Protein AF-R6LVR7-F1 (afdb_monomer)

Secondary structure (DSSP, 8-state):
--TT-SS-S----TT---TT--B-TTTTTT-TT-S----TT---TT--B-TTTTTT-TT------TT---TT--B-TTTTTT-TT--EEE-TT---TT--BSB-SSTTS--BTTTT-TT--EEE-TT---TT--B-TTTTTT-TT-S----TT---TT--B-TTTTTT-TT------TT---TT--B-TTTTTT-TT------TT---TT--B-TTTTTT-TT------TT---TT--B-TTTTTT-TT------TT---TT--B-TTTTTT-TT--EEE-TT---TT--B-TTTTTT-TT--EEE-TT---TT--B-TTTTTT-TT--EEE-TT---TT--B-TTTTTT-TT--EEEE-TT---TT--B-TTTTTT-TT-BSSSB--TT--SGGG-STTTSS-EE----

Sequence (410 aa):
MFAYLTNIEKLDLSKLDTSYITNMSRMFYNSSGLKSIDLSNFNTSNVTDMVSMFEGCSNLITLDLSSFDTSKVTNMNSMFAECSNITELDLSNFDTSNVTTMGNPYSYSYGGMFRNCKSLKKLNVSSFNTSKVKTMSNMFQGCSSLTTLDLSNFDTSNVTAMASMFQGCSNLTTLDLSNFNTSKVTLMNNMFYGCSNLTTLDLSSFNTGSVTNMVFLFYGCSNLTTLDLSNFNTDSVINMLGMFNGCSSLTSLDLSSFNTSSVTNMKGMFSYCSSLTNLNLSNFDTSNVINMEEMFRNCTSLVSLNISSFNTSKVTSTWYMFMNCSKIMILDLSSFDTSSVTKMGGMFYLAGSLKTIYVSDLWDTSKVTSSFDMFFNCTSLVGAVPFDSTKVDVTMANYTTGYLTYKANN

Solvent-accessible surface area (backbone atoms only — not comparable to full-atom values): 17578 Å² total; per-residue (Å²): 116,52,48,57,34,57,86,43,46,66,63,91,52,91,85,56,83,33,68,83,40,40,68,43,48,35,28,31,22,42,13,40,23,24,41,46,65,74,49,80,74,45,40,30,74,51,21,33,33,35,34,23,22,35,18,35,19,32,44,22,44,57,69,75,54,83,56,46,41,31,65,56,22,33,33,37,30,16,24,37,13,34,20,32,43,24,35,55,44,73,42,61,68,39,38,31,70,50,22,34,29,34,11,27,81,48,89,88,50,100,27,5,24,34,19,35,15,36,41,25,47,43,72,41,52,78,41,39,34,30,63,54,21,32,14,38,7,21,25,38,16,31,18,36,40,19,44,61,65,78,49,84,56,44,38,31,75,50,21,33,19,38,18,23,22,38,17,34,19,32,41,22,43,52,62,75,42,78,64,40,36,30,69,57,23,38,38,43,29,24,25,36,19,33,21,31,42,21,41,55,59,69,48,85,46,43,36,32,65,54,24,35,40,40,34,22,29,37,17,34,17,33,41,23,43,53,62,73,46,79,59,42,40,28,69,55,22,34,34,36,35,22,24,38,17,32,19,32,40,22,43,54,64,73,54,87,55,45,42,30,65,55,21,33,32,38,32,21,23,39,15,36,18,33,38,23,35,50,44,71,40,62,70,36,39,29,72,51,22,37,37,39,32,25,24,36,17,39,16,42,40,24,48,44,71,40,49,69,43,36,34,29,60,55,20,38,35,38,34,24,23,35,15,29,21,39,43,25,37,65,44,66,40,28,48,34,25,29,69,47,22,31,30,40,26,23,24,34,20,45,14,36,42,25,30,40,39,32,27,23,92,41,59,37,63,88,56,49,80,40,27,60,45,18,42,33,62,25,75,47,26,44,32,58,34,73,64,50,95,90,63,23,37,58,90,34,69,35,48,81,75,10,44,21,32,77,36,83,68,129

Foldseek 3Di:
DQEQLQQDQEDDCPPPDQQPPAELARVHALSCNHQDYDCQRHDQQNHAYQHRNCANVCNHQDDDCLNDEQQNHAEQKQNQHNVQNHAEDAPLVYDCQNYAEQFDPDLPDPIANHQNNQNHAYYHPVNDQCQNHAEHASNCQNVCNHQEDDPVNDQCQNYAEQHRNCANVCNHQDYDCVNDACQNHAHQERNQHNVQNHQEDDCVNDACQNYAELHCNNHNVCNHADDDCQRYACQNHAEQHLNCANVCNHQEDDCLNDEAQNYAEQARNCANVCNHAEDADLNYDCQNHAEQERNHANVQNHAYYHPLNDECQNHAELHRNQQNVQNHQEAECQNYQCVNYQYQARNCHNNQNHAAYEYEPSDDCPNHPYFHQNCANVQNFAACHHDDNVDRGCVQVDRNRHRHPYDHSD

Mean predicted aligned error: 3.61 Å

Radius of gyration: 25.97 Å; Cα contacts (8 Å, |Δi|>4): 1405; chains: 1; bounding box: 57×30×82 Å

Nearest PDB structures (foldseek):
  4r0a-assembly1_A-2  TM=2.984E-01  e=1.311E-03  Homo sapiens
  6zjz-assembly1_A  TM=2.885E-01  e=3.341E-03  Homo sapiens
  6wml-assembly1_A  TM=2.124E-01  e=4.895E-04  Homo sapiens
  4qbz-assembly1_A  TM=1.698E-01  e=2.253E-03  Homo sapiens
  4r07-assembly2_C  TM=1.921E-01  e=1.263E-02  Homo sapiens

Structure (mmCIF, N/CA/C/O backbone):
data_AF-R6LVR7-F1
#
_entry.id   AF-R6LVR7-F1
#
loop_
_atom_site.group_PDB
_atom_site.id
_atom_site.type_symbol
_atom_site.label_atom_id
_atom_site.label_alt_id
_atom_site.label_comp_id
_atom_site.label_asym_id
_atom_site.label_entity_id
_atom_site.label_seq_id
_atom_site.pdbx_PDB_ins_code
_atom_site.Cartn_x
_atom_site.Cartn_y
_atom_site.Cartn_z
_atom_site.occupancy
_atom_site.B_iso_or_equiv
_atom_site.auth_seq_id
_atom_site.auth_comp_id
_atom_site.auth_asym_id
_atom_site.auth_atom_id
_atom_site.pdbx_PDB_model_num
ATOM 1 N N . MET A 1 1 ? -3.022 11.138 34.942 1.00 81.56 1 MET A N 1
ATOM 2 C CA . MET A 1 1 ? -2.888 11.055 36.418 1.00 81.56 1 MET A CA 1
ATOM 3 C C . MET A 1 1 ? -1.769 10.102 36.820 1.00 81.56 1 MET A C 1
ATOM 5 O O . MET A 1 1 ? -0.951 10.476 37.643 1.00 81.56 1 MET A O 1
ATOM 9 N N . PHE A 1 2 ? -1.688 8.921 36.207 1.00 95.12 2 PHE A N 1
ATOM 10 C CA . PHE A 1 2 ? -0.696 7.878 36.476 1.00 95.12 2 PHE A CA 1
ATOM 11 C C . PHE A 1 2 ? 0.183 7.611 35.246 1.00 95.12 2 PHE A C 1
ATOM 13 O O . PHE A 1 2 ? 0.393 6.466 34.876 1.00 95.12 2 PHE A O 1
ATOM 20 N N . ALA A 1 3 ? 0.632 8.663 34.561 1.00 95.69 3 ALA A N 1
ATOM 21 C CA . ALA A 1 3 ? 1.477 8.519 33.378 1.00 95.69 3 ALA A CA 1
ATOM 22 C C . ALA A 1 3 ? 2.949 8.309 33.771 1.00 95.69 3 ALA A C 1
ATOM 24 O O . ALA A 1 3 ? 3.393 8.808 34.805 1.00 95.69 3 ALA A O 1
ATOM 25 N N . TYR A 1 4 ? 3.709 7.637 32.907 1.00 97.81 4 TYR A N 1
ATOM 26 C CA . TYR A 1 4 ? 5.152 7.416 33.013 1.00 97.81 4 TYR A CA 1
ATOM 27 C C . TYR A 1 4 ? 5.595 6.624 34.250 1.00 97.81 4 TYR A C 1
ATOM 29 O O . TYR A 1 4 ? 6.695 6.825 34.766 1.00 97.81 4 TYR A O 1
ATOM 37 N N . LEU A 1 5 ? 4.767 5.692 34.730 1.00 97.31 5 LEU A N 1
ATOM 38 C CA . LEU A 1 5 ? 5.153 4.783 35.810 1.00 97.31 5 LEU A CA 1
ATOM 39 C C . LEU A 1 5 ? 6.096 3.685 35.286 1.00 97.31 5 LEU A C 1
ATOM 41 O O . LEU A 1 5 ? 5.685 2.552 35.054 1.00 97.31 5 LEU A O 1
ATOM 45 N N . THR A 1 6 ? 7.370 4.017 35.075 1.00 96.75 6 THR A N 1
ATOM 46 C CA . THR A 1 6 ? 8.369 3.111 34.472 1.00 96.75 6 THR A CA 1
ATOM 47 C C . THR A 1 6 ? 8.964 2.095 35.451 1.00 96.75 6 THR A C 1
ATOM 49 O O . THR A 1 6 ? 9.427 1.043 35.025 1.00 96.75 6 THR A O 1
ATOM 52 N N . ASN A 1 7 ? 8.911 2.381 36.758 1.00 96.25 7 ASN A N 1
ATOM 53 C CA . ASN A 1 7 ? 9.505 1.553 37.820 1.00 96.25 7 ASN A CA 1
ATOM 54 C C . ASN A 1 7 ? 8.471 0.953 38.791 1.00 96.25 7 ASN A C 1
ATOM 56 O O . ASN A 1 7 ? 8.848 0.328 39.780 1.00 96.25 7 ASN A O 1
ATOM 60 N N . ILE A 1 8 ? 7.173 1.170 38.553 1.00 96.12 8 ILE A N 1
ATOM 61 C CA . ILE A 1 8 ? 6.093 0.654 39.405 1.00 96.12 8 ILE A CA 1
ATOM 62 C C . ILE A 1 8 ? 5.429 -0.517 38.691 1.00 96.12 8 ILE A C 1
ATOM 64 O O . ILE A 1 8 ? 4.854 -0.329 37.626 1.00 96.12 8 ILE A O 1
ATOM 68 N N . GLU A 1 9 ? 5.477 -1.709 39.290 1.00 95.38 9 GLU A N 1
ATOM 69 C CA . GLU A 1 9 ? 4.908 -2.920 38.677 1.00 95.38 9 GLU A CA 1
ATOM 70 C C . GLU A 1 9 ? 3.416 -3.123 38.956 1.00 95.38 9 GLU A C 1
ATOM 72 O O . GLU A 1 9 ? 2.716 -3.753 38.159 1.00 95.38 9 GLU A O 1
ATOM 77 N N . LYS A 1 10 ? 2.937 -2.605 40.092 1.00 93.44 10 LYS A N 1
ATOM 78 C CA . LYS A 1 10 ? 1.552 -2.703 40.561 1.00 93.44 10 LYS A CA 1
ATOM 79 C C . LYS A 1 10 ? 1.132 -1.388 41.197 1.00 93.44 10 LYS A C 1
ATOM 81 O O . LYS A 1 10 ? 1.926 -0.761 41.895 1.00 93.44 10 LYS A O 1
ATOM 86 N N . LEU A 1 11 ? -0.122 -1.014 40.996 1.00 93.88 11 LEU A N 1
ATOM 87 C CA . LEU A 1 11 ? -0.705 0.213 41.519 1.00 93.88 11 LEU A CA 1
ATOM 88 C C . LEU A 1 11 ? -2.008 -0.124 42.246 1.00 93.88 11 LEU A C 1
ATOM 90 O O . LEU A 1 11 ? -2.879 -0.764 41.664 1.00 93.88 11 LEU A O 1
ATOM 94 N N . ASP A 1 12 ? -2.130 0.286 43.508 1.00 94.62 12 ASP A N 1
ATOM 95 C CA . ASP A 1 12 ? -3.381 0.166 44.265 1.00 94.62 12 ASP A CA 1
ATOM 96 C C . ASP A 1 12 ? -4.275 1.376 43.969 1.00 94.62 12 ASP A C 1
ATOM 98 O O . ASP A 1 12 ? -3.911 2.519 44.254 1.00 94.62 12 ASP A O 1
ATOM 102 N N . LEU A 1 13 ? -5.441 1.107 43.380 1.00 95.06 13 LEU A N 1
ATOM 103 C CA . LEU A 1 13 ? -6.448 2.100 43.003 1.00 95.06 13 LEU A CA 1
ATOM 104 C C . LEU A 1 13 ? -7.766 1.922 43.766 1.00 95.06 13 LEU A C 1
ATOM 106 O O . LEU A 1 13 ? -8.751 2.584 43.450 1.00 95.06 13 LEU A O 1
ATOM 110 N N . SER A 1 14 ? -7.794 1.067 44.791 1.00 94.06 14 SER A N 1
ATOM 111 C CA . SER A 1 14 ? -9.022 0.656 45.485 1.00 94.06 14 SER A CA 1
ATOM 112 C C . SER A 1 14 ? -9.826 1.813 46.091 1.00 94.06 14 SER A C 1
ATOM 114 O O . SER A 1 14 ? -11.044 1.709 46.219 1.00 94.06 14 SER A O 1
ATOM 116 N N . LYS A 1 15 ? -9.159 2.921 46.440 1.00 94.62 15 LYS A N 1
ATOM 117 C CA . LYS A 1 15 ? -9.764 4.118 47.051 1.00 94.62 15 LYS A CA 1
ATOM 118 C C . LYS A 1 15 ? -10.077 5.242 46.060 1.00 94.62 15 LYS A C 1
ATOM 120 O O . LYS A 1 15 ? -10.512 6.310 46.486 1.00 94.62 15 LYS A O 1
ATOM 125 N N . LEU A 1 16 ? -9.799 5.053 44.771 1.00 95.38 16 LEU A N 1
ATOM 126 C CA . LEU A 1 16 ? -9.998 6.092 43.769 1.00 95.38 16 LEU A CA 1
ATOM 127 C C . LEU A 1 16 ? -11.465 6.133 43.321 1.00 95.38 16 LEU A C 1
ATOM 129 O O . LEU A 1 16 ? -11.925 5.239 42.616 1.00 95.38 16 LEU A O 1
ATOM 133 N N . ASP A 1 17 ? -12.181 7.200 43.677 1.00 96.00 17 ASP A N 1
ATOM 134 C CA . ASP A 1 17 ? -13.507 7.481 43.119 1.00 96.00 17 ASP A CA 1
ATOM 135 C C . ASP A 1 17 ? -13.370 8.126 41.733 1.00 96.00 17 ASP A C 1
ATOM 137 O O . ASP A 1 17 ? -12.818 9.217 41.580 1.00 96.00 17 ASP A O 1
ATOM 141 N N . THR A 1 18 ? -13.869 7.430 40.713 1.00 97.06 18 THR A N 1
ATOM 142 C CA . THR A 1 18 ? -13.835 7.868 39.309 1.00 97.06 18 THR A CA 1
ATOM 143 C C . THR A 1 18 ? -15.198 8.330 38.788 1.00 97.06 18 THR A C 1
ATOM 145 O O . THR A 1 18 ? -15.289 8.761 37.642 1.00 97.06 18 THR A O 1
ATOM 148 N N . SER A 1 19 ? -16.244 8.328 39.625 1.00 97.25 19 SER A N 1
ATOM 149 C CA . SER A 1 19 ? -17.637 8.563 39.209 1.00 97.25 19 SER A CA 1
ATOM 150 C C . SER A 1 19 ? -17.904 9.940 38.587 1.00 97.25 19 SER A C 1
ATOM 152 O O . SER A 1 19 ? -18.841 10.086 37.802 1.00 97.25 19 SER A O 1
ATOM 154 N N . TYR A 1 20 ? -17.066 10.938 38.874 1.00 96.94 20 TYR A N 1
ATOM 155 C CA . TYR A 1 20 ? -17.168 12.294 38.318 1.00 96.94 20 TYR A CA 1
ATOM 156 C C . TYR A 1 20 ? -16.193 12.570 37.163 1.00 96.94 20 TYR A C 1
ATOM 158 O O . TYR A 1 20 ? -16.181 13.676 36.619 1.00 96.94 20 TYR A O 1
ATOM 166 N N . ILE A 1 21 ? -15.347 11.605 36.792 1.00 97.50 21 ILE A N 1
ATOM 167 C CA . ILE A 1 21 ? -14.316 11.807 35.772 1.00 97.50 21 ILE A CA 1
ATOM 168 C C . ILE A 1 21 ? -14.946 11.760 34.381 1.00 97.50 21 ILE A C 1
ATOM 170 O O . ILE A 1 21 ? -15.612 10.797 34.013 1.00 97.50 21 ILE A O 1
ATOM 174 N N . THR A 1 22 ? -14.689 12.799 33.586 1.00 97.62 22 THR A N 1
ATOM 175 C CA . THR A 1 22 ? -15.136 12.886 32.188 1.00 97.62 22 THR A CA 1
ATOM 176 C C . THR A 1 22 ? -14.007 12.678 31.181 1.00 97.62 22 THR A C 1
ATOM 178 O O . THR A 1 22 ? -14.262 12.337 30.031 1.00 97.62 22 THR A O 1
ATOM 181 N N . ASN A 1 23 ? -12.748 12.835 31.594 1.00 98.00 23 ASN A N 1
ATOM 182 C CA . ASN A 1 23 ? -11.582 12.671 30.731 1.00 98.00 23 ASN A CA 1
ATOM 183 C C . ASN A 1 23 ? -10.572 11.726 31.393 1.00 98.00 23 ASN A C 1
ATOM 185 O O . ASN A 1 23 ? -10.016 12.042 32.445 1.00 98.00 23 ASN A O 1
ATOM 189 N N . MET A 1 24 ? -10.336 10.574 30.764 1.00 97.75 24 MET A N 1
ATOM 190 C CA . MET A 1 24 ? -9.311 9.601 31.159 1.00 97.75 24 MET A CA 1
ATOM 191 C C . MET A 1 24 ? -8.173 9.523 30.135 1.00 97.75 24 MET A C 1
ATOM 193 O O . MET A 1 24 ? -7.392 8.566 30.127 1.00 97.75 24 MET A O 1
ATOM 197 N N . SER A 1 25 ? -8.044 10.539 29.277 1.00 97.38 25 SER A N 1
ATOM 198 C CA . SER A 1 25 ? -6.963 10.590 28.303 1.00 97.38 25 SER A CA 1
ATOM 199 C C . SER A 1 25 ? -5.610 10.511 29.008 1.00 97.38 25 SER A C 1
ATOM 201 O O . SER A 1 25 ? -5.364 11.134 30.048 1.00 97.38 25 SER A O 1
ATOM 203 N N . ARG A 1 26 ? -4.725 9.681 28.453 1.00 97.81 26 ARG A N 1
ATOM 204 C CA . ARG A 1 26 ? -3.365 9.455 28.954 1.00 97.81 26 ARG A CA 1
ATOM 205 C C . ARG A 1 26 ? -3.293 9.082 30.438 1.00 97.81 26 ARG A C 1
ATOM 207 O O . ARG A 1 26 ? -2.282 9.354 31.090 1.00 97.81 26 ARG A O 1
ATOM 214 N N . MET A 1 27 ? -4.342 8.472 30.999 1.00 97.88 27 MET A N 1
ATOM 215 C CA . MET A 1 27 ? -4.389 8.186 32.432 1.00 97.88 27 MET A CA 1
ATOM 216 C C . MET A 1 27 ? -3.211 7.323 32.890 1.00 97.88 27 MET A C 1
ATOM 218 O O . MET A 1 27 ? -2.626 7.678 33.912 1.00 97.88 27 MET A O 1
ATOM 222 N N . PHE A 1 28 ? -2.833 6.304 32.109 1.00 98.25 28 PHE A N 1
ATOM 223 C CA . PHE A 1 28 ? -1.698 5.401 32.336 1.00 98.25 28 PHE A CA 1
ATOM 224 C C . PHE A 1 28 ? -0.601 5.516 31.265 1.00 98.25 28 PHE A C 1
ATOM 226 O O . PHE A 1 28 ? 0.281 4.667 31.194 1.00 98.25 28 PHE A O 1
ATOM 233 N N . TYR A 1 29 ? -0.614 6.577 30.457 1.00 98.25 29 TYR A N 1
ATOM 234 C CA . TYR A 1 29 ? 0.295 6.772 29.321 1.00 98.25 29 TYR A CA 1
ATOM 235 C C . TYR A 1 29 ? 1.769 6.501 29.651 1.00 98.25 29 TYR A C 1
ATOM 237 O O . TYR A 1 29 ? 2.292 7.051 30.616 1.00 98.25 29 TYR A O 1
ATOM 245 N N . ASN A 1 30 ? 2.448 5.695 28.836 1.00 97.88 30 ASN A N 1
ATOM 246 C CA . ASN A 1 30 ? 3.845 5.278 28.975 1.00 97.88 30 ASN A CA 1
ATOM 247 C C . ASN A 1 30 ? 4.206 4.703 30.353 1.00 97.88 30 ASN A C 1
ATOM 249 O O . ASN A 1 30 ? 5.342 4.817 30.816 1.00 97.88 30 ASN A O 1
ATOM 253 N N . SER A 1 31 ? 3.254 4.056 31.025 1.00 98.12 31 SER A N 1
ATOM 254 C CA . SER A 1 31 ? 3.505 3.350 32.286 1.00 98.12 31 SER A CA 1
ATOM 255 C C . SER A 1 31 ? 4.060 1.956 32.045 1.00 98.12 31 SER A C 1
ATOM 257 O O . SER A 1 31 ? 3.457 0.946 32.401 1.00 98.12 31 SER A O 1
ATOM 259 N N . SER A 1 32 ? 5.237 1.910 31.426 1.00 97.56 32 SER A N 1
ATOM 260 C CA . SER A 1 32 ? 5.897 0.674 31.011 1.00 97.56 32 SER A CA 1
ATOM 261 C C . SER A 1 32 ? 6.332 -0.213 32.178 1.00 97.56 32 SER A C 1
ATOM 263 O O . SER A 1 32 ? 6.713 -1.348 31.942 1.00 97.56 32 SER A O 1
ATOM 265 N N . GLY A 1 33 ? 6.312 0.260 33.427 1.00 97.50 33 GLY A N 1
ATOM 266 C CA . GLY A 1 33 ? 6.599 -0.566 34.599 1.00 97.50 33 GLY A CA 1
ATOM 267 C C . GLY A 1 33 ? 5.447 -1.505 34.958 1.00 97.50 33 GLY A C 1
ATOM 268 O O . GLY A 1 33 ? 5.701 -2.607 35.443 1.00 97.50 33 GLY A O 1
ATOM 269 N N . LEU A 1 34 ? 4.199 -1.100 34.688 1.00 97.31 34 LEU A N 1
ATOM 270 C CA . LEU A 1 34 ? 3.005 -1.818 35.133 1.00 97.31 34 LEU A CA 1
ATOM 271 C C . LEU A 1 34 ? 2.899 -3.182 34.443 1.00 97.31 34 LEU A C 1
ATOM 273 O O . LEU A 1 34 ? 2.845 -3.265 33.217 1.00 97.31 34 LEU A O 1
ATOM 277 N N . LYS A 1 35 ? 2.822 -4.250 35.245 1.00 95.44 35 LYS A N 1
ATOM 278 C CA . LYS A 1 35 ? 2.603 -5.630 34.769 1.00 95.44 35 LYS A CA 1
ATOM 279 C C . LYS A 1 35 ? 1.139 -6.053 34.857 1.00 95.44 35 LYS A C 1
ATOM 281 O O . LYS A 1 35 ? 0.676 -6.871 34.067 1.00 95.44 35 LYS A O 1
ATOM 286 N N . SER A 1 36 ? 0.423 -5.487 35.823 1.00 94.00 36 SER A N 1
ATOM 287 C CA . SER A 1 36 ? -1.002 -5.704 36.064 1.00 94.00 36 SER A CA 1
ATOM 288 C C . SER A 1 36 ? -1.609 -4.458 36.695 1.00 94.00 36 SER A C 1
ATOM 290 O O . SER A 1 36 ? -0.946 -3.793 37.497 1.00 94.00 36 SER A O 1
ATOM 292 N N . ILE A 1 37 ? -2.877 -4.197 36.410 1.00 95.75 37 ILE A N 1
ATOM 293 C CA . ILE A 1 37 ? -3.643 -3.118 37.024 1.00 95.75 37 ILE A CA 1
ATOM 294 C C . ILE A 1 37 ? -5.066 -3.597 37.301 1.00 95.75 37 ILE A C 1
ATOM 296 O O . ILE A 1 37 ? -5.681 -4.216 36.438 1.00 95.75 37 ILE A O 1
ATOM 300 N N . ASP A 1 38 ? -5.556 -3.337 38.510 1.00 96.31 38 ASP A N 1
ATOM 301 C CA . ASP A 1 38 ? -6.938 -3.625 38.887 1.00 96.31 38 ASP A CA 1
ATOM 302 C C . ASP A 1 38 ? -7.799 -2.375 38.666 1.00 96.31 38 ASP A C 1
ATOM 304 O O . ASP A 1 38 ? -7.509 -1.303 39.207 1.00 96.31 38 ASP A O 1
ATOM 308 N N . LEU A 1 39 ? -8.829 -2.517 37.832 1.00 96.38 39 LEU A N 1
ATOM 309 C CA . LEU A 1 39 ? -9.753 -1.457 37.433 1.00 96.38 39 LEU A CA 1
ATOM 310 C C . LEU A 1 39 ? -11.208 -1.798 37.792 1.00 96.38 39 LEU A C 1
ATOM 312 O O . LEU A 1 39 ? -12.128 -1.124 37.327 1.00 96.38 39 LEU A O 1
ATOM 316 N N . SER A 1 40 ? -11.449 -2.813 38.630 1.00 95.31 40 SER A N 1
ATOM 317 C CA . SER A 1 40 ? -12.808 -3.274 38.947 1.00 95.31 40 SER A CA 1
ATOM 318 C C . SER A 1 40 ? -13.689 -2.186 39.573 1.00 95.31 40 SER A C 1
ATOM 320 O O . SER A 1 40 ? -14.902 -2.190 39.388 1.00 95.31 40 SER A O 1
ATOM 322 N N . ASN A 1 41 ? -13.081 -1.235 40.294 1.00 95.12 41 ASN A N 1
ATOM 323 C CA . ASN A 1 41 ? -13.778 -0.137 40.973 1.00 95.12 41 ASN A CA 1
ATOM 324 C C . ASN A 1 41 ? -13.983 1.108 40.091 1.00 95.12 41 ASN A C 1
ATOM 326 O O . ASN A 1 41 ? -14.507 2.115 40.570 1.00 95.12 41 ASN A O 1
ATOM 330 N N . PHE A 1 42 ? -13.544 1.088 38.828 1.00 97.44 42 PHE A N 1
ATOM 331 C CA . PHE A 1 42 ? -13.690 2.246 37.951 1.00 97.44 42 PHE A CA 1
ATOM 332 C C . PHE A 1 42 ? -15.140 2.407 37.492 1.00 97.44 42 PHE A C 1
ATOM 334 O O . PHE A 1 42 ? -15.727 1.498 36.916 1.00 97.44 42 PHE A O 1
ATOM 341 N N . ASN A 1 43 ? -15.689 3.605 37.685 1.00 97.75 43 ASN A N 1
ATOM 342 C CA . ASN A 1 43 ? -16.934 4.040 37.074 1.00 97.75 43 ASN A CA 1
ATOM 343 C C . ASN A 1 43 ? -16.604 4.969 35.902 1.00 97.75 43 ASN A C 1
ATOM 345 O O . ASN A 1 43 ? -16.213 6.119 36.096 1.00 97.75 43 ASN A O 1
ATOM 349 N N . THR A 1 44 ? -16.775 4.465 34.682 1.00 98.19 44 THR A N 1
ATOM 350 C CA . THR A 1 44 ? -16.471 5.188 33.439 1.00 98.19 44 THR A CA 1
ATOM 351 C C . THR A 1 44 ? -17.704 5.767 32.744 1.00 98.19 44 THR A C 1
ATOM 353 O O . THR A 1 44 ? -17.566 6.412 31.710 1.00 98.19 44 THR A O 1
ATOM 356 N N . SER A 1 45 ? -18.893 5.666 33.353 1.00 98.31 45 SER A N 1
ATOM 357 C CA . SER A 1 45 ? -20.180 6.086 32.761 1.00 98.31 45 SER A CA 1
ATOM 358 C C . SER A 1 45 ? -20.297 7.580 32.424 1.00 98.31 45 SER A C 1
ATOM 360 O O . SER A 1 45 ? -21.233 8.001 31.741 1.00 98.31 45 SER A O 1
ATOM 362 N N . ASN A 1 46 ? -19.374 8.417 32.908 1.00 98.31 46 ASN A N 1
ATOM 363 C CA . ASN A 1 46 ? -19.294 9.845 32.585 1.00 98.31 46 ASN A CA 1
ATOM 364 C C . ASN A 1 46 ? -18.120 10.204 31.665 1.00 98.31 46 ASN A C 1
ATOM 366 O O . ASN A 1 46 ? -18.017 11.357 31.242 1.00 98.31 46 ASN A O 1
ATOM 370 N N . VAL A 1 47 ? -17.264 9.240 31.324 1.00 98.56 47 VAL A N 1
ATOM 371 C CA . VAL A 1 47 ? -16.062 9.462 30.522 1.00 98.56 47 VAL A CA 1
ATOM 372 C C . VAL A 1 47 ? -16.434 9.644 29.056 1.00 98.56 47 VAL A C 1
ATOM 374 O O . VAL A 1 47 ? -17.135 8.829 28.464 1.00 98.56 47 VAL A O 1
ATOM 377 N N . THR A 1 48 ? -15.934 10.720 28.455 1.00 98.06 48 THR A N 1
ATOM 378 C CA . THR A 1 48 ? -16.140 11.055 27.042 1.00 98.06 48 THR A CA 1
ATOM 379 C C . THR A 1 48 ? -14.865 10.939 26.205 1.00 98.06 48 THR A C 1
ATOM 381 O O . THR A 1 48 ? -14.944 10.866 24.976 1.00 98.06 48 THR A O 1
ATOM 384 N N . ASP A 1 49 ? -13.696 10.884 26.851 1.00 97.94 49 ASP A N 1
ATOM 385 C CA . ASP A 1 49 ? -12.377 10.857 26.212 1.00 97.94 49 ASP A CA 1
ATOM 386 C C . ASP A 1 49 ? -11.456 9.819 26.877 1.00 97.94 49 ASP A C 1
ATOM 388 O O . ASP A 1 49 ? -11.159 9.912 28.073 1.00 97.94 49 ASP A O 1
ATOM 392 N N . MET A 1 50 ? -11.003 8.840 26.084 1.00 97.88 50 MET A N 1
ATOM 393 C CA . MET A 1 50 ? -10.069 7.777 26.480 1.00 97.88 50 MET A CA 1
ATOM 394 C C . MET A 1 50 ? -8.805 7.751 25.601 1.00 97.88 50 MET A C 1
ATOM 396 O O . MET A 1 50 ? -8.125 6.725 25.504 1.00 97.88 50 MET A O 1
ATOM 400 N N . VAL A 1 51 ? -8.462 8.872 24.955 1.00 97.12 51 VAL A N 1
ATOM 401 C CA . VAL A 1 51 ? -7.285 8.963 24.078 1.00 97.12 51 VAL A CA 1
ATOM 402 C C . VAL A 1 51 ? -6.025 8.522 24.811 1.00 97.12 51 VAL A C 1
ATOM 404 O O . VAL A 1 51 ? -5.697 9.043 25.879 1.00 97.12 51 VAL A O 1
ATOM 407 N N . SER A 1 52 ? -5.282 7.586 24.220 1.00 97.50 52 SER A N 1
ATOM 408 C CA . SER A 1 52 ? -3.994 7.121 24.748 1.00 97.50 52 SER A CA 1
ATOM 409 C C . SER A 1 52 ? -4.046 6.636 26.209 1.00 97.50 52 SER A C 1
ATOM 411 O O . SER A 1 52 ? -3.030 6.707 26.903 1.00 97.50 52 SER A O 1
ATOM 413 N N . MET A 1 53 ? -5.207 6.193 26.717 1.00 98.12 53 MET A N 1
ATOM 414 C CA . MET A 1 53 ? -5.387 5.865 28.139 1.00 98.12 53 MET A CA 1
ATOM 415 C C . MET A 1 53 ? -4.347 4.858 28.647 1.00 98.12 53 MET A C 1
ATOM 417 O O . MET A 1 53 ? -3.784 5.081 29.719 1.00 98.12 53 MET A O 1
ATOM 421 N N . PHE A 1 54 ? -4.050 3.821 27.859 1.00 98.50 54 PHE A N 1
ATOM 422 C CA . PHE A 1 54 ? -3.048 2.791 28.145 1.00 98.50 54 PHE A CA 1
ATOM 423 C C . PHE A 1 54 ? -1.877 2.799 27.154 1.00 98.50 54 PHE A C 1
ATOM 425 O O . PHE A 1 54 ? -1.096 1.848 27.130 1.00 98.50 54 PHE A O 1
ATOM 432 N N . GLU A 1 55 ? -1.733 3.845 26.332 1.00 98.19 55 GLU A N 1
ATOM 433 C CA . GLU A 1 55 ? -0.677 3.862 25.316 1.00 98.19 55 GLU A CA 1
ATOM 434 C C . GLU A 1 55 ? 0.703 3.720 25.967 1.00 98.19 55 GLU A C 1
ATOM 436 O O . GLU A 1 55 ? 0.998 4.424 26.928 1.00 98.19 55 GLU A O 1
ATOM 441 N N . GLY A 1 56 ? 1.545 2.814 25.470 1.00 98.12 56 GLY A N 1
ATOM 442 C CA . GLY A 1 56 ? 2.895 2.582 25.989 1.00 98.12 56 GLY A CA 1
ATOM 443 C C . GLY A 1 56 ? 2.959 1.789 27.300 1.00 98.12 56 GLY A C 1
ATOM 444 O O . GLY A 1 56 ? 4.039 1.647 27.877 1.00 98.12 56 GLY A O 1
ATOM 445 N N . CYS A 1 57 ? 1.846 1.227 27.784 1.00 98.12 57 CYS A N 1
ATOM 446 C CA . CYS A 1 57 ? 1.843 0.248 28.877 1.00 98.12 57 CYS A CA 1
ATOM 447 C C . CYS A 1 57 ? 2.390 -1.111 28.398 1.00 98.12 57 CYS A C 1
ATOM 449 O O . CYS A 1 57 ? 1.686 -2.120 28.368 1.00 98.12 57 CYS A O 1
ATOM 451 N N . SER A 1 58 ? 3.653 -1.134 27.969 1.00 97.75 58 SER A N 1
ATOM 452 C CA . SER A 1 58 ? 4.249 -2.234 27.208 1.00 97.75 58 SER A CA 1
ATOM 453 C C . SER A 1 58 ? 4.418 -3.532 27.997 1.00 97.75 58 SER A C 1
ATOM 455 O O . SER A 1 58 ? 4.487 -4.589 27.378 1.00 97.75 58 SER A O 1
ATOM 457 N N . ASN A 1 59 ? 4.477 -3.462 29.332 1.00 97.81 59 ASN A N 1
ATOM 458 C CA . ASN A 1 59 ? 4.642 -4.626 30.207 1.00 97.81 59 ASN A CA 1
ATOM 459 C C . ASN A 1 59 ? 3.322 -5.212 30.728 1.00 97.81 59 ASN A C 1
ATOM 461 O O . ASN A 1 59 ? 3.371 -6.256 31.381 1.00 97.81 59 ASN A O 1
ATOM 465 N N . LEU A 1 60 ? 2.164 -4.607 30.423 1.00 97.00 60 LEU A N 1
ATOM 466 C CA . LEU A 1 60 ? 0.872 -5.217 30.744 1.00 97.00 60 LEU A CA 1
ATOM 467 C C . LEU A 1 60 ? 0.707 -6.517 29.952 1.00 97.00 60 LEU A C 1
ATOM 469 O O . LEU A 1 60 ? 0.886 -6.540 28.735 1.00 97.00 60 LEU A O 1
ATOM 473 N N . ILE A 1 61 ? 0.366 -7.595 30.658 1.00 93.25 61 ILE A N 1
ATOM 474 C CA . ILE A 1 61 ? 0.159 -8.929 30.067 1.00 93.25 61 ILE A CA 1
ATOM 475 C C . ILE A 1 61 ? -1.334 -9.192 29.845 1.00 93.25 61 ILE A C 1
ATOM 477 O O . ILE A 1 61 ? -1.730 -9.785 28.842 1.00 93.25 61 ILE A O 1
ATOM 481 N N . THR A 1 62 ? -2.161 -8.729 30.781 1.00 93.31 62 THR A N 1
ATOM 482 C CA . THR A 1 62 ? -3.621 -8.804 30.738 1.00 93.31 62 THR A CA 1
ATOM 483 C C . THR A 1 62 ? -4.213 -7.470 31.173 1.00 93.31 62 THR A C 1
ATOM 485 O O . THR A 1 62 ? -3.567 -6.686 31.877 1.00 93.31 62 THR A O 1
ATOM 488 N N . LEU A 1 63 ? -5.444 -7.208 30.742 1.00 96.38 63 LEU A N 1
ATOM 489 C CA . LEU A 1 63 ? -6.197 -6.022 31.119 1.00 96.38 63 LEU A CA 1
ATOM 490 C C . LEU A 1 63 ? -7.685 -6.381 31.146 1.00 96.38 63 LEU A C 1
ATOM 492 O O . LEU A 1 63 ? -8.255 -6.697 30.106 1.00 96.38 63 LEU A O 1
ATOM 496 N N . ASP A 1 64 ? -8.286 -6.371 32.334 1.00 97.19 64 ASP A N 1
ATOM 497 C CA . ASP A 1 64 ? -9.726 -6.572 32.503 1.00 97.19 64 ASP A CA 1
ATOM 498 C C . ASP A 1 64 ? -10.438 -5.217 32.428 1.00 97.19 64 ASP A C 1
ATOM 500 O O . ASP A 1 64 ? -10.132 -4.299 33.191 1.00 97.19 64 ASP A O 1
ATOM 504 N N . LEU A 1 65 ? -11.359 -5.097 31.472 1.00 97.31 65 LEU A N 1
ATOM 505 C CA . LEU A 1 65 ? -12.150 -3.894 31.203 1.00 97.31 65 LEU A CA 1
ATOM 506 C C . LEU A 1 65 ? -13.654 -4.177 31.269 1.00 97.31 65 LEU A C 1
ATOM 508 O O . LEU A 1 65 ? -14.450 -3.375 30.784 1.00 97.31 65 LEU A O 1
ATOM 512 N N . SER A 1 66 ? -14.060 -5.300 31.865 1.00 96.75 66 SER A N 1
ATOM 513 C CA . SER A 1 66 ? -15.465 -5.717 31.946 1.00 96.75 66 SER A CA 1
ATOM 514 C C . SER A 1 66 ? -16.362 -4.717 32.691 1.00 96.75 66 SER A C 1
ATOM 516 O O . SER A 1 66 ? -17.556 -4.639 32.409 1.00 96.75 66 SER A O 1
ATOM 518 N N . SER A 1 67 ? -15.795 -3.910 33.597 1.00 96.06 67 SER A N 1
ATOM 519 C CA . SER A 1 67 ? -16.501 -2.846 34.325 1.00 96.06 67 SER A CA 1
ATOM 520 C C . SER A 1 67 ? -16.701 -1.557 33.520 1.00 96.06 67 SER A C 1
ATOM 522 O O . SER A 1 67 ? -17.405 -0.657 33.981 1.00 96.06 67 SER A O 1
ATOM 524 N N . PHE A 1 68 ? -16.079 -1.422 32.342 1.00 98.25 68 PHE A N 1
ATOM 525 C CA . PHE A 1 68 ? -16.093 -0.159 31.612 1.00 98.25 68 PHE A CA 1
ATOM 526 C C . PHE A 1 68 ? -17.430 0.070 30.896 1.00 98.25 68 PHE A C 1
ATOM 528 O O . PHE A 1 68 ? -17.829 -0.712 30.037 1.00 98.25 68 PHE A O 1
ATOM 535 N N . ASP A 1 69 ? -18.060 1.207 31.187 1.00 98.38 69 ASP A N 1
ATOM 536 C CA . ASP A 1 69 ? -19.131 1.803 30.392 1.00 98.38 69 ASP A CA 1
ATOM 537 C C . ASP A 1 69 ? -18.516 2.838 29.440 1.00 98.38 69 ASP A C 1
ATOM 539 O O . ASP A 1 69 ? -17.980 3.864 29.861 1.00 98.38 69 ASP A O 1
ATOM 543 N N . THR A 1 70 ? -18.569 2.548 28.142 1.00 98.56 70 THR A N 1
ATOM 544 C CA . THR A 1 70 ? -18.004 3.400 27.084 1.00 98.56 70 THR A CA 1
ATOM 545 C C . THR A 1 70 ? -19.063 4.158 26.288 1.00 98.56 70 THR A C 1
ATOM 547 O O . THR A 1 70 ? -18.715 4.883 25.358 1.00 98.56 70 THR A O 1
ATOM 550 N N . SER A 1 71 ? -20.336 4.093 26.697 1.00 98.56 71 SER A N 1
ATOM 551 C CA . SER A 1 71 ? -21.480 4.642 25.951 1.00 98.56 71 SER A CA 1
ATOM 552 C C . SER A 1 71 ? -21.390 6.145 25.660 1.00 98.56 71 SER A C 1
ATOM 554 O O . SER A 1 71 ? -21.975 6.628 24.690 1.00 98.56 71 SER A O 1
ATOM 556 N N . LYS A 1 72 ? -20.634 6.913 26.456 1.00 98.69 72 LYS A N 1
ATOM 557 C CA . LYS A 1 72 ? -20.404 8.356 26.242 1.00 98.69 72 LYS A CA 1
ATOM 558 C C . LYS A 1 72 ? -19.070 8.692 25.573 1.00 98.69 72 LYS A C 1
ATOM 560 O O . LYS A 1 72 ? -18.826 9.864 25.272 1.00 98.69 72 LYS A O 1
ATOM 565 N N . VAL A 1 73 ? -18.206 7.709 25.333 1.00 98.75 73 VAL A N 1
ATOM 566 C CA . VAL A 1 73 ? -16.872 7.933 24.770 1.00 98.75 73 VAL A CA 1
ATOM 567 C C . VAL A 1 73 ? -16.985 8.319 23.298 1.00 98.75 73 VAL A C 1
ATOM 569 O O . VAL A 1 73 ? -17.659 7.670 22.504 1.00 98.75 73 VAL A O 1
ATOM 572 N N . THR A 1 74 ? -16.292 9.393 22.923 1.00 98.12 74 THR A N 1
ATOM 573 C CA . THR A 1 74 ? -16.297 9.931 21.553 1.00 98.12 74 THR A CA 1
ATOM 574 C C . THR A 1 74 ? -14.958 9.764 20.838 1.00 98.12 74 THR A C 1
ATOM 576 O O . THR A 1 74 ? -14.904 9.821 19.605 1.00 98.12 74 THR A O 1
ATOM 579 N N . ASN A 1 75 ? -13.877 9.528 21.588 1.00 96.62 75 ASN A N 1
ATOM 580 C CA . ASN A 1 75 ? -12.523 9.398 21.064 1.00 96.62 75 ASN A CA 1
ATOM 581 C C . ASN A 1 75 ? -11.756 8.272 21.775 1.00 96.62 75 ASN A C 1
ATOM 583 O O . ASN A 1 75 ? -11.569 8.312 22.992 1.00 96.62 75 ASN A O 1
ATOM 587 N N . MET A 1 76 ? -11.308 7.288 20.991 1.00 97.50 76 MET A N 1
ATOM 588 C CA . MET A 1 76 ? -10.521 6.131 21.438 1.00 97.50 76 MET A CA 1
ATOM 589 C C . MET A 1 76 ? -9.164 6.047 20.719 1.00 97.50 76 MET A C 1
ATOM 591 O O . MET A 1 76 ? -8.517 4.997 20.710 1.00 97.50 76 MET A O 1
ATOM 595 N N . ASN A 1 77 ? -8.708 7.140 20.094 1.00 96.75 77 ASN A N 1
ATOM 596 C CA . ASN A 1 77 ? -7.426 7.150 19.396 1.00 96.75 77 ASN A CA 1
ATOM 597 C C . ASN A 1 77 ? -6.285 6.720 20.333 1.00 96.75 77 ASN A C 1
ATOM 599 O O . ASN A 1 77 ? -6.137 7.248 21.435 1.00 96.75 77 ASN A O 1
ATOM 603 N N . SER A 1 78 ? -5.470 5.772 19.869 1.00 97.56 78 SER A N 1
ATOM 604 C CA . SER A 1 78 ? -4.328 5.214 20.604 1.00 97.56 78 SER A CA 1
ATOM 605 C C . SER A 1 78 ? -4.646 4.588 21.967 1.00 97.56 78 SER A C 1
ATOM 607 O O . SER A 1 78 ? -3.716 4.365 22.730 1.00 97.56 78 SER A O 1
ATOM 609 N N . MET A 1 79 ? -5.907 4.283 22.305 1.00 98.25 79 MET A N 1
ATOM 610 C CA . MET A 1 79 ? -6.275 3.824 23.655 1.00 98.25 79 MET A CA 1
ATOM 611 C C . MET A 1 79 ? -5.385 2.684 24.188 1.00 98.25 79 MET A C 1
ATOM 613 O O . MET A 1 79 ? -5.013 2.730 25.359 1.00 98.25 79 MET A O 1
ATOM 617 N N . PHE A 1 80 ? -4.993 1.736 23.329 1.00 98.62 80 PHE A N 1
ATOM 618 C CA . PHE A 1 80 ? -4.137 0.586 23.649 1.00 98.62 80 PHE A CA 1
ATOM 619 C C . PHE A 1 80 ? -2.820 0.560 22.861 1.00 98.62 80 PHE A C 1
ATOM 621 O O . PHE A 1 80 ? -2.137 -0.463 22.835 1.00 98.62 80 PHE A O 1
ATOM 628 N N . ALA A 1 81 ? -2.451 1.654 22.190 1.00 98.31 81 ALA A N 1
ATOM 629 C CA . ALA A 1 81 ? -1.260 1.666 21.349 1.00 98.31 81 ALA A CA 1
ATOM 630 C C . ALA A 1 81 ? -0.004 1.272 22.151 1.00 98.31 81 ALA A C 1
ATOM 632 O O . ALA A 1 81 ? 0.186 1.680 23.286 1.00 98.31 81 ALA A O 1
ATOM 633 N N . GLU A 1 82 ? 0.880 0.467 21.579 1.00 98.12 82 GLU A N 1
ATOM 634 C CA . GLU A 1 82 ? 2.139 0.023 22.185 1.00 98.12 82 GLU A CA 1
ATOM 635 C C . GLU A 1 82 ? 1.989 -0.820 23.469 1.00 98.12 82 GLU A C 1
ATOM 637 O O . GLU A 1 82 ? 2.998 -1.133 24.111 1.00 98.12 82 GLU A O 1
ATOM 642 N N . CYS A 1 83 ? 0.781 -1.304 23.796 1.00 98.06 83 CYS A N 1
ATOM 643 C CA . CYS A 1 83 ? 0.561 -2.409 24.739 1.00 98.06 83 CYS A CA 1
ATOM 644 C C . CYS A 1 83 ? 1.119 -3.724 24.162 1.00 98.06 83 CYS A C 1
ATOM 646 O O . CYS A 1 83 ? 0.390 -4.608 23.713 1.00 98.06 83 CYS A O 1
ATOM 648 N N . SER A 1 84 ? 2.446 -3.824 24.114 1.00 97.44 84 SER A N 1
ATOM 649 C CA . SER A 1 84 ? 3.169 -4.787 23.279 1.00 97.44 84 SER A CA 1
ATOM 650 C C . SER A 1 84 ? 3.111 -6.230 23.788 1.00 97.44 84 SER A C 1
ATOM 652 O O . SER A 1 84 ? 3.309 -7.137 22.980 1.00 97.44 84 SER A O 1
ATOM 654 N N . ASN A 1 85 ? 2.824 -6.448 25.077 1.00 98.25 85 ASN A N 1
ATOM 655 C CA . ASN A 1 85 ? 2.797 -7.772 25.715 1.00 98.25 85 ASN A CA 1
ATOM 656 C C . ASN A 1 85 ? 1.385 -8.328 25.965 1.00 98.25 85 ASN A C 1
ATOM 658 O O . ASN A 1 85 ? 1.267 -9.494 26.346 1.00 98.25 85 ASN A O 1
ATOM 662 N N . ILE A 1 86 ? 0.324 -7.546 25.723 1.00 97.88 86 ILE A N 1
ATOM 663 C CA . ILE A 1 86 ? -1.049 -8.054 25.820 1.00 97.88 86 ILE A CA 1
ATOM 664 C C . ILE A 1 86 ? -1.265 -9.080 24.708 1.00 97.88 86 ILE A C 1
ATOM 666 O O . ILE A 1 86 ? -1.010 -8.800 23.536 1.00 97.88 86 ILE A O 1
ATOM 670 N N . THR A 1 87 ? -1.721 -10.276 25.084 1.00 97.94 87 THR A N 1
ATOM 671 C CA . THR A 1 87 ? -1.946 -11.387 24.142 1.00 97.94 87 THR A CA 1
ATOM 672 C C . THR A 1 87 ? -3.402 -11.546 23.738 1.00 97.94 87 THR A C 1
ATOM 674 O O . THR A 1 87 ? -3.683 -11.938 22.604 1.00 97.94 87 THR A O 1
ATOM 677 N N . GLU A 1 88 ? -4.323 -11.190 24.628 1.00 98.19 88 GLU A N 1
ATOM 678 C CA . GLU A 1 88 ? -5.758 -11.223 24.387 1.00 98.19 88 GLU A CA 1
ATOM 679 C C . GLU A 1 88 ? -6.405 -9.969 24.964 1.00 98.19 88 GLU A C 1
ATOM 681 O O . GLU A 1 88 ? -6.027 -9.514 26.046 1.00 98.19 88 GLU A O 1
ATOM 686 N N . LEU A 1 89 ? -7.382 -9.421 24.245 1.00 98.12 89 LEU A N 1
ATOM 687 C CA . LEU A 1 89 ? -8.185 -8.303 24.718 1.00 98.12 89 LEU A CA 1
ATOM 688 C C . LEU A 1 89 ? -9.650 -8.535 24.347 1.00 98.12 89 LEU A C 1
ATOM 690 O O . LEU A 1 89 ? -9.988 -8.681 23.168 1.00 98.12 89 LEU A O 1
ATOM 694 N N . ASP A 1 90 ? -10.507 -8.588 25.363 1.00 98.38 90 ASP A N 1
ATOM 695 C CA . ASP A 1 90 ? -11.950 -8.712 25.193 1.00 98.38 90 ASP A CA 1
ATOM 696 C C . ASP A 1 90 ? -12.615 -7.352 25.390 1.00 98.38 90 ASP A C 1
ATOM 698 O O . ASP A 1 90 ? -12.550 -6.789 26.481 1.00 98.38 90 ASP A O 1
ATOM 702 N N . LEU A 1 91 ? -13.218 -6.819 24.325 1.00 98.31 91 LEU A N 1
ATOM 703 C CA . LEU A 1 91 ? -13.933 -5.543 24.327 1.00 98.31 91 LEU A CA 1
ATOM 704 C C . LEU A 1 91 ? -15.412 -5.724 23.969 1.00 98.31 91 LEU A C 1
ATOM 706 O O . LEU A 1 91 ? -16.054 -4.775 23.529 1.00 98.31 91 LEU A O 1
ATOM 710 N N . SER A 1 92 ? -15.971 -6.925 24.142 1.00 97.88 92 SER A N 1
ATOM 711 C CA . SER A 1 92 ? -17.385 -7.203 23.837 1.00 97.88 92 SER A CA 1
ATOM 712 C C . SER A 1 92 ? -18.391 -6.399 24.669 1.00 97.88 92 SER A C 1
ATOM 714 O O . SER A 1 92 ? -19.561 -6.322 24.302 1.00 97.88 92 SER A O 1
ATOM 716 N N . ASN A 1 93 ? -17.960 -5.780 25.770 1.00 97.88 93 ASN A N 1
ATOM 717 C CA . ASN A 1 93 ? -18.776 -4.865 26.567 1.00 97.88 93 ASN A CA 1
ATOM 718 C C . ASN A 1 93 ? -18.719 -3.406 26.083 1.00 97.88 93 ASN A C 1
ATOM 720 O O . ASN A 1 93 ? -19.419 -2.561 26.638 1.00 97.88 93 ASN A O 1
ATOM 724 N N . PHE A 1 94 ? -17.883 -3.075 25.092 1.00 98.50 94 PHE A N 1
ATOM 725 C CA . PHE A 1 94 ? -17.716 -1.689 24.664 1.00 98.50 94 PHE A CA 1
ATOM 726 C C . PHE A 1 94 ? -18.888 -1.240 23.787 1.00 98.50 94 PHE A C 1
ATOM 728 O O . PHE A 1 94 ? -19.164 -1.849 22.753 1.00 98.50 94 PHE A O 1
ATOM 735 N N . ASP A 1 95 ? -19.515 -0.124 24.160 1.00 98.50 95 ASP A N 1
ATOM 736 C CA . ASP A 1 95 ? -20.439 0.631 23.318 1.00 98.50 95 ASP A CA 1
ATOM 737 C C . ASP A 1 95 ? -19.660 1.737 22.602 1.00 98.50 95 ASP A C 1
ATOM 739 O O . ASP A 1 95 ? -19.273 2.749 23.185 1.00 98.50 95 ASP A O 1
ATOM 743 N N . THR A 1 96 ? -19.421 1.539 21.308 1.00 98.56 96 THR A N 1
ATOM 744 C CA . THR A 1 96 ? -18.690 2.495 20.464 1.00 98.56 96 THR A CA 1
ATOM 745 C C . THR A 1 96 ? -19.608 3.361 19.599 1.00 98.56 96 THR A C 1
ATOM 747 O O . THR A 1 96 ? -19.123 4.124 18.767 1.00 98.56 96 THR A O 1
ATOM 750 N N . SER A 1 97 ? -20.927 3.332 19.829 1.00 98.50 97 SER A N 1
ATOM 751 C CA . SER A 1 97 ? -21.930 4.021 18.999 1.00 98.50 97 SER A CA 1
ATOM 752 C C . SER A 1 97 ? -21.823 5.555 18.980 1.00 98.50 97 SER A C 1
ATOM 754 O O . SER A 1 97 ? -22.446 6.220 18.143 1.00 98.50 97 SER A O 1
ATOM 756 N N . ASN A 1 98 ? -21.038 6.142 19.888 1.00 98.56 98 ASN A N 1
ATOM 757 C CA . ASN A 1 98 ? -20.717 7.571 19.930 1.00 98.56 98 ASN A CA 1
ATOM 758 C C . ASN A 1 98 ? -19.267 7.895 19.542 1.00 98.56 98 ASN A C 1
ATOM 760 O O . ASN A 1 98 ? -18.916 9.073 19.430 1.00 98.56 98 ASN A O 1
ATOM 764 N N . VAL A 1 99 ? -18.440 6.884 19.271 1.00 98.62 99 VAL A N 1
ATOM 765 C CA . VAL A 1 99 ? -17.040 7.072 18.894 1.00 98.62 99 VAL A CA 1
ATOM 766 C C . VAL A 1 99 ? -16.949 7.615 17.473 1.00 98.62 99 VAL A C 1
ATOM 768 O O . VAL A 1 99 ? -17.548 7.103 16.532 1.00 98.62 99 VAL A O 1
ATOM 771 N N . THR A 1 100 ? -16.154 8.670 17.314 1.00 97.69 100 THR A N 1
ATOM 772 C CA . THR A 1 100 ? -15.905 9.323 16.021 1.00 97.69 100 THR A CA 1
ATOM 773 C C . THR A 1 100 ? -14.469 9.146 15.534 1.00 97.69 100 THR A C 1
ATOM 775 O O . THR A 1 100 ? -14.196 9.346 14.353 1.00 97.69 100 THR A O 1
ATOM 778 N N . THR A 1 101 ? -13.545 8.766 16.422 1.00 96.62 101 THR A N 1
ATOM 779 C CA . THR A 1 101 ? -12.102 8.703 16.145 1.00 96.62 101 THR A CA 1
ATOM 780 C C . THR A 1 101 ? -11.503 7.441 16.773 1.00 96.62 101 THR A C 1
ATOM 782 O O . THR A 1 101 ? -11.503 7.308 17.998 1.00 96.62 101 THR A O 1
ATOM 785 N N . MET A 1 102 ? -10.977 6.534 15.941 1.00 97.06 102 MET A N 1
ATOM 786 C CA . MET A 1 102 ? -10.237 5.322 16.357 1.00 97.06 102 MET A CA 1
ATOM 787 C C . MET A 1 102 ? -8.797 5.282 15.809 1.00 97.06 102 MET A C 1
ATOM 789 O O . MET A 1 102 ? -8.001 4.410 16.160 1.00 97.06 102 MET A O 1
ATOM 793 N N . GLY A 1 103 ? -8.443 6.259 14.978 1.00 92.81 103 GLY A N 1
ATOM 794 C CA . GLY A 1 103 ? -7.111 6.456 14.426 1.00 92.81 103 GLY A CA 1
ATOM 795 C C . GLY A 1 103 ? -6.880 7.911 14.045 1.00 92.81 103 GLY A C 1
ATOM 796 O O . GLY A 1 103 ? -7.806 8.729 14.063 1.00 92.81 103 GLY A O 1
ATOM 797 N N . ASN A 1 104 ? -5.647 8.258 13.693 1.00 83.75 104 ASN A N 1
ATOM 798 C CA . ASN A 1 104 ? -5.321 9.641 13.365 1.00 83.75 104 ASN A CA 1
ATOM 799 C C . ASN A 1 104 ? -5.913 10.072 12.001 1.00 83.75 104 ASN A C 1
ATOM 801 O O . ASN A 1 104 ? -5.863 9.294 11.046 1.00 83.75 104 ASN A O 1
ATOM 805 N N . PRO A 1 105 ? -6.440 11.303 11.850 1.00 76.62 105 PRO A N 1
ATOM 806 C CA . PRO A 1 105 ? -6.851 11.829 10.542 1.00 76.62 105 PRO A CA 1
ATOM 807 C C . PRO A 1 105 ? -5.693 12.037 9.553 1.00 76.62 105 PRO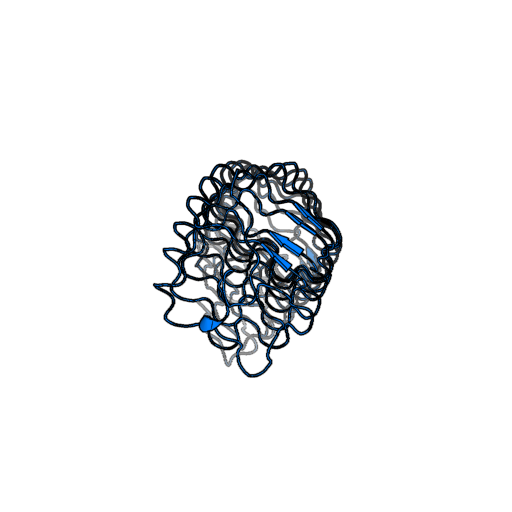 A C 1
ATOM 809 O O . PRO A 1 105 ? -5.941 12.146 8.357 1.00 76.62 105 PRO A O 1
ATOM 812 N N . TYR A 1 106 ? -4.447 12.119 10.024 1.00 75.12 106 TYR A N 1
ATOM 813 C CA . TYR A 1 106 ? -3.281 12.434 9.203 1.00 75.12 106 TYR A CA 1
ATOM 814 C C . TYR A 1 106 ? -2.395 11.204 8.983 1.00 75.12 106 TYR A C 1
ATOM 816 O O . TYR A 1 106 ? -2.041 10.499 9.928 1.00 75.12 106 TYR A O 1
ATOM 824 N N . SER A 1 107 ? -1.963 10.991 7.738 1.00 59.19 107 SER A N 1
ATOM 825 C CA . SER A 1 107 ? -1.149 9.835 7.327 1.00 59.19 107 SER A CA 1
ATOM 826 C C . SER A 1 107 ? 0.260 9.785 7.937 1.00 59.19 107 SER A C 1
ATOM 828 O O . SER A 1 107 ? 0.897 8.738 7.906 1.00 59.19 107 SER A O 1
ATOM 830 N N . TYR A 1 108 ? 0.755 10.895 8.491 1.00 60.66 108 TYR A N 1
ATOM 831 C CA . TYR A 1 108 ? 2.100 11.030 9.071 1.00 60.66 108 TYR A CA 1
ATOM 832 C C . TYR A 1 108 ? 2.118 11.029 10.608 1.00 60.66 108 TYR A C 1
ATOM 834 O O . TYR A 1 108 ? 3.162 11.269 11.211 1.00 60.66 108 TYR A O 1
ATOM 842 N N . SER A 1 109 ? 0.975 10.808 11.263 1.00 63.53 109 SER A N 1
ATOM 843 C CA . SER A 1 109 ? 0.866 10.886 12.719 1.00 63.53 109 SER A CA 1
ATOM 844 C C . SER A 1 109 ? 0.615 9.514 13.347 1.00 63.53 109 SER A C 1
ATOM 846 O O . SER A 1 109 ? -0.231 8.745 12.891 1.00 63.53 109 SER A O 1
ATOM 848 N N . TYR A 1 110 ? 1.357 9.223 14.418 1.00 71.00 110 TYR A N 1
ATOM 849 C CA . TYR A 1 110 ? 1.288 7.981 15.186 1.00 71.00 110 TYR A CA 1
ATOM 850 C C . TYR A 1 110 ? -0.003 7.927 16.018 1.00 71.00 110 TYR A C 1
ATOM 852 O O . TYR A 1 110 ? -0.010 8.262 17.199 1.00 71.00 110 TYR A O 1
ATOM 860 N N . GLY A 1 111 ? -1.122 7.541 15.409 1.00 86.81 111 GLY A N 1
ATOM 861 C CA . GLY A 1 111 ? -2.375 7.332 16.134 1.00 86.81 111 GLY A CA 1
ATOM 862 C C . GLY A 1 111 ? -3.186 6.200 15.536 1.00 86.81 111 GLY A C 1
ATOM 863 O O . GLY A 1 111 ? -3.397 6.197 14.326 1.00 86.81 111 GLY A O 1
ATOM 864 N N . GLY A 1 112 ? -3.596 5.259 16.386 1.00 96.06 112 GLY A N 1
ATOM 865 C CA . GLY A 1 112 ? -4.346 4.053 16.039 1.00 96.06 112 GLY A CA 1
ATOM 866 C C . GLY A 1 112 ? -4.631 3.240 17.298 1.00 96.06 112 GLY A C 1
ATOM 867 O O . GLY A 1 112 ? -3.717 3.007 18.085 1.00 96.06 112 GLY A O 1
ATOM 868 N N . MET A 1 113 ? -5.891 2.860 17.520 1.00 98.12 113 MET A N 1
ATOM 869 C CA . MET A 1 113 ? -6.369 2.288 18.788 1.00 98.12 113 MET A CA 1
ATOM 870 C C . MET A 1 113 ? -5.521 1.117 19.315 1.00 98.12 113 MET A C 1
ATOM 872 O O . MET A 1 113 ? -5.253 1.085 20.513 1.00 98.12 113 MET A O 1
ATOM 876 N N . PHE A 1 114 ? -5.050 0.227 18.434 1.00 98.62 114 PHE A N 1
ATOM 877 C CA . PHE A 1 114 ? -4.252 -0.966 18.761 1.00 98.62 114 PHE A CA 1
ATOM 878 C C . PHE A 1 114 ? -2.853 -0.948 18.125 1.00 98.62 114 PHE A C 1
ATOM 880 O O . PHE A 1 114 ? -2.199 -1.986 18.004 1.00 98.62 114 PHE A O 1
ATOM 887 N N . ARG A 1 115 ? -2.375 0.225 17.691 1.00 98.19 115 ARG A N 1
ATOM 888 C CA . ARG A 1 115 ? -1.081 0.361 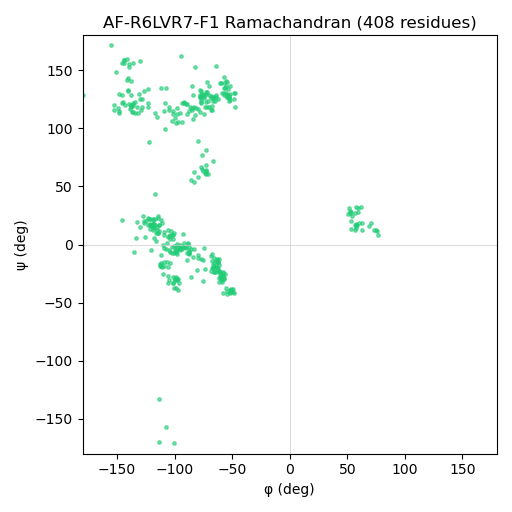17.010 1.00 98.19 115 ARG A CA 1
ATOM 889 C C . ARG A 1 115 ? 0.033 -0.288 17.835 1.00 98.19 115 ARG A C 1
ATOM 891 O O . ARG A 1 115 ? 0.223 0.066 18.986 1.00 98.19 115 ARG A O 1
ATOM 898 N N . ASN A 1 116 ? 0.828 -1.171 17.244 1.00 98.12 116 ASN A N 1
ATOM 899 C CA . ASN A 1 116 ? 1.956 -1.877 17.850 1.00 98.12 116 ASN A CA 1
ATOM 900 C C . ASN A 1 116 ? 1.594 -2.748 19.070 1.00 98.12 116 ASN A C 1
ATOM 902 O O . ASN A 1 116 ? 2.457 -3.014 19.909 1.00 98.12 116 ASN A O 1
ATOM 906 N N . CYS A 1 117 ? 0.367 -3.269 19.158 1.00 98.44 117 CYS A N 1
ATOM 907 C CA . CYS A 1 117 ? 0.039 -4.388 20.049 1.00 98.44 117 CYS A CA 1
ATOM 908 C C . CYS A 1 117 ? 0.639 -5.702 19.506 1.00 98.44 117 CYS A C 1
ATOM 910 O O . CYS A 1 117 ? -0.066 -6.585 19.023 1.00 98.44 117 CYS A O 1
ATOM 912 N N . LYS A 1 118 ? 1.973 -5.810 19.527 1.00 98.44 118 LYS A N 1
ATOM 913 C CA . LYS A 1 118 ? 2.740 -6.837 18.798 1.00 98.44 118 LYS A CA 1
ATOM 914 C C . LYS A 1 118 ? 2.436 -8.274 19.217 1.00 98.44 118 LYS A C 1
ATOM 916 O O . LYS A 1 118 ? 2.520 -9.158 18.368 1.00 98.44 118 LYS A O 1
ATOM 921 N N . SER A 1 119 ? 2.096 -8.510 20.486 1.00 98.50 119 SER A N 1
ATOM 922 C CA . SER A 1 119 ? 1.777 -9.847 21.016 1.00 98.50 119 SER A CA 1
ATOM 923 C C . SER A 1 119 ? 0.292 -10.209 20.942 1.00 98.50 119 SER A C 1
ATOM 925 O O . SER A 1 119 ? -0.059 -11.333 21.300 1.00 98.50 119 SER A O 1
ATOM 927 N N . LEU A 1 120 ? -0.568 -9.298 20.470 1.00 98.69 120 LEU A N 1
ATOM 928 C CA . LEU A 1 120 ? -2.015 -9.497 20.436 1.00 98.69 120 LEU A CA 1
ATOM 929 C C . LEU A 1 120 ? -2.374 -10.587 19.422 1.00 98.69 120 LEU A C 1
ATOM 931 O O . LEU A 1 120 ? -2.137 -10.435 18.226 1.00 98.69 120 LEU A O 1
ATOM 935 N N . LYS A 1 121 ? -2.923 -11.695 19.919 1.00 98.31 121 LYS A N 1
ATOM 936 C CA . LYS A 1 121 ? -3.351 -12.866 19.139 1.00 98.31 121 LYS A CA 1
ATOM 937 C C . LYS A 1 121 ? -4.864 -12.942 19.005 1.00 98.31 121 LYS A C 1
ATOM 939 O O . LYS A 1 121 ? -5.356 -13.425 17.991 1.00 98.31 121 LYS A O 1
ATOM 944 N N . LYS A 1 122 ? -5.588 -12.481 20.027 1.00 98.25 122 LYS A N 1
ATOM 945 C CA . LYS A 1 122 ? -7.049 -12.500 20.075 1.00 98.25 122 LYS A CA 1
ATOM 946 C C . LYS A 1 122 ? -7.573 -11.125 20.456 1.00 98.25 122 LYS A C 1
ATOM 948 O O . LYS A 1 122 ? -7.201 -10.579 21.491 1.00 98.25 122 LYS A O 1
ATOM 953 N N . LEU A 1 123 ? -8.455 -10.591 19.627 1.00 98.56 123 LEU A N 1
ATOM 954 C CA . LEU A 1 123 ? -9.112 -9.316 19.856 1.00 98.56 123 LEU A CA 1
ATOM 955 C C . LEU A 1 123 ? -10.607 -9.494 19.609 1.00 98.56 123 LEU A C 1
ATOM 957 O O . LEU A 1 123 ? -11.006 -9.844 18.501 1.00 98.56 123 LEU A O 1
ATOM 961 N N . ASN A 1 124 ? -11.423 -9.274 20.637 1.00 98.50 124 ASN A N 1
ATOM 962 C CA . ASN A 1 124 ? -12.875 -9.325 20.507 1.00 98.50 124 ASN A CA 1
ATOM 963 C C . ASN A 1 124 ? -13.437 -7.907 20.364 1.00 98.50 124 ASN A C 1
ATOM 965 O O . ASN A 1 124 ? -13.518 -7.176 21.346 1.00 98.50 124 ASN A O 1
ATOM 969 N N . VAL A 1 125 ? -13.830 -7.541 19.143 1.00 98.19 125 VAL A N 1
ATOM 970 C CA . VAL A 1 125 ? -14.482 -6.260 18.797 1.00 98.19 125 VAL A CA 1
ATOM 971 C C . VAL A 1 125 ? -15.917 -6.468 18.304 1.00 98.19 125 VAL A C 1
ATOM 973 O O . VAL A 1 125 ? -16.471 -5.631 17.600 1.00 98.19 125 VAL A O 1
ATOM 976 N N . SER A 1 126 ? -16.539 -7.592 18.671 1.00 97.56 126 SER A N 1
ATOM 977 C CA . SER A 1 126 ? -17.866 -7.977 18.170 1.00 97.56 126 SER A CA 1
ATOM 978 C C . SER A 1 126 ? -18.982 -6.987 18.523 1.00 97.56 126 SER A C 1
ATOM 980 O O . SER A 1 126 ? -19.973 -6.930 17.808 1.00 97.56 126 SER A O 1
ATOM 982 N N . SER A 1 127 ? -18.839 -6.168 19.566 1.00 97.75 127 SER A N 1
ATOM 983 C CA . SER A 1 127 ? -19.830 -5.144 19.928 1.00 97.75 127 SER A CA 1
ATOM 984 C C . SER A 1 127 ? -19.625 -3.798 19.229 1.00 97.75 127 SER A C 1
ATOM 986 O O . SER A 1 127 ? -20.393 -2.862 19.463 1.00 97.75 127 SER A O 1
ATOM 988 N N . PHE A 1 128 ? -18.579 -3.649 18.408 1.00 98.56 128 PHE A N 1
ATOM 989 C CA . PHE A 1 128 ? -18.232 -2.344 17.863 1.00 98.56 128 PHE A CA 1
ATOM 990 C C . PHE A 1 128 ? -19.290 -1.861 16.866 1.00 98.56 128 PHE A C 1
ATOM 992 O O . PHE A 1 128 ? -19.584 -2.524 15.878 1.00 98.56 128 PHE A O 1
ATOM 999 N N . ASN A 1 129 ? -19.814 -0.659 17.104 1.00 98.38 129 ASN A N 1
ATOM 1000 C CA . ASN A 1 129 ? -20.632 0.099 16.172 1.00 98.38 129 ASN A CA 1
ATOM 1001 C C . ASN A 1 129 ? -19.805 1.278 15.656 1.00 98.38 129 ASN A C 1
ATOM 1003 O O . ASN A 1 129 ? -19.699 2.316 16.308 1.00 98.38 129 ASN A O 1
ATOM 1007 N N . THR A 1 130 ? -19.235 1.129 14.462 1.00 98.56 130 THR A N 1
ATOM 1008 C CA . THR A 1 130 ? -18.343 2.139 13.878 1.00 98.56 130 THR A CA 1
ATOM 1009 C C . THR A 1 130 ? -19.045 3.145 12.968 1.00 98.56 130 THR A C 1
ATOM 1011 O O . THR A 1 130 ? -18.375 3.959 12.340 1.00 98.56 130 THR A O 1
ATOM 1014 N N . SER A 1 131 ? -20.381 3.159 12.926 1.00 98.56 131 SER A N 1
ATOM 1015 C CA . SER A 1 131 ? -21.158 3.981 11.981 1.00 98.56 131 SER A CA 1
ATOM 1016 C C . SER A 1 131 ? -20.879 5.490 12.062 1.00 98.56 131 SER A C 1
ATOM 1018 O O . SER A 1 131 ? -21.070 6.209 11.082 1.00 98.56 131 SER A O 1
ATOM 1020 N N . LYS A 1 132 ? -20.392 6.003 13.202 1.00 98.69 132 LYS A N 1
ATOM 1021 C CA . LYS A 1 132 ? -19.998 7.417 13.380 1.00 98.69 132 LYS A CA 1
ATOM 1022 C C . LYS A 1 132 ? -18.494 7.675 13.258 1.00 98.69 132 LYS A C 1
ATOM 1024 O O . LYS A 1 132 ? -18.075 8.837 13.303 1.00 98.69 132 LYS A O 1
ATOM 1029 N N . VAL A 1 133 ? -17.682 6.630 13.110 1.00 98.62 133 VAL A N 1
ATOM 1030 C CA . VAL A 1 133 ? -16.224 6.743 13.039 1.00 98.62 133 VAL A CA 1
ATOM 1031 C C . VAL A 1 133 ? -15.826 7.398 11.720 1.00 98.62 133 VAL A C 1
ATOM 1033 O O . VAL A 1 133 ? -16.242 6.985 10.641 1.00 98.62 133 VAL A O 1
ATOM 1036 N N . LYS A 1 134 ? -14.999 8.440 11.814 1.00 97.81 134 LYS A N 1
ATOM 1037 C CA . LYS A 1 134 ? -14.467 9.191 10.671 1.00 97.81 134 LYS A CA 1
ATOM 1038 C C . LYS A 1 134 ? -13.050 8.762 10.305 1.00 97.81 134 LYS A C 1
ATOM 1040 O O . LYS A 1 134 ? -12.657 8.881 9.149 1.00 97.81 134 LYS A O 1
ATOM 1045 N N . THR A 1 135 ? -12.267 8.278 11.268 1.00 97.12 135 THR A N 1
ATOM 1046 C CA . THR A 1 135 ? -10.843 7.972 11.069 1.00 97.12 135 THR A CA 1
ATOM 1047 C C . THR A 1 135 ? -10.447 6.655 11.730 1.00 97.12 135 THR A C 1
ATOM 1049 O O . THR A 1 135 ? -10.693 6.439 12.920 1.00 97.12 135 THR A O 1
ATOM 1052 N N . MET A 1 136 ? -9.795 5.793 10.946 1.00 97.50 136 MET A N 1
ATOM 1053 C CA . MET A 1 136 ? -9.294 4.470 11.343 1.00 97.50 136 MET A CA 1
ATOM 1054 C C . MET A 1 136 ? -7.821 4.256 10.944 1.00 97.50 136 MET A C 1
ATOM 1056 O O . MET A 1 136 ? -7.327 3.128 10.955 1.00 97.50 136 MET A O 1
ATOM 1060 N N . SER A 1 137 ? -7.090 5.320 10.587 1.00 97.06 137 SER A N 1
ATOM 1061 C CA . SER A 1 137 ? -5.671 5.200 10.233 1.00 97.06 137 SER A CA 1
ATOM 1062 C C . SER A 1 137 ? -4.872 4.525 11.350 1.00 97.06 137 SER A C 1
ATOM 1064 O O . SER A 1 137 ? -5.099 4.788 12.529 1.00 97.06 137 SER A O 1
ATOM 1066 N N . ASN A 1 138 ? -3.931 3.663 10.973 1.00 97.25 138 ASN A N 1
ATOM 1067 C CA . ASN A 1 138 ? -3.075 2.867 11.858 1.00 97.25 138 ASN A CA 1
ATOM 1068 C C . ASN A 1 138 ? -3.802 2.012 12.917 1.00 97.25 138 ASN A C 1
ATOM 1070 O O . ASN A 1 138 ? -3.141 1.556 13.851 1.00 97.25 138 ASN A O 1
ATOM 1074 N N . MET A 1 139 ? -5.124 1.801 12.830 1.00 97.94 139 MET A N 1
ATOM 1075 C CA . MET A 1 139 ? -5.910 1.190 13.913 1.00 97.94 139 MET A CA 1
ATOM 1076 C C . MET A 1 139 ? -5.331 -0.143 14.405 1.00 97.94 139 MET A C 1
ATOM 1078 O O . MET A 1 139 ? -5.282 -0.348 15.615 1.00 97.94 139 MET A O 1
ATOM 1082 N N . PHE A 1 140 ? -4.827 -0.978 13.492 1.00 98.56 140 PHE A N 1
ATOM 1083 C CA . PHE A 1 140 ? -4.190 -2.268 13.777 1.00 98.56 140 PHE A CA 1
ATOM 1084 C C . PHE A 1 140 ? -2.726 -2.326 13.310 1.00 98.56 140 PHE A C 1
ATOM 1086 O O . PHE A 1 140 ? -2.140 -3.403 13.219 1.00 98.56 140 PHE A O 1
ATOM 1093 N N . GLN A 1 141 ? -2.106 -1.183 12.998 1.00 98.25 141 GLN A N 1
ATOM 1094 C CA . GLN A 1 141 ? -0.729 -1.146 12.500 1.00 98.25 141 GLN A CA 1
ATOM 1095 C C . GLN A 1 141 ? 0.207 -1.879 13.470 1.00 98.25 141 GLN A C 1
ATOM 1097 O O . GLN A 1 141 ? 0.255 -1.538 14.642 1.00 98.25 141 GLN A O 1
ATOM 1102 N N . GLY A 1 142 ? 0.993 -2.842 12.999 1.00 98.31 142 GLY A N 1
ATOM 1103 C CA . GLY A 1 142 ? 1.998 -3.549 13.790 1.00 98.31 142 GLY A CA 1
ATOM 1104 C C . GLY A 1 142 ? 1.431 -4.593 14.753 1.00 98.31 142 GLY A C 1
ATOM 1105 O O . GLY A 1 142 ? 2.181 -5.093 15.593 1.00 98.31 142 GLY A O 1
ATOM 1106 N N . CYS A 1 143 ? 0.148 -4.958 14.645 1.00 98.62 143 CYS A N 1
ATOM 1107 C CA . CYS A 1 143 ? -0.439 -6.116 15.328 1.00 98.62 143 CYS A CA 1
ATOM 1108 C C . CYS A 1 143 ? 0.063 -7.437 14.711 1.00 98.62 143 CYS A C 1
ATOM 1110 O O . CYS A 1 143 ? -0.699 -8.249 14.191 1.00 98.62 143 CYS A O 1
ATOM 1112 N N . SER A 1 144 ? 1.378 -7.657 14.749 1.00 98.69 144 SER A N 1
ATOM 1113 C CA . SER A 1 144 ? 2.073 -8.716 14.013 1.00 98.69 144 SER A CA 1
ATOM 1114 C C . SER A 1 144 ? 1.763 -10.139 14.486 1.00 98.69 144 SER A C 1
ATOM 1116 O O . SER A 1 144 ? 2.175 -11.079 13.820 1.00 98.69 144 SER A O 1
ATOM 1118 N N . SER A 1 145 ? 1.079 -10.328 15.619 1.00 98.69 145 SER A N 1
ATOM 1119 C CA . SER A 1 145 ? 0.670 -11.652 16.121 1.00 98.69 145 SER A CA 1
ATOM 1120 C C . SER A 1 145 ? -0.773 -12.035 15.782 1.00 98.69 145 SER A C 1
ATOM 1122 O O . SER A 1 145 ? -1.137 -13.191 16.004 1.00 98.69 145 SER A O 1
ATOM 1124 N N . LEU A 1 146 ? -1.578 -11.118 15.229 1.00 98.62 146 LEU A N 1
ATOM 1125 C CA . LEU A 1 146 ? -2.929 -11.444 14.777 1.00 98.62 146 LEU A CA 1
ATOM 1126 C C . LEU A 1 146 ? -2.852 -12.377 13.568 1.00 98.62 146 LEU A C 1
ATOM 1128 O O . LEU A 1 146 ? -2.168 -12.079 12.591 1.00 98.62 146 LEU A O 1
ATOM 1132 N N . THR A 1 147 ? -3.567 -13.498 13.635 1.00 98.06 147 THR A N 1
ATOM 1133 C CA . THR A 1 147 ? -3.689 -14.472 12.534 1.00 98.06 147 THR A CA 1
ATOM 1134 C C . THR A 1 147 ? -5.011 -14.343 11.782 1.00 98.06 147 THR A C 1
ATOM 1136 O O . THR A 1 147 ? -5.076 -14.650 10.589 1.00 98.06 147 THR A O 1
ATOM 1139 N N . THR A 1 148 ? -6.040 -13.864 12.486 1.00 96.94 148 THR A N 1
ATOM 1140 C CA . THR A 1 148 ? -7.390 -13.545 12.008 1.00 96.94 148 THR A CA 1
ATOM 1141 C C . THR A 1 148 ? -7.899 -12.315 12.760 1.00 96.94 148 THR A C 1
ATOM 1143 O O . THR A 1 148 ? -7.397 -11.995 13.842 1.00 96.94 148 THR A O 1
ATOM 1146 N N . LEU A 1 149 ? -8.883 -11.624 12.191 1.00 98.00 149 LEU A N 1
ATOM 1147 C CA . LEU A 1 149 ? -9.551 -10.488 12.816 1.00 98.00 149 LEU A CA 1
ATOM 1148 C C . LEU A 1 149 ? -10.975 -10.397 12.264 1.00 98.00 149 LEU A C 1
ATOM 1150 O O . LEU A 1 149 ? -11.152 -10.257 11.057 1.00 98.00 149 LEU A O 1
ATOM 1154 N N . ASP A 1 150 ? -11.972 -10.495 13.141 1.00 98.25 150 ASP A N 1
ATOM 1155 C CA . ASP A 1 150 ? -13.378 -10.350 12.762 1.00 98.25 150 ASP A CA 1
ATOM 1156 C C . ASP A 1 150 ? -13.768 -8.867 12.763 1.00 98.25 150 ASP A C 1
ATOM 1158 O O . ASP A 1 150 ? -13.742 -8.208 13.804 1.00 98.25 150 ASP A O 1
ATOM 1162 N N . LEU A 1 151 ? -14.105 -8.353 11.578 1.00 98.12 151 LEU A N 1
ATOM 1163 C CA . LEU A 1 151 ? -14.550 -6.977 11.341 1.00 98.12 151 LEU A CA 1
ATOM 1164 C C . LEU A 1 151 ? -15.976 -6.924 10.781 1.00 98.12 151 LEU A C 1
ATOM 1166 O O . LEU A 1 151 ? -16.385 -5.900 10.239 1.00 98.12 151 LEU A O 1
ATOM 1170 N N . SER A 1 152 ? -16.748 -8.006 10.903 1.00 97.56 152 SER A N 1
ATOM 1171 C CA . SER A 1 152 ? -18.082 -8.118 10.297 1.00 97.56 152 SER A CA 1
ATOM 1172 C C . SER A 1 152 ? -19.052 -7.007 10.726 1.00 97.56 152 SER A C 1
ATOM 1174 O O . SER A 1 152 ? -19.885 -6.593 9.924 1.00 97.56 152 SER A O 1
ATOM 1176 N N . ASN A 1 153 ? -18.903 -6.461 11.938 1.00 97.31 153 ASN A N 1
ATOM 1177 C CA . ASN A 1 153 ? -19.746 -5.379 12.468 1.00 97.31 153 ASN A CA 1
ATOM 1178 C C . ASN A 1 153 ? -19.261 -3.957 12.124 1.00 97.31 153 ASN A C 1
ATOM 1180 O O . ASN A 1 153 ? -19.882 -2.976 12.541 1.00 97.31 153 ASN A O 1
ATOM 1184 N N . PHE A 1 154 ? -18.162 -3.809 11.376 1.00 98.56 154 PHE A N 1
ATOM 1185 C CA . PHE A 1 154 ? -17.641 -2.491 11.019 1.00 98.56 154 PHE A CA 1
ATOM 1186 C C . PHE A 1 154 ? -18.462 -1.869 9.882 1.00 98.56 154 PHE A C 1
ATOM 1188 O O . PHE A 1 154 ? -18.411 -2.308 8.737 1.00 98.56 154 PHE A O 1
ATOM 1195 N N . ASP A 1 155 ? -19.156 -0.776 10.190 1.00 98.56 155 ASP A N 1
ATOM 1196 C CA . ASP A 1 155 ? -19.668 0.176 9.206 1.00 98.56 155 ASP A CA 1
ATOM 1197 C C . ASP A 1 155 ? -18.607 1.254 8.953 1.00 98.56 155 ASP A C 1
ATOM 1199 O O . ASP A 1 155 ? -18.299 2.062 9.837 1.00 98.56 155 ASP A O 1
ATOM 1203 N N . THR A 1 156 ? -18.036 1.271 7.748 1.00 98.56 156 THR A N 1
ATOM 1204 C CA . THR A 1 156 ? -17.013 2.248 7.350 1.00 98.56 156 THR A CA 1
ATOM 1205 C C . THR A 1 156 ? -17.547 3.373 6.462 1.00 98.56 156 THR A C 1
ATOM 1207 O O . THR A 1 156 ? -16.767 4.185 5.967 1.00 98.56 156 THR A O 1
ATOM 1210 N N . SER A 1 157 ? -18.866 3.480 6.273 1.00 98.56 157 SER A N 1
ATOM 1211 C CA . SER A 1 157 ? -19.502 4.417 5.329 1.00 98.56 157 SER A CA 1
ATOM 1212 C C . SER A 1 157 ? -19.273 5.907 5.630 1.00 98.56 157 SER A C 1
ATOM 1214 O O . SER A 1 157 ? -19.545 6.771 4.786 1.00 98.56 157 SER A O 1
ATOM 1216 N N . ASN A 1 158 ? -18.777 6.239 6.825 1.00 98.38 158 ASN A N 1
ATOM 1217 C CA . ASN A 1 158 ? -18.400 7.595 7.237 1.00 98.38 158 ASN A CA 1
ATOM 1218 C C . ASN A 1 158 ? -16.889 7.807 7.398 1.00 98.38 158 ASN A C 1
ATOM 1220 O O . ASN A 1 158 ? -16.466 8.928 7.692 1.00 98.38 158 ASN A O 1
ATOM 1224 N N . VAL A 1 159 ? -16.079 6.775 7.161 1.00 98.44 159 VAL A N 1
ATOM 1225 C CA . VAL A 1 159 ? -14.626 6.850 7.304 1.00 98.44 159 VAL A CA 1
ATOM 1226 C C . VAL A 1 159 ? -14.016 7.569 6.103 1.00 98.44 159 VAL A C 1
ATOM 1228 O O . VAL A 1 159 ? -14.314 7.261 4.951 1.00 98.44 159 VAL A O 1
ATOM 1231 N N . THR A 1 160 ? -13.129 8.525 6.375 1.00 97.12 160 THR A N 1
ATOM 1232 C CA . THR A 1 160 ? -12.390 9.285 5.356 1.00 97.12 160 THR A CA 1
ATOM 1233 C C . THR A 1 160 ? -10.895 8.961 5.329 1.00 97.12 160 THR A C 1
ATOM 1235 O O . THR A 1 160 ? -10.236 9.197 4.317 1.00 97.12 160 THR A O 1
ATOM 1238 N N . ALA A 1 161 ? -10.351 8.383 6.406 1.00 96.69 161 ALA A N 1
ATOM 1239 C CA . ALA A 1 161 ? -8.935 8.037 6.518 1.00 96.69 161 ALA A CA 1
ATOM 1240 C C . ALA A 1 161 ? -8.723 6.620 7.076 1.00 96.69 161 ALA A C 1
ATOM 1242 O O . ALA A 1 161 ? -9.160 6.314 8.189 1.00 96.69 161 ALA A O 1
ATOM 1243 N N . MET A 1 162 ? -8.021 5.786 6.300 1.00 96.69 162 MET A N 1
ATOM 1244 C CA . MET A 1 162 ? -7.661 4.390 6.601 1.00 96.69 162 MET A CA 1
ATOM 1245 C C . MET A 1 162 ? -6.172 4.101 6.324 1.00 96.69 162 MET A C 1
ATOM 1247 O O . MET A 1 162 ? -5.770 2.948 6.156 1.00 96.69 162 MET A O 1
ATOM 1251 N N . ALA A 1 163 ? -5.333 5.139 6.256 1.00 97.12 163 ALA A N 1
ATOM 1252 C CA . ALA A 1 163 ? -3.907 4.976 5.983 1.00 97.12 163 ALA A CA 1
ATOM 1253 C C . ALA A 1 163 ? -3.266 4.020 7.001 1.00 97.12 163 ALA A C 1
ATOM 1255 O O . ALA A 1 163 ? -3.538 4.111 8.199 1.00 97.12 163 ALA A O 1
ATOM 1256 N N . SER A 1 164 ? -2.420 3.100 6.536 1.00 97.50 164 SER A N 1
ATOM 1257 C CA . SER A 1 164 ? -1.697 2.144 7.388 1.00 97.50 164 SER A CA 1
ATOM 1258 C C . SER A 1 164 ? -2.574 1.260 8.296 1.00 97.50 164 SER A C 1
ATOM 1260 O O . SER A 1 164 ? -2.044 0.680 9.241 1.00 97.50 164 SER A O 1
ATOM 1262 N N . MET A 1 165 ? -3.890 1.134 8.060 1.00 98.06 165 MET A N 1
ATOM 1263 C CA . MET A 1 165 ? -4.817 0.467 8.993 1.00 98.06 165 MET A CA 1
ATOM 1264 C C . MET A 1 165 ? -4.364 -0.939 9.413 1.00 98.06 165 MET A C 1
ATOM 1266 O O . MET A 1 165 ? -4.441 -1.250 10.601 1.00 98.06 165 MET A O 1
ATOM 1270 N N . PHE A 1 166 ? -3.829 -1.735 8.480 1.00 98.75 166 PHE A N 1
ATOM 1271 C CA . PHE A 1 166 ? -3.330 -3.094 8.721 1.00 98.75 166 PHE A CA 1
ATOM 1272 C C . PHE A 1 166 ? -1.816 -3.231 8.519 1.00 98.75 166 PHE A C 1
ATOM 1274 O O . PHE A 1 166 ? -1.290 -4.344 8.539 1.00 98.75 166 PHE A O 1
ATOM 1281 N N . GLN A 1 167 ? -1.088 -2.122 8.355 1.00 98.56 167 GLN A N 1
ATOM 1282 C CA . GLN A 1 167 ? 0.348 -2.151 8.078 1.00 98.56 167 GLN A CA 1
ATOM 1283 C C . GLN A 1 167 ? 1.095 -3.010 9.108 1.00 98.56 167 GLN A C 1
ATOM 1285 O O . GLN A 1 167 ? 1.011 -2.754 10.301 1.00 98.56 167 GLN A O 1
ATOM 1290 N N . GLY A 1 168 ? 1.881 -3.988 8.671 1.00 98.56 168 GLY A N 1
ATOM 1291 C CA . GLY A 1 168 ? 2.708 -4.829 9.532 1.00 98.56 168 GLY A CA 1
ATOM 1292 C C . GLY A 1 168 ? 1.928 -5.885 10.315 1.00 98.56 168 GLY A C 1
ATOM 1293 O O . GLY A 1 168 ? 2.498 -6.505 11.212 1.00 98.56 168 GLY A O 1
ATOM 1294 N N . CYS A 1 169 ? 0.656 -6.131 9.984 1.00 98.75 169 CYS A N 1
ATOM 1295 C CA . CYS A 1 169 ? -0.079 -7.314 10.439 1.00 98.75 169 CYS A CA 1
ATOM 1296 C C . CYS A 1 169 ? 0.432 -8.570 9.709 1.00 98.75 169 CYS A C 1
ATOM 1298 O O . CYS A 1 169 ? -0.291 -9.219 8.957 1.00 98.75 169 CYS A O 1
ATOM 1300 N N . SER A 1 170 ? 1.716 -8.884 9.886 1.00 98.69 170 SER A N 1
ATOM 1301 C CA . SER A 1 170 ? 2.462 -9.842 9.063 1.00 98.69 170 SER A CA 1
ATOM 1302 C C . SER A 1 170 ? 1.992 -11.289 9.196 1.00 98.69 170 SER A C 1
ATOM 1304 O O . SER A 1 170 ? 2.273 -12.081 8.303 1.00 98.69 170 SER A O 1
ATOM 1306 N N . ASN A 1 171 ? 1.285 -11.636 10.279 1.00 98.69 171 ASN A N 1
ATOM 1307 C CA . ASN A 1 171 ? 0.741 -12.976 10.503 1.00 98.69 171 ASN A CA 1
ATOM 1308 C C . ASN A 1 171 ? -0.724 -13.146 10.085 1.00 98.69 171 ASN A C 1
ATOM 1310 O O . ASN A 1 171 ? -1.206 -14.280 10.137 1.00 98.69 171 ASN A O 1
ATOM 1314 N N . LEU A 1 172 ? -1.417 -12.085 9.641 1.00 98.50 172 LEU A N 1
ATOM 1315 C CA . LEU A 1 172 ? -2.773 -12.232 9.113 1.00 98.50 172 LEU A CA 1
ATOM 1316 C C . LEU A 1 172 ? -2.729 -13.121 7.872 1.00 98.50 172 LEU A C 1
ATOM 1318 O O . LEU A 1 172 ? -1.975 -12.861 6.938 1.00 98.50 172 LEU A O 1
ATOM 1322 N N . THR A 1 173 ? -3.535 -14.179 7.887 1.00 96.94 173 THR A N 1
ATOM 1323 C CA . THR A 1 173 ? -3.625 -15.147 6.779 1.00 96.94 173 THR A CA 1
ATOM 1324 C C . THR A 1 173 ? -4.813 -14.868 5.866 1.00 96.94 173 THR A C 1
ATOM 1326 O O . THR A 1 173 ? -4.752 -15.128 4.665 1.00 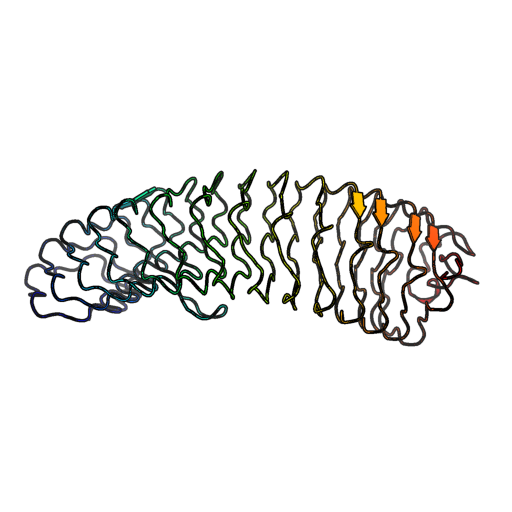96.94 173 THR A O 1
ATOM 1329 N N . THR A 1 174 ? -5.876 -14.305 6.442 1.00 95.25 174 THR A N 1
ATOM 1330 C CA . THR A 1 174 ? -7.114 -13.890 5.782 1.00 95.25 174 THR A CA 1
ATOM 1331 C C . THR A 1 174 ? -7.621 -12.607 6.435 1.00 95.25 174 THR A C 1
ATOM 1333 O O . THR A 1 174 ? -7.287 -12.312 7.587 1.00 95.25 174 THR A O 1
ATOM 1336 N N . LEU A 1 175 ? -8.412 -11.839 5.689 1.00 97.38 175 LEU A N 1
ATOM 1337 C CA . LEU A 1 175 ? -9.074 -10.635 6.171 1.00 97.38 175 LEU A CA 1
ATOM 1338 C C . LEU A 1 175 ? -10.349 -10.428 5.348 1.00 97.38 175 LEU A C 1
ATOM 1340 O O . LEU A 1 175 ? -10.266 -10.239 4.137 1.00 97.38 175 LEU A O 1
ATOM 1344 N N . ASP A 1 176 ? -11.509 -10.502 5.997 1.00 98.12 176 ASP A N 1
ATOM 1345 C CA . ASP A 1 176 ? -12.796 -10.234 5.352 1.00 98.12 176 ASP A CA 1
ATOM 1346 C C . ASP A 1 176 ? -13.094 -8.730 5.401 1.00 98.12 176 ASP A C 1
ATOM 1348 O O . ASP A 1 176 ? -13.191 -8.139 6.478 1.00 98.12 176 ASP A O 1
ATOM 1352 N N . LEU A 1 177 ? -13.206 -8.117 4.220 1.00 98.00 177 LEU A N 1
ATOM 1353 C CA . LEU A 1 177 ? -13.496 -6.694 4.020 1.00 98.00 177 LEU A CA 1
ATOM 1354 C C . LEU A 1 177 ? -14.782 -6.475 3.208 1.00 98.00 177 LEU A C 1
ATOM 1356 O O . LEU A 1 177 ? -15.022 -5.380 2.698 1.00 98.00 177 LEU A O 1
ATOM 1360 N N . SER A 1 178 ? -15.628 -7.498 3.078 1.00 97.44 178 SER A N 1
ATOM 1361 C CA . SER A 1 178 ? -16.848 -7.439 2.261 1.00 97.44 178 SER A CA 1
ATOM 1362 C C . SER A 1 178 ? -17.817 -6.325 2.691 1.00 97.44 178 SER A C 1
ATOM 1364 O O . SER A 1 178 ? -18.454 -5.705 1.841 1.00 97.44 178 SER A O 1
ATOM 1366 N N . ASN A 1 179 ? -17.861 -5.993 3.987 1.00 97.38 179 ASN A N 1
ATOM 1367 C CA . ASN A 1 179 ? -18.693 -4.914 4.537 1.00 97.38 179 ASN A CA 1
ATOM 1368 C C . ASN A 1 179 ? -18.067 -3.509 4.436 1.00 97.38 179 ASN A C 1
ATOM 1370 O O . ASN A 1 179 ? -18.712 -2.522 4.800 1.00 97.38 179 ASN A O 1
ATOM 1374 N N . PHE A 1 180 ? -16.825 -3.377 3.956 1.00 98.50 180 PHE A N 1
ATOM 1375 C CA . PHE A 1 180 ? -16.170 -2.072 3.875 1.00 98.50 180 PHE A CA 1
ATOM 1376 C C . PHE A 1 180 ? -16.771 -1.227 2.751 1.00 98.50 180 PHE A C 1
ATOM 1378 O O . PHE A 1 180 ? -16.720 -1.574 1.578 1.00 98.50 180 PHE A O 1
ATOM 1385 N N . ASN A 1 181 ? -17.264 -0.047 3.109 1.00 98.44 181 ASN A N 1
ATOM 1386 C CA . ASN A 1 181 ? -17.564 1.027 2.175 1.00 98.44 181 ASN A CA 1
ATOM 1387 C C . ASN A 1 181 ? -16.437 2.067 2.224 1.00 98.44 181 ASN A C 1
ATOM 1389 O O . ASN A 1 181 ? -16.281 2.766 3.229 1.00 98.44 181 ASN A O 1
ATOM 1393 N N . THR A 1 182 ? -15.666 2.190 1.142 1.00 98.31 182 THR A N 1
ATOM 1394 C CA . THR A 1 182 ? -14.542 3.139 1.052 1.00 98.31 182 THR A CA 1
ATOM 1395 C C . THR A 1 182 ? -14.856 4.388 0.226 1.00 98.31 182 THR A C 1
ATOM 1397 O O . THR A 1 182 ? -13.951 5.163 -0.069 1.00 98.31 182 THR A O 1
ATOM 1400 N N . SER A 1 183 ? -16.119 4.643 -0.137 1.00 98.06 183 SER A N 1
ATOM 1401 C CA . SER A 1 183 ? -16.477 5.699 -1.100 1.00 98.06 183 SER A CA 1
ATOM 1402 C C . SER A 1 183 ? -16.129 7.125 -0.651 1.00 98.06 183 SER A C 1
ATOM 1404 O O . SER A 1 183 ? -16.072 8.029 -1.481 1.00 98.06 183 SER A O 1
ATOM 1406 N N . LYS A 1 184 ? -15.928 7.345 0.656 1.00 97.81 184 LYS A N 1
ATOM 1407 C CA . LYS A 1 184 ? -15.498 8.629 1.243 1.00 97.81 184 LYS A CA 1
ATOM 1408 C C . LYS A 1 184 ? -14.016 8.656 1.629 1.00 97.81 184 LYS A C 1
ATOM 1410 O O . LYS A 1 184 ? -13.538 9.683 2.113 1.00 97.81 184 LYS A O 1
ATOM 1415 N N . VAL A 1 185 ? -13.296 7.549 1.456 1.00 97.56 185 VAL A N 1
ATOM 1416 C CA . VAL A 1 185 ? -11.894 7.435 1.857 1.00 97.56 185 VAL A CA 1
ATOM 1417 C C . VAL A 1 185 ? -11.022 8.207 0.876 1.00 97.56 185 VAL A C 1
ATOM 1419 O O . VAL A 1 185 ? -11.061 7.978 -0.329 1.00 97.56 185 VAL A O 1
ATOM 1422 N N . THR A 1 186 ? -10.208 9.116 1.407 1.00 95.31 186 THR A N 1
ATOM 1423 C CA . THR A 1 186 ? -9.227 9.895 0.637 1.00 95.31 186 THR A CA 1
ATOM 1424 C C . THR A 1 186 ? -7.790 9.486 0.957 1.00 95.31 186 THR A C 1
ATOM 1426 O O . THR A 1 186 ? -6.903 9.631 0.114 1.00 95.31 186 THR A O 1
ATOM 1429 N N . LEU A 1 187 ? -7.552 8.933 2.155 1.00 94.69 187 LEU A N 1
ATOM 1430 C CA . LEU A 1 187 ? -6.243 8.475 2.626 1.00 94.69 187 LEU A CA 1
ATOM 1431 C C . LEU A 1 187 ? -6.237 6.955 2.831 1.00 94.69 187 LEU A C 1
ATOM 1433 O O . LEU A 1 187 ? -6.846 6.459 3.779 1.00 94.69 187 LEU A O 1
ATOM 1437 N N . MET A 1 188 ? -5.514 6.235 1.968 1.00 95.81 188 MET A N 1
ATOM 1438 C CA . MET A 1 188 ? -5.401 4.765 1.989 1.00 95.81 188 MET A CA 1
ATOM 1439 C C . MET A 1 188 ? -3.945 4.271 1.848 1.00 95.81 188 MET A C 1
ATOM 1441 O O . MET A 1 188 ? -3.683 3.076 1.762 1.00 95.81 188 MET A O 1
ATOM 1445 N N . ASN A 1 189 ? -2.958 5.170 1.842 1.00 97.06 189 ASN A N 1
ATOM 1446 C CA . ASN A 1 189 ? -1.552 4.794 1.683 1.00 97.06 189 ASN A CA 1
ATOM 1447 C C . ASN A 1 189 ? -1.094 3.792 2.766 1.00 97.06 189 ASN A C 1
ATOM 1449 O O . ASN A 1 189 ? -1.510 3.882 3.922 1.00 97.06 189 ASN A O 1
ATOM 1453 N N . ASN A 1 190 ? -0.218 2.855 2.396 1.00 97.69 190 ASN A N 1
ATOM 1454 C CA . ASN A 1 190 ? 0.305 1.768 3.239 1.00 97.69 190 ASN A CA 1
ATOM 1455 C C . ASN A 1 190 ? -0.738 0.824 3.878 1.00 97.69 190 ASN A C 1
ATOM 1457 O O . ASN A 1 190 ? -0.366 0.096 4.797 1.00 97.69 190 ASN A O 1
ATOM 1461 N N . MET A 1 191 ? -2.018 0.829 3.478 1.00 98.31 191 MET A N 1
ATOM 1462 C CA . MET A 1 191 ? -3.078 0.110 4.211 1.00 98.31 191 MET A CA 1
ATOM 1463 C C . MET A 1 191 ? -2.737 -1.360 4.504 1.00 98.31 191 MET A C 1
ATOM 1465 O O . MET A 1 191 ? -2.967 -1.799 5.630 1.00 98.31 191 MET A O 1
ATOM 1469 N N . PHE A 1 192 ? -2.119 -2.065 3.549 1.00 98.88 192 PHE A N 1
ATOM 1470 C CA . PHE A 1 192 ? -1.704 -3.469 3.671 1.00 98.88 192 PHE A CA 1
ATOM 1471 C C . PHE A 1 192 ? -0.177 -3.657 3.649 1.00 98.88 192 PHE A C 1
ATOM 1473 O O . PHE A 1 192 ? 0.315 -4.762 3.431 1.00 98.88 192 PHE A O 1
ATOM 1480 N N . TYR A 1 193 ? 0.603 -2.595 3.877 1.00 98.81 193 TYR A N 1
ATOM 1481 C CA . TYR A 1 193 ? 2.067 -2.667 3.876 1.00 98.81 193 TYR A CA 1
ATOM 1482 C C . TYR A 1 193 ? 2.555 -3.777 4.817 1.00 98.81 193 TYR A C 1
ATOM 1484 O O . TYR A 1 193 ? 2.281 -3.734 6.011 1.00 98.81 193 TYR A O 1
ATOM 1492 N N . GLY A 1 194 ? 3.331 -4.739 4.329 1.00 98.75 194 GLY A N 1
ATOM 1493 C CA . GLY A 1 194 ? 3.948 -5.791 5.133 1.00 98.75 194 GLY A CA 1
ATOM 1494 C C . GLY A 1 194 ? 2.967 -6.827 5.689 1.00 98.75 194 GLY A C 1
ATOM 1495 O O . GLY A 1 194 ? 3.322 -7.539 6.628 1.00 98.75 194 GLY A O 1
ATOM 1496 N N . CYS A 1 195 ? 1.755 -6.939 5.139 1.00 98.75 195 CYS A N 1
ATOM 1497 C CA . CYS A 1 195 ? 0.843 -8.056 5.400 1.00 98.75 195 CYS A CA 1
ATOM 1498 C C . CYS A 1 195 ? 1.332 -9.335 4.689 1.00 98.75 195 CYS A C 1
ATOM 1500 O O . CYS A 1 195 ? 0.675 -9.873 3.801 1.00 98.75 195 CYS A O 1
ATOM 1502 N N . SER A 1 196 ? 2.528 -9.803 5.052 1.00 98.62 196 SER A N 1
ATOM 1503 C CA . SER A 1 196 ? 3.294 -10.795 4.291 1.00 98.62 196 SER A CA 1
ATOM 1504 C C . SER A 1 196 ? 2.658 -12.183 4.210 1.00 98.62 196 SER A C 1
ATOM 1506 O O . SER A 1 196 ? 2.963 -12.901 3.264 1.00 98.62 196 SER A O 1
ATOM 1508 N N . ASN A 1 197 ? 1.786 -12.561 5.154 1.00 98.62 197 ASN A N 1
ATOM 1509 C CA . ASN A 1 197 ? 1.118 -13.869 5.164 1.00 98.62 197 ASN A CA 1
ATOM 1510 C C . ASN A 1 197 ? -0.270 -13.886 4.506 1.00 98.62 197 ASN A C 1
ATOM 1512 O O . ASN A 1 197 ? -0.845 -14.971 4.389 1.00 98.62 197 ASN A O 1
ATOM 1516 N N . LEU A 1 198 ? -0.797 -12.743 4.046 1.00 98.38 198 LEU A N 1
ATOM 1517 C CA . LEU A 1 198 ? -2.034 -12.741 3.265 1.00 98.38 198 LEU A CA 1
ATOM 1518 C C . LEU A 1 198 ? -1.786 -13.462 1.939 1.00 98.38 198 LEU A C 1
ATOM 1520 O O . LEU A 1 198 ? -0.849 -13.134 1.214 1.00 98.38 198 LEU A O 1
ATOM 1524 N N . THR A 1 199 ? -2.630 -14.445 1.632 1.00 96.38 199 THR A N 1
ATOM 1525 C CA . THR A 1 199 ? -2.544 -15.233 0.385 1.00 96.38 199 THR A CA 1
ATOM 1526 C C . THR A 1 199 ? -3.527 -14.751 -0.680 1.00 96.38 199 THR A C 1
ATOM 1528 O O . THR A 1 199 ? -3.229 -14.805 -1.877 1.00 96.38 199 THR A O 1
ATOM 1531 N N . THR A 1 200 ? -4.662 -14.218 -0.226 1.00 96.00 200 THR A N 1
ATOM 1532 C CA . THR A 1 200 ? -5.727 -13.592 -1.013 1.00 96.00 200 THR A CA 1
ATOM 1533 C C . THR A 1 200 ? -6.245 -12.358 -0.282 1.00 96.00 200 THR A C 1
ATOM 1535 O O . THR A 1 200 ? -6.178 -12.289 0.947 1.00 96.00 200 THR A O 1
ATOM 1538 N N . LEU A 1 201 ? -6.813 -11.412 -1.025 1.00 97.56 201 LEU A N 1
ATOM 1539 C CA . LEU A 1 201 ? -7.470 -10.233 -0.472 1.00 97.56 201 LEU A CA 1
ATOM 1540 C C . LEU A 1 201 ? -8.620 -9.832 -1.400 1.00 97.56 201 LEU A C 1
ATOM 1542 O O . LEU A 1 201 ? -8.376 -9.478 -2.552 1.00 97.56 201 LEU A O 1
ATOM 1546 N N . ASP A 1 202 ? -9.856 -9.930 -0.912 1.00 98.19 202 ASP A N 1
ATOM 1547 C CA . ASP A 1 202 ? -11.037 -9.483 -1.653 1.00 98.19 202 ASP A CA 1
ATOM 1548 C C . ASP A 1 202 ? -11.228 -7.975 -1.450 1.00 98.19 202 ASP A C 1
ATOM 1550 O O . ASP A 1 202 ? -11.392 -7.502 -0.324 1.00 98.19 202 ASP A O 1
ATOM 1554 N N . LEU A 1 203 ? -11.168 -7.228 -2.552 1.00 97.81 203 LEU A N 1
ATOM 1555 C CA . LEU A 1 203 ? -11.328 -5.774 -2.601 1.00 97.81 203 LEU A CA 1
ATOM 1556 C C . LEU A 1 203 ? -12.534 -5.361 -3.454 1.00 97.81 203 LEU A C 1
ATOM 1558 O O . LEU A 1 203 ? -12.635 -4.208 -3.868 1.00 97.81 203 LEU A O 1
ATOM 1562 N N . SER A 1 204 ? -13.458 -6.281 -3.735 1.00 97.75 204 SER A N 1
ATOM 1563 C CA . SER A 1 204 ? -14.619 -6.017 -4.592 1.00 97.75 204 SER A CA 1
ATOM 1564 C C . SER A 1 204 ? -15.524 -4.894 -4.066 1.00 97.75 204 SER A C 1
ATOM 1566 O O . SER A 1 204 ? -16.142 -4.189 -4.862 1.00 97.75 204 SER A O 1
ATOM 1568 N N . SER A 1 205 ? -15.553 -4.665 -2.750 1.00 97.62 205 SER A N 1
ATOM 1569 C CA . SER A 1 205 ? -16.304 -3.585 -2.093 1.00 97.62 205 SER A CA 1
ATOM 1570 C C . SER A 1 205 ? -15.622 -2.207 -2.162 1.00 97.62 205 SER A C 1
ATOM 1572 O O . SER A 1 205 ? -16.242 -1.186 -1.844 1.00 97.62 205 SER A O 1
ATOM 1574 N N . PHE A 1 206 ? -14.353 -2.140 -2.583 1.00 98.31 206 PHE A N 1
ATOM 1575 C CA . PHE A 1 206 ? -13.581 -0.901 -2.552 1.00 98.31 206 PHE A CA 1
ATOM 1576 C C . PHE A 1 206 ? -13.977 0.035 -3.696 1.00 98.31 206 PHE A C 1
ATOM 1578 O O . PHE A 1 206 ? -13.912 -0.299 -4.876 1.00 98.31 206 PHE A O 1
ATOM 1585 N N . ASN A 1 207 ? -14.300 1.271 -3.326 1.00 98.06 207 ASN A N 1
ATOM 1586 C CA . ASN A 1 207 ? -14.383 2.420 -4.215 1.00 98.06 207 ASN A CA 1
ATOM 1587 C C . ASN A 1 207 ? -13.210 3.363 -3.920 1.00 98.06 207 ASN A C 1
ATOM 1589 O O . ASN A 1 207 ? -13.131 3.941 -2.832 1.00 98.06 207 ASN A O 1
ATOM 1593 N N . THR A 1 208 ? -12.308 3.529 -4.887 1.00 98.12 208 THR A N 1
ATOM 1594 C CA . THR A 1 208 ? -11.090 4.342 -4.745 1.00 98.12 208 THR A CA 1
ATOM 1595 C C . THR A 1 208 ? -11.161 5.695 -5.451 1.00 98.12 208 THR A C 1
ATOM 1597 O O . THR A 1 208 ? -10.161 6.404 -5.486 1.00 98.12 208 THR A O 1
ATOM 1600 N N . GLY A 1 209 ? -12.322 6.102 -5.979 1.00 97.88 209 GLY A N 1
ATOM 1601 C CA . GLY A 1 209 ? -12.435 7.301 -6.824 1.00 97.88 209 GLY A CA 1
ATOM 1602 C C . GLY A 1 209 ? -12.068 8.623 -6.135 1.00 97.88 209 GLY A C 1
ATOM 1603 O O . GLY A 1 209 ? -11.736 9.594 -6.808 1.00 97.88 209 GLY A O 1
ATOM 1604 N N . SER A 1 210 ? -12.084 8.661 -4.797 1.00 97.25 210 SER A N 1
ATOM 1605 C CA . SER A 1 210 ? -11.665 9.827 -3.997 1.00 97.25 210 SER A CA 1
ATOM 1606 C C . SER A 1 210 ? -10.216 9.747 -3.488 1.00 97.25 210 SER A C 1
ATOM 1608 O O . SER A 1 210 ? -9.744 10.667 -2.815 1.00 97.25 210 SER A O 1
ATOM 1610 N N . VAL A 1 211 ? -9.499 8.654 -3.766 1.00 97.25 211 VAL A N 1
ATOM 1611 C CA . VAL A 1 211 ? -8.138 8.419 -3.269 1.00 97.25 211 VAL A CA 1
ATOM 1612 C C . VAL A 1 211 ? -7.127 9.115 -4.177 1.00 97.25 211 VAL A C 1
ATOM 1614 O O . VAL A 1 211 ? -7.113 8.911 -5.386 1.00 97.25 211 VAL A O 1
ATOM 1617 N N . THR A 1 212 ? -6.229 9.906 -3.585 1.00 95.06 212 THR A N 1
ATOM 1618 C CA . THR A 1 212 ? -5.173 10.624 -4.329 1.00 95.06 212 THR A CA 1
ATOM 1619 C C . THR A 1 212 ? -3.777 10.029 -4.136 1.00 95.06 212 THR A C 1
ATOM 1621 O O . THR A 1 212 ? -2.852 10.325 -4.896 1.00 95.06 212 THR A O 1
ATOM 1624 N N . ASN A 1 213 ? -3.597 9.177 -3.123 1.00 96.00 213 ASN A N 1
ATOM 1625 C CA . ASN A 1 213 ? -2.303 8.636 -2.724 1.00 96.00 213 ASN A CA 1
ATOM 1626 C C . ASN A 1 213 ? -2.402 7.128 -2.436 1.00 96.00 213 ASN A C 1
ATOM 1628 O O . ASN A 1 213 ? -3.039 6.721 -1.464 1.00 96.00 213 ASN A O 1
ATOM 1632 N N . MET A 1 214 ? -1.732 6.320 -3.266 1.00 97.94 214 MET A N 1
ATOM 1633 C CA . MET A 1 214 ? -1.656 4.855 -3.157 1.00 97.94 214 MET A CA 1
ATOM 1634 C C . MET A 1 214 ? -0.229 4.370 -2.847 1.00 97.94 214 MET A C 1
ATOM 1636 O O . MET A 1 214 ? 0.131 3.230 -3.145 1.00 97.94 214 MET A O 1
ATOM 1640 N N . VAL A 1 215 ? 0.597 5.233 -2.239 1.00 98.50 215 VAL A N 1
ATOM 1641 C CA . VAL A 1 215 ? 1.967 4.896 -1.826 1.00 98.50 215 VAL A CA 1
ATOM 1642 C C . VAL A 1 215 ? 1.953 3.615 -0.996 1.00 98.50 215 VAL A C 1
ATOM 1644 O O . VAL A 1 215 ? 1.253 3.528 0.017 1.00 98.50 215 VAL A O 1
ATOM 1647 N N . PHE A 1 216 ? 2.745 2.639 -1.438 1.00 98.75 216 PHE A N 1
ATOM 1648 C CA . PHE A 1 216 ? 2.999 1.374 -0.757 1.00 98.75 216 PHE A CA 1
ATOM 1649 C C . PHE A 1 216 ? 1.750 0.576 -0.343 1.00 98.75 216 PHE A C 1
ATOM 1651 O O . PHE A 1 216 ? 1.801 -0.160 0.643 1.00 98.75 216 PHE A O 1
ATOM 1658 N N . LEU A 1 217 ? 0.630 0.715 -1.066 1.00 98.81 217 LEU A N 1
ATOM 1659 C CA . LEU A 1 217 ? -0.655 0.121 -0.675 1.00 98.81 217 LEU A CA 1
ATOM 1660 C C . LEU A 1 217 ? -0.561 -1.385 -0.368 1.00 98.81 217 LEU A C 1
ATOM 1662 O O . LEU A 1 217 ? -1.106 -1.818 0.646 1.00 98.81 217 LEU A O 1
ATOM 1666 N N . PHE A 1 218 ? 0.190 -2.135 -1.181 1.00 98.88 218 PHE A N 1
ATOM 1667 C CA . PHE A 1 218 ? 0.420 -3.578 -1.044 1.00 98.88 218 PHE A CA 1
ATOM 1668 C C . PHE A 1 218 ? 1.902 -3.934 -0.847 1.00 98.88 218 PHE A C 1
ATOM 1670 O O . PHE A 1 218 ? 2.296 -5.086 -1.020 1.00 98.88 218 PHE A O 1
ATOM 1677 N N . TYR A 1 219 ? 2.750 -2.966 -0.489 1.00 98.88 219 TYR A N 1
ATOM 1678 C CA . TYR A 1 219 ? 4.192 -3.189 -0.353 1.00 98.88 219 TYR A CA 1
ATOM 1679 C C . TYR A 1 219 ? 4.481 -4.364 0.588 1.00 98.88 219 TYR A C 1
ATOM 1681 O O . TYR A 1 219 ? 3.998 -4.381 1.714 1.00 98.88 219 TYR A O 1
ATOM 1689 N N . GLY A 1 220 ? 5.293 -5.332 0.172 1.00 98.81 220 GLY A N 1
ATOM 1690 C CA . GLY A 1 220 ? 5.703 -6.465 1.000 1.00 98.81 220 GLY A CA 1
ATOM 1691 C C . GLY A 1 220 ? 4.589 -7.467 1.317 1.00 98.81 220 GLY A C 1
ATOM 1692 O O . GLY A 1 220 ? 4.762 -8.281 2.223 1.00 98.81 220 GLY A O 1
ATOM 1693 N N . CYS A 1 221 ? 3.465 -7.446 0.593 1.00 98.75 221 CYS A N 1
ATOM 1694 C CA . CYS A 1 221 ? 2.467 -8.521 0.620 1.00 98.75 221 CYS A CA 1
ATOM 1695 C C . CYS A 1 221 ? 2.997 -9.762 -0.123 1.00 98.75 221 CYS A C 1
ATOM 1697 O O . CYS A 1 221 ? 2.501 -10.150 -1.180 1.00 98.75 221 CYS A O 1
ATOM 1699 N N . SER A 1 222 ? 4.069 -10.357 0.402 1.00 98.69 222 SER A N 1
ATOM 1700 C CA . SER A 1 222 ? 4.912 -11.315 -0.317 1.00 98.69 222 SER A CA 1
ATOM 1701 C C . SER A 1 222 ? 4.222 -12.625 -0.685 1.00 98.69 222 SER A C 1
ATOM 1703 O O . SER A 1 222 ? 4.665 -13.260 -1.642 1.00 98.69 222 SER A O 1
ATOM 1705 N N . ASN A 1 223 ? 3.161 -13.024 0.027 1.00 98.62 223 ASN A N 1
ATOM 1706 C CA . ASN A 1 223 ? 2.417 -14.263 -0.230 1.00 98.62 223 ASN A CA 1
ATOM 1707 C C . ASN A 1 223 ? 1.124 -14.060 -1.034 1.00 98.62 223 ASN A C 1
ATOM 1709 O O . ASN A 1 223 ? 0.469 -15.057 -1.343 1.00 98.62 223 ASN A O 1
ATOM 1713 N N . LEU A 1 224 ? 0.760 -12.825 -1.412 1.00 98.31 224 LEU A N 1
ATOM 1714 C CA . LEU A 1 224 ? -0.389 -12.610 -2.293 1.00 98.31 224 LEU A CA 1
ATOM 1715 C C . LEU A 1 224 ? -0.100 -13.237 -3.657 1.00 98.31 224 LEU A C 1
ATOM 1717 O O . LEU A 1 224 ? 0.897 -12.910 -4.302 1.00 98.31 224 LEU A O 1
ATOM 1721 N N . THR A 1 225 ? -0.975 -14.144 -4.087 1.00 97.00 225 THR A N 1
ATOM 1722 C CA . THR A 1 225 ? -0.825 -14.875 -5.361 1.00 97.00 225 THR A CA 1
ATOM 1723 C C . THR A 1 225 ? -1.645 -14.261 -6.493 1.00 97.00 225 THR A C 1
ATOM 1725 O O . THR A 1 225 ? -1.229 -14.297 -7.654 1.00 97.00 225 THR A O 1
ATOM 1728 N N . THR A 1 226 ? -2.773 -13.642 -6.141 1.00 96.25 226 THR A N 1
ATOM 1729 C CA . THR A 1 226 ? -3.691 -12.937 -7.039 1.00 96.25 226 THR A CA 1
ATOM 1730 C C . THR A 1 226 ? -4.195 -11.664 -6.375 1.00 96.25 226 THR A C 1
ATOM 1732 O O . THR A 1 226 ? -4.316 -11.608 -5.149 1.00 96.25 226 THR A O 1
ATOM 1735 N N . LEU A 1 227 ? -4.549 -10.669 -7.184 1.00 97.56 227 LEU A N 1
ATOM 1736 C CA . LEU A 1 227 ? -5.162 -9.433 -6.719 1.00 97.56 227 LEU A CA 1
ATOM 1737 C C . LEU A 1 227 ? -6.090 -8.897 -7.813 1.00 97.56 227 LEU A C 1
ATOM 1739 O O . LEU A 1 227 ? -5.625 -8.602 -8.912 1.00 97.56 227 LEU A O 1
ATOM 1743 N N . ASP A 1 228 ? -7.385 -8.808 -7.518 1.00 98.25 228 ASP A N 1
ATOM 1744 C CA . ASP A 1 228 ? -8.370 -8.201 -8.416 1.00 98.25 228 ASP A CA 1
ATOM 1745 C C . ASP A 1 228 ? -8.479 -6.701 -8.113 1.00 98.25 228 ASP A C 1
ATOM 1747 O O . ASP A 1 228 ? -8.774 -6.302 -6.985 1.00 98.25 228 ASP A O 1
ATOM 1751 N N . LEU A 1 229 ? -8.202 -5.879 -9.125 1.00 97.94 229 LEU A N 1
ATOM 1752 C CA . LEU A 1 229 ? -8.227 -4.416 -9.061 1.00 97.94 229 LEU A CA 1
ATOM 1753 C C . LEU A 1 229 ? -9.205 -3.812 -10.081 1.00 97.94 229 LEU A C 1
ATOM 1755 O O . LEU A 1 229 ? -9.135 -2.621 -10.384 1.00 97.94 229 LEU A O 1
ATOM 1759 N N . SER A 1 230 ? -10.127 -4.612 -10.619 1.00 97.12 230 SER A N 1
ATOM 1760 C CA . SER A 1 230 ? -11.083 -4.172 -11.643 1.00 97.12 230 SER A CA 1
ATOM 1761 C C . SER A 1 230 ? -11.968 -3.000 -11.189 1.00 97.12 230 SER A C 1
ATOM 1763 O O . SER A 1 230 ? -12.299 -2.138 -12.002 1.00 97.12 230 SER A O 1
ATOM 1765 N N . ASN A 1 231 ? -12.273 -2.906 -9.889 1.00 96.56 231 ASN A N 1
ATOM 1766 C CA . ASN A 1 231 ? -13.066 -1.819 -9.297 1.00 96.56 231 ASN A CA 1
ATOM 1767 C C . ASN A 1 231 ? -12.252 -0.567 -8.918 1.00 96.56 231 ASN A C 1
ATOM 1769 O O . ASN A 1 231 ? -12.827 0.430 -8.470 1.00 96.56 231 ASN A O 1
ATOM 1773 N N . PHE A 1 232 ? -10.925 -0.581 -9.078 1.00 98.12 232 PHE A N 1
ATOM 1774 C CA . PHE A 1 232 ? -10.102 0.578 -8.739 1.00 98.12 232 PHE A CA 1
ATOM 1775 C C . PHE A 1 232 ? -10.274 1.681 -9.788 1.00 98.12 232 PHE A C 1
ATOM 1777 O O . PHE A 1 232 ? -9.904 1.522 -10.948 1.00 98.12 232 PHE A O 1
ATOM 1784 N N . ASN A 1 233 ? -10.774 2.836 -9.350 1.00 98.25 233 ASN A N 1
ATOM 1785 C CA . ASN A 1 233 ? -10.658 4.095 -10.080 1.00 98.25 233 ASN A CA 1
ATOM 1786 C C . ASN A 1 233 ? -9.392 4.824 -9.602 1.00 98.25 233 ASN A C 1
ATOM 1788 O O . ASN A 1 233 ? -9.256 5.106 -8.406 1.00 98.25 233 ASN A O 1
ATOM 1792 N N . THR A 1 234 ? -8.483 5.137 -10.528 1.00 98.19 234 THR A N 1
ATOM 1793 C CA . THR A 1 234 ? -7.219 5.832 -10.238 1.00 98.19 234 THR A CA 1
ATOM 1794 C C . THR A 1 234 ? -7.123 7.236 -10.842 1.00 98.19 234 THR A C 1
ATOM 1796 O O . THR A 1 234 ? -6.047 7.825 -10.805 1.00 98.19 234 THR A O 1
ATOM 1799 N N . ASP A 1 235 ? -8.221 7.808 -11.350 1.00 98.19 235 ASP A N 1
ATOM 1800 C CA . ASP A 1 235 ? -8.237 9.098 -12.068 1.00 98.19 235 ASP A CA 1
ATOM 1801 C C . ASP A 1 235 ? -7.614 10.246 -11.248 1.00 98.19 235 ASP A C 1
ATOM 1803 O O . ASP A 1 235 ? -6.916 11.117 -11.776 1.00 98.19 235 ASP A O 1
ATOM 1807 N N . SER A 1 236 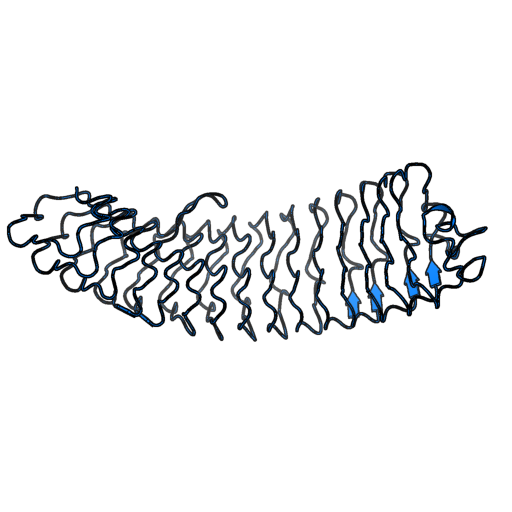? -7.850 10.225 -9.933 1.00 97.50 236 SER A N 1
ATOM 1808 C CA . SER A 1 236 ? -7.372 11.242 -8.986 1.00 97.50 236 SER A CA 1
ATOM 1809 C C . SER A 1 236 ? -6.014 10.914 -8.350 1.00 97.50 236 SER A C 1
ATOM 1811 O O . SER A 1 236 ? -5.511 11.696 -7.540 1.00 97.50 236 SER A O 1
ATOM 1813 N N . VAL A 1 237 ? -5.413 9.762 -8.664 1.00 98.19 237 VAL A N 1
ATOM 1814 C CA . VAL A 1 237 ? -4.184 9.297 -8.007 1.00 98.19 237 VAL A CA 1
ATOM 1815 C C . VAL A 1 237 ? -2.968 10.035 -8.563 1.00 98.19 237 VAL A C 1
ATOM 1817 O O . VAL A 1 237 ? -2.727 10.066 -9.764 1.00 98.19 237 VAL A O 1
ATOM 1820 N N . ILE A 1 238 ? -2.159 10.598 -7.664 1.00 97.62 238 ILE A N 1
ATOM 1821 C CA . ILE A 1 238 ? -0.959 11.383 -8.003 1.00 97.62 238 ILE A CA 1
ATOM 1822 C C . ILE A 1 238 ? 0.328 10.594 -7.714 1.00 97.62 238 ILE A C 1
ATOM 1824 O O . ILE A 1 238 ? 1.365 10.826 -8.343 1.00 97.62 238 ILE A O 1
ATOM 1828 N N . ASN A 1 239 ? 0.294 9.663 -6.755 1.00 98.25 239 ASN A N 1
ATOM 1829 C CA . ASN A 1 239 ? 1.479 8.951 -6.275 1.00 98.25 239 ASN A CA 1
ATOM 1830 C C . ASN A 1 239 ? 1.218 7.444 -6.111 1.00 98.25 239 ASN A C 1
ATOM 1832 O O . ASN A 1 239 ? 0.346 7.050 -5.333 1.00 98.25 239 ASN A O 1
ATOM 1836 N N . MET A 1 240 ? 2.012 6.632 -6.819 1.00 98.62 240 MET A N 1
ATOM 1837 C CA . MET A 1 240 ? 1.981 5.161 -6.824 1.00 98.62 240 MET A CA 1
ATOM 1838 C C . MET A 1 240 ? 3.338 4.547 -6.420 1.00 98.62 240 MET A C 1
ATOM 1840 O O . MET A 1 240 ? 3.636 3.397 -6.748 1.00 98.62 240 MET A O 1
ATOM 1844 N N . LEU A 1 241 ? 4.179 5.310 -5.706 1.00 98.75 241 LEU A N 1
ATOM 1845 C CA . LEU A 1 241 ? 5.474 4.858 -5.184 1.00 98.75 241 LEU A CA 1
ATOM 1846 C C . LEU A 1 241 ? 5.338 3.496 -4.489 1.00 98.75 241 LEU A C 1
ATOM 1848 O O . LEU A 1 241 ? 4.617 3.358 -3.501 1.00 98.75 241 LEU A O 1
ATOM 1852 N N . GLY A 1 242 ? 6.050 2.501 -5.022 1.00 98.81 242 GLY A N 1
ATOM 1853 C CA . GLY A 1 242 ? 6.151 1.145 -4.488 1.00 98.81 242 GLY A CA 1
ATOM 1854 C C . GLY A 1 242 ? 4.826 0.431 -4.221 1.00 98.81 242 GLY A C 1
ATOM 1855 O O . GLY A 1 242 ? 4.795 -0.408 -3.326 1.00 98.81 242 GLY A O 1
ATOM 1856 N N . MET A 1 243 ? 3.750 0.761 -4.946 1.00 98.88 243 MET A N 1
ATOM 1857 C CA . MET A 1 243 ? 2.404 0.228 -4.695 1.00 98.88 243 MET A CA 1
ATOM 1858 C C . MET A 1 243 ? 2.367 -1.304 -4.562 1.00 98.88 243 MET A C 1
ATOM 1860 O O . MET A 1 243 ? 1.710 -1.800 -3.651 1.00 98.88 243 MET A O 1
ATOM 1864 N N . PHE A 1 244 ? 3.114 -2.028 -5.404 1.00 98.94 244 PHE A N 1
ATOM 1865 C CA . PHE A 1 244 ? 3.199 -3.495 -5.414 1.00 98.94 244 PHE A CA 1
ATOM 1866 C C . PHE A 1 244 ? 4.588 -4.026 -5.044 1.00 98.94 244 PHE A C 1
ATOM 1868 O O . PHE A 1 244 ? 4.854 -5.216 -5.193 1.00 98.94 244 PHE A O 1
ATOM 1875 N N . ASN A 1 245 ? 5.499 -3.172 -4.574 1.00 98.94 245 ASN A N 1
ATOM 1876 C CA . ASN A 1 245 ? 6.881 -3.576 -4.331 1.00 98.94 245 ASN A CA 1
ATOM 1877 C C . ASN A 1 245 ? 6.947 -4.760 -3.354 1.00 98.94 245 ASN A C 1
ATOM 1879 O O . ASN A 1 245 ? 6.314 -4.727 -2.305 1.00 98.94 245 ASN A O 1
ATOM 1883 N N . GLY A 1 246 ? 7.692 -5.810 -3.689 1.00 98.88 246 GLY A N 1
ATOM 1884 C CA . GLY A 1 246 ? 7.843 -6.987 -2.839 1.00 98.88 246 GLY A CA 1
ATOM 1885 C C . GLY A 1 246 ? 6.612 -7.894 -2.790 1.00 98.88 246 GLY A C 1
ATOM 1886 O O . GLY A 1 246 ? 6.575 -8.797 -1.956 1.00 98.88 246 GLY A O 1
ATOM 1887 N N . CYS A 1 247 ? 5.629 -7.712 -3.679 1.00 98.81 247 CYS A N 1
ATOM 1888 C CA . CYS A 1 247 ? 4.574 -8.700 -3.927 1.00 98.81 247 CYS A CA 1
ATOM 1889 C C . CYS A 1 247 ? 5.146 -9.901 -4.702 1.00 98.81 247 CYS A C 1
ATOM 1891 O O . CYS A 1 247 ? 4.801 -10.166 -5.854 1.00 98.81 247 CYS A O 1
ATOM 1893 N N . SER A 1 248 ? 6.089 -10.610 -4.081 1.00 98.75 248 SER A N 1
ATOM 1894 C CA . SER A 1 248 ? 6.959 -11.588 -4.736 1.00 98.75 248 SER A CA 1
ATOM 1895 C C . SER A 1 248 ? 6.243 -12.834 -5.250 1.00 98.75 248 SER A C 1
ATOM 1897 O O . SER A 1 248 ? 6.823 -13.527 -6.083 1.00 98.75 248 SER A O 1
ATOM 1899 N N . SER A 1 249 ? 5.022 -13.122 -4.786 1.00 98.75 249 SER A N 1
ATOM 1900 C CA . SER A 1 249 ? 4.216 -14.277 -5.216 1.00 98.75 249 SER A CA 1
ATOM 1901 C C . SER A 1 249 ? 3.148 -13.948 -6.265 1.00 98.75 249 SER A C 1
ATOM 1903 O O . SER A 1 249 ? 2.540 -14.877 -6.797 1.00 98.75 249 SER A O 1
ATOM 1905 N N . LEU A 1 250 ? 2.93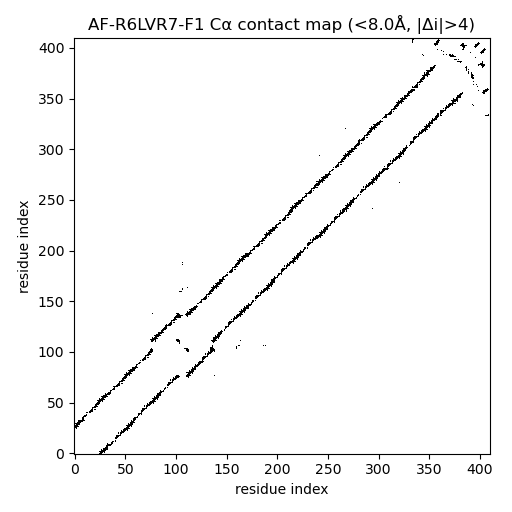6 -12.670 -6.615 1.00 98.44 250 LEU A N 1
ATOM 1906 C CA . LEU A 1 250 ? 1.998 -12.310 -7.681 1.00 98.44 250 LEU A CA 1
ATOM 1907 C C . LEU A 1 250 ? 2.526 -12.821 -9.023 1.00 98.44 250 LEU A C 1
ATOM 19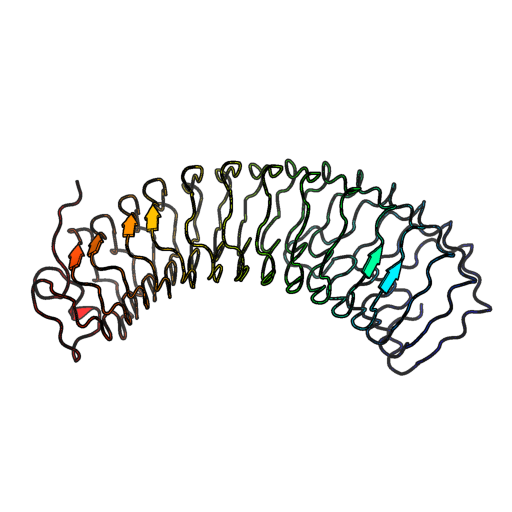09 O O . LEU A 1 250 ? 3.657 -12.526 -9.408 1.00 98.44 250 LEU A O 1
ATOM 1913 N N . THR A 1 251 ? 1.699 -13.583 -9.737 1.00 97.19 251 THR A N 1
ATOM 1914 C CA . THR A 1 251 ? 2.069 -14.200 -11.029 1.00 97.19 251 THR A CA 1
ATOM 1915 C C . THR A 1 251 ? 1.571 -13.408 -12.238 1.00 97.19 251 THR A C 1
ATOM 1917 O O . THR A 1 251 ? 2.214 -13.405 -13.295 1.00 97.19 251 THR A O 1
ATOM 1920 N N . SER A 1 252 ? 0.465 -12.686 -12.056 1.00 96.69 252 SER A N 1
ATOM 1921 C CA . SER A 1 252 ? -0.154 -11.774 -13.014 1.00 96.69 252 SER A CA 1
ATOM 1922 C C . SER A 1 252 ? -0.780 -10.590 -12.286 1.00 96.69 252 SER A C 1
ATOM 1924 O O . SER A 1 252 ? -1.154 -10.703 -11.117 1.00 96.69 252 SER A O 1
ATOM 1926 N N . LEU A 1 253 ? -0.944 -9.480 -12.996 1.00 97.69 253 LEU A N 1
ATOM 1927 C CA . LEU A 1 253 ? -1.641 -8.303 -12.501 1.00 97.69 253 LEU A CA 1
ATOM 1928 C C . LEU A 1 253 ? -2.369 -7.643 -13.672 1.00 97.69 253 LEU A C 1
ATOM 1930 O O . LEU A 1 253 ? -1.731 -7.297 -14.668 1.00 97.69 253 LEU A O 1
ATOM 1934 N N . ASP A 1 254 ? -3.688 -7.508 -13.560 1.00 98.38 254 ASP A N 1
ATOM 1935 C CA . ASP A 1 254 ? -4.485 -6.756 -14.524 1.00 98.38 254 ASP A CA 1
ATOM 1936 C C . ASP A 1 254 ? -4.616 -5.306 -14.052 1.00 98.38 254 ASP A C 1
ATOM 1938 O O . ASP A 1 254 ? -5.071 -5.040 -12.940 1.00 98.38 254 ASP A O 1
ATOM 1942 N N . LEU A 1 255 ? -4.167 -4.379 -14.896 1.00 98.25 255 LEU A N 1
ATOM 1943 C CA . LEU A 1 255 ? -4.153 -2.941 -14.639 1.00 98.25 255 LEU A CA 1
ATOM 1944 C C . LEU A 1 255 ? -4.878 -2.167 -15.745 1.00 98.25 255 LEU A C 1
ATOM 1946 O O . LEU A 1 255 ? -4.652 -0.968 -15.904 1.00 98.25 255 LEU A O 1
ATOM 1950 N N . SER A 1 256 ? -5.741 -2.821 -16.531 1.00 97.56 256 SER A N 1
ATOM 1951 C CA . SER A 1 256 ? -6.434 -2.162 -17.644 1.00 97.56 256 SER A CA 1
ATOM 1952 C C . SER A 1 256 ? -7.376 -1.037 -17.202 1.00 97.56 256 SER A C 1
ATOM 1954 O O . SER A 1 256 ? -7.664 -0.144 -17.994 1.00 97.56 256 SER A O 1
ATOM 1956 N N . SER A 1 257 ? -7.861 -1.069 -15.954 1.00 97.06 257 SER A N 1
ATOM 1957 C CA . SER A 1 257 ? -8.703 -0.021 -15.356 1.00 97.06 257 SER A CA 1
ATOM 1958 C C . SER A 1 257 ? -7.917 1.219 -14.914 1.00 97.06 257 SER A C 1
ATOM 1960 O O . SER A 1 257 ? -8.520 2.248 -14.612 1.00 97.06 257 SER A O 1
ATOM 1962 N N . PHE A 1 258 ? -6.582 1.150 -14.865 1.00 98.50 258 PHE A N 1
ATOM 1963 C CA . PHE A 1 258 ? -5.772 2.235 -14.323 1.00 98.50 258 PHE A CA 1
ATOM 1964 C C . PHE A 1 258 ? -5.666 3.382 -15.329 1.00 98.50 258 PHE A C 1
ATOM 1966 O O . PHE A 1 258 ? -5.142 3.227 -16.433 1.00 98.50 258 PHE A O 1
ATOM 1973 N N . ASN A 1 259 ? -6.095 4.561 -14.893 1.00 98.31 259 ASN A N 1
ATOM 1974 C CA . ASN A 1 259 ? -5.753 5.839 -15.496 1.00 98.31 259 ASN A CA 1
ATOM 1975 C C . ASN A 1 259 ? -4.595 6.462 -14.710 1.00 98.31 259 ASN A C 1
ATOM 1977 O O . ASN A 1 259 ? -4.734 6.756 -13.521 1.00 98.31 259 ASN A O 1
ATOM 1981 N N . THR A 1 260 ? -3.451 6.659 -15.364 1.00 98.50 260 THR A N 1
ATOM 1982 C CA . THR A 1 260 ? -2.235 7.190 -14.728 1.00 98.50 260 THR A CA 1
ATOM 1983 C C . THR A 1 260 ? -1.875 8.608 -15.162 1.00 98.50 260 THR A C 1
ATOM 1985 O O . THR A 1 260 ? -0.821 9.103 -14.773 1.00 98.50 260 THR A O 1
ATOM 1988 N N . SER A 1 261 ? -2.740 9.286 -15.921 1.00 98.38 261 SER A N 1
ATOM 1989 C CA . SER A 1 261 ? -2.465 10.622 -16.480 1.00 98.38 261 SER A CA 1
ATOM 1990 C C . SER A 1 261 ? -2.113 11.682 -15.424 1.00 98.38 261 SER A C 1
ATOM 1992 O O . SER A 1 261 ? -1.322 12.585 -15.693 1.00 98.38 261 SER A O 1
ATOM 1994 N N . SER A 1 262 ? -2.624 11.553 -14.196 1.00 98.38 262 SER A N 1
ATOM 1995 C CA . SER A 1 262 ? -2.325 12.455 -13.070 1.00 98.38 262 SER A CA 1
ATOM 1996 C C . SER A 1 262 ? -1.081 12.057 -12.254 1.00 98.38 262 SER A C 1
ATOM 1998 O O . SER A 1 262 ? -0.648 12.808 -11.375 1.00 98.38 262 SER A O 1
ATOM 2000 N N . VAL A 1 263 ? -0.495 10.880 -12.502 1.00 98.62 263 VAL A N 1
ATOM 2001 C CA . VAL A 1 263 ? 0.564 10.307 -11.661 1.00 98.62 263 VAL A CA 1
ATOM 2002 C C . VAL A 1 263 ? 1.910 10.971 -11.952 1.00 98.62 263 VAL A C 1
ATOM 2004 O O . VAL A 1 263 ? 2.337 11.102 -13.095 1.00 98.62 263 VAL A O 1
ATOM 2007 N N . THR A 1 264 ? 2.623 11.347 -10.888 1.00 98.12 264 THR A N 1
ATOM 2008 C CA . THR A 1 264 ? 3.947 11.995 -10.970 1.00 98.12 264 THR A CA 1
ATOM 2009 C C . THR A 1 264 ? 5.089 11.123 -10.441 1.00 98.12 264 THR A C 1
ATOM 2011 O O . THR A 1 264 ? 6.256 11.362 -10.759 1.00 98.12 264 THR A O 1
ATOM 2014 N N . ASN A 1 265 ? 4.780 10.094 -9.646 1.00 98.38 265 ASN A N 1
ATOM 2015 C CA . ASN A 1 265 ? 5.772 9.226 -9.015 1.00 98.38 265 ASN A CA 1
ATOM 2016 C C . ASN A 1 265 ? 5.362 7.750 -9.107 1.00 98.38 265 ASN A C 1
ATOM 2018 O O . ASN A 1 265 ? 4.336 7.355 -8.551 1.00 98.38 265 ASN A O 1
ATOM 2022 N N . MET A 1 266 ? 6.201 6.953 -9.777 1.00 98.50 266 MET A N 1
ATOM 2023 C CA . MET A 1 266 ? 6.060 5.500 -9.947 1.00 98.50 266 MET A CA 1
ATOM 2024 C C . MET A 1 266 ? 7.321 4.744 -9.502 1.00 98.50 266 MET A C 1
ATOM 2026 O O . MET A 1 266 ? 7.527 3.585 -9.872 1.00 98.50 266 MET A O 1
ATOM 2030 N N . LYS A 1 267 ? 8.188 5.385 -8.704 1.00 98.75 267 LYS A N 1
ATOM 2031 C CA . LYS A 1 267 ? 9.418 4.758 -8.212 1.00 98.75 267 LYS A CA 1
ATOM 2032 C C . LYS A 1 267 ? 9.104 3.413 -7.559 1.00 98.75 267 LYS A C 1
ATOM 2034 O O . LYS A 1 267 ? 8.220 3.306 -6.712 1.00 98.75 267 LYS A O 1
ATOM 2039 N N . GLY A 1 268 ? 9.829 2.380 -7.970 1.00 98.81 268 GLY A N 1
ATOM 2040 C CA . GLY A 1 268 ? 9.752 1.038 -7.413 1.00 98.81 268 GLY A CA 1
ATOM 2041 C C . GLY A 1 268 ? 8.380 0.368 -7.475 1.00 98.81 268 GLY A C 1
ATOM 2042 O O . GLY A 1 268 ? 8.191 -0.577 -6.717 1.00 98.81 268 GLY A O 1
ATOM 2043 N N . MET A 1 269 ? 7.432 0.837 -8.300 1.00 98.88 269 MET A N 1
ATOM 2044 C CA . MET A 1 269 ? 6.030 0.384 -8.282 1.00 98.88 269 MET A CA 1
ATOM 2045 C C . MET A 1 269 ? 5.878 -1.144 -8.329 1.00 98.88 269 MET A C 1
ATOM 2047 O O . MET A 1 269 ? 5.052 -1.674 -7.590 1.00 98.88 269 MET A O 1
ATOM 2051 N N . PHE A 1 270 ? 6.715 -1.834 -9.112 1.00 98.94 270 PHE A N 1
ATOM 2052 C CA . PHE A 1 270 ? 6.732 -3.294 -9.273 1.00 98.94 270 PHE A CA 1
ATOM 2053 C C . PHE A 1 270 ? 8.053 -3.937 -8.818 1.00 98.94 270 PHE A C 1
ATOM 2055 O O . PHE A 1 270 ? 8.341 -5.086 -9.141 1.00 98.94 270 PHE A O 1
ATOM 2062 N N . SER A 1 271 ? 8.896 -3.206 -8.087 1.00 98.94 271 SER A N 1
ATOM 2063 C CA . SER A 1 271 ? 10.200 -3.714 -7.651 1.00 98.94 271 SER A CA 1
ATOM 2064 C C . SER A 1 271 ? 10.034 -4.962 -6.774 1.00 98.94 271 SER A C 1
ATOM 2066 O O . SER A 1 271 ? 9.143 -5.018 -5.938 1.00 98.94 271 SER A O 1
ATOM 2068 N N . TYR A 1 272 ? 10.874 -5.977 -6.952 1.00 98.88 272 TYR A N 1
ATOM 2069 C CA . TYR A 1 272 ? 10.809 -7.276 -6.274 1.00 98.88 272 TYR A CA 1
ATOM 2070 C C . TYR A 1 272 ? 9.511 -8.078 -6.505 1.00 98.88 272 TYR A C 1
ATOM 2072 O O . TYR A 1 272 ? 9.253 -9.039 -5.778 1.00 98.88 272 TYR A O 1
ATOM 2080 N N . CYS A 1 273 ? 8.723 -7.773 -7.542 1.00 98.81 273 CYS A N 1
ATOM 2081 C CA . CYS A 1 273 ? 7.646 -8.649 -8.020 1.00 98.81 273 CYS A CA 1
ATOM 2082 C C . CYS A 1 273 ? 8.216 -9.850 -8.799 1.00 98.81 273 CYS A C 1
ATOM 2084 O O . CYS A 1 273 ? 8.012 -10.009 -10.003 1.00 98.81 273 CYS A O 1
ATOM 2086 N N . SER A 1 274 ? 8.986 -10.696 -8.115 1.00 98.69 274 SER A N 1
ATOM 2087 C CA . SER A 1 274 ? 9.839 -11.722 -8.724 1.00 98.69 274 SER A CA 1
ATOM 2088 C C . SER A 1 274 ? 9.102 -12.870 -9.418 1.00 98.69 274 SER A C 1
ATOM 2090 O O . SER A 1 274 ? 9.742 -13.608 -10.166 1.00 98.69 274 SER A O 1
ATOM 2092 N N . SER A 1 275 ? 7.795 -13.039 -9.189 1.00 98.75 275 SER A N 1
ATOM 2093 C CA . SER A 1 275 ? 6.974 -14.081 -9.832 1.00 98.75 275 SER A CA 1
ATOM 2094 C C . SER A 1 275 ? 6.129 -13.576 -11.003 1.00 98.75 275 SER A C 1
ATOM 2096 O O . SER A 1 275 ? 5.568 -14.404 -11.722 1.00 98.75 275 SER A O 1
ATOM 2098 N N . LEU A 1 276 ? 6.069 -12.259 -11.250 1.00 98.56 276 LEU A N 1
ATOM 2099 C CA . LEU A 1 276 ? 5.342 -11.726 -12.403 1.00 98.56 276 LEU A CA 1
ATOM 2100 C C . LEU A 1 276 ? 6.001 -12.220 -13.690 1.00 98.56 276 LEU A C 1
ATOM 2102 O O . LEU A 1 276 ? 7.207 -12.070 -13.878 1.00 98.56 276 LEU A O 1
ATOM 2106 N N . THR A 1 277 ? 5.202 -12.815 -14.574 1.00 98.31 277 THR A N 1
ATOM 2107 C CA . THR A 1 277 ? 5.694 -13.391 -15.839 1.00 98.31 277 THR A CA 1
ATOM 2108 C C . THR A 1 277 ? 5.438 -12.492 -17.039 1.00 98.31 277 THR A C 1
ATOM 2110 O O . THR A 1 277 ? 6.250 -12.448 -17.964 1.00 98.31 277 THR A O 1
ATOM 2113 N N . ASN A 1 278 ? 4.335 -11.747 -17.010 1.00 98.06 278 ASN A N 1
ATOM 2114 C CA . ASN A 1 278 ? 3.923 -10.819 -18.052 1.00 98.06 278 ASN A CA 1
ATOM 2115 C C . ASN A 1 278 ? 3.313 -9.582 -17.398 1.00 98.06 278 ASN A C 1
ATOM 2117 O O . ASN A 1 278 ? 2.588 -9.706 -16.409 1.00 98.06 278 ASN A O 1
ATOM 2121 N N . LEU A 1 279 ? 3.579 -8.408 -17.962 1.00 98.44 279 LEU A N 1
ATOM 2122 C CA . LEU A 1 279 ? 2.979 -7.162 -17.502 1.00 98.44 279 LEU A CA 1
ATOM 2123 C C . LEU A 1 279 ? 2.675 -6.259 -18.697 1.00 98.44 279 LEU A C 1
ATOM 2125 O O . LEU A 1 279 ? 3.574 -5.895 -19.458 1.00 98.44 279 LEU A O 1
ATOM 2129 N N . ASN A 1 280 ? 1.398 -5.918 -18.867 1.00 98.50 280 ASN A N 1
ATOM 2130 C CA . ASN A 1 280 ? 0.946 -5.020 -19.920 1.00 98.50 280 ASN A CA 1
ATOM 2131 C C . ASN A 1 280 ? 0.611 -3.648 -19.334 1.00 98.50 280 ASN A C 1
ATOM 2133 O O . ASN A 1 280 ? -0.324 -3.543 -18.549 1.00 98.50 280 ASN A O 1
ATOM 2137 N N . LEU A 1 281 ? 1.360 -2.619 -19.731 1.00 98.50 281 LEU A N 1
ATOM 2138 C CA . LEU A 1 281 ? 1.189 -1.236 -19.281 1.00 98.50 281 LEU A CA 1
ATOM 2139 C C . LEU A 1 281 ? 0.917 -0.285 -20.455 1.00 98.50 281 LEU A C 1
ATOM 2141 O O . LEU A 1 281 ? 1.149 0.912 -20.335 1.00 98.50 281 LEU A O 1
ATOM 2145 N N . SER A 1 282 ? 0.428 -0.781 -21.597 1.00 97.44 282 SER A N 1
ATOM 2146 C CA . SER A 1 282 ? 0.163 0.058 -22.778 1.00 97.44 282 SER A CA 1
ATOM 2147 C C . SER A 1 282 ? -0.914 1.128 -22.567 1.00 97.44 282 SER A C 1
ATOM 2149 O O . SER A 1 282 ? -1.057 2.017 -23.399 1.00 97.44 282 SER A O 1
ATOM 2151 N N . ASN A 1 283 ? -1.711 1.022 -21.501 1.00 97.81 283 ASN A N 1
ATOM 2152 C CA . ASN A 1 283 ? -2.696 2.026 -21.098 1.00 97.81 283 ASN A CA 1
ATOM 2153 C C . ASN A 1 283 ? -2.114 3.119 -20.189 1.00 97.81 283 ASN A C 1
ATOM 2155 O O . ASN A 1 283 ? -2.816 4.080 -19.884 1.00 97.81 283 ASN A O 1
ATOM 2159 N N . PHE A 1 284 ? -0.865 2.987 -19.732 1.00 98.56 284 PHE A N 1
ATOM 2160 C CA . PHE A 1 284 ? -0.275 3.960 -18.820 1.00 98.56 284 PHE A CA 1
ATOM 2161 C C . PHE A 1 284 ? 0.133 5.215 -19.593 1.00 98.56 284 PHE A C 1
ATOM 2163 O O . PHE A 1 284 ? 0.972 5.158 -20.494 1.00 98.56 284 PHE A O 1
ATOM 2170 N N . ASP A 1 285 ? -0.427 6.353 -19.190 1.00 98.44 285 ASP A N 1
ATOM 2171 C CA . ASP A 1 285 ? 0.089 7.681 -19.511 1.00 98.44 285 ASP A CA 1
ATOM 2172 C C . ASP A 1 285 ? 1.120 8.066 -18.448 1.00 98.44 285 ASP A C 1
ATOM 2174 O O . ASP A 1 285 ? 0.791 8.214 -17.268 1.00 98.44 285 ASP A O 1
ATOM 2178 N N . THR A 1 286 ? 2.379 8.202 -18.860 1.00 98.44 286 THR A N 1
ATOM 2179 C CA . THR A 1 286 ? 3.486 8.578 -17.975 1.00 98.44 286 THR A CA 1
ATOM 2180 C C . THR A 1 286 ? 4.011 9.990 -18.228 1.00 98.44 286 THR A C 1
ATOM 2182 O O . THR A 1 286 ? 5.044 10.364 -17.677 1.00 98.44 286 THR A O 1
ATOM 2185 N N . SER A 1 287 ? 3.313 10.802 -19.027 1.00 98.25 287 SER A N 1
ATOM 2186 C CA . SER A 1 287 ? 3.757 12.141 -19.450 1.00 98.25 287 SER A CA 1
ATOM 2187 C C . SER A 1 287 ? 3.946 13.146 -18.302 1.00 98.25 287 SER A C 1
ATOM 2189 O O . SER A 1 287 ? 4.584 14.191 -18.474 1.00 98.25 287 SER A O 1
ATOM 2191 N N . ASN A 1 288 ? 3.411 12.845 -17.116 1.00 98.25 288 ASN A N 1
ATOM 2192 C CA . ASN A 1 288 ? 3.587 13.623 -15.889 1.00 98.25 288 ASN A CA 1
ATOM 2193 C C . ASN A 1 288 ? 4.554 12.991 -14.879 1.00 98.25 288 ASN A C 1
ATOM 2195 O O . ASN A 1 288 ? 4.878 13.626 -13.873 1.00 98.25 288 ASN A O 1
ATOM 2199 N N . VAL A 1 289 ? 5.063 11.788 -15.146 1.00 98.44 289 VAL A N 1
ATOM 2200 C CA . VAL A 1 289 ? 5.941 11.067 -14.225 1.00 98.44 289 VAL A CA 1
ATOM 2201 C C . VAL A 1 289 ? 7.349 11.659 -14.249 1.00 98.44 289 VAL A C 1
ATOM 2203 O O . VAL A 1 289 ? 7.966 11.825 -15.296 1.00 98.44 289 VAL A O 1
ATOM 2206 N N . ILE A 1 290 ? 7.872 11.954 -13.059 1.00 96.62 290 ILE A N 1
ATOM 2207 C CA . ILE A 1 290 ? 9.206 12.538 -12.856 1.00 96.62 290 ILE A CA 1
ATOM 2208 C C . ILE A 1 290 ? 10.196 11.481 -12.340 1.00 96.62 290 ILE A C 1
ATOM 2210 O O . ILE A 1 290 ? 11.396 11.554 -12.619 1.00 96.62 290 ILE A O 1
ATOM 2214 N N . ASN A 1 291 ? 9.703 10.494 -11.582 1.00 95.06 291 ASN A N 1
ATOM 2215 C CA . ASN A 1 291 ? 10.524 9.464 -10.946 1.00 95.06 291 ASN A CA 1
ATOM 2216 C C . ASN A 1 291 ? 10.014 8.046 -11.262 1.00 95.06 291 ASN A C 1
ATOM 2218 O O . ASN A 1 291 ? 8.898 7.689 -10.879 1.00 95.06 291 ASN A O 1
ATOM 2222 N N . MET A 1 292 ? 10.867 7.254 -11.924 1.00 96.69 292 MET A N 1
ATOM 2223 C CA . MET A 1 292 ? 10.666 5.835 -12.262 1.00 96.69 292 MET A CA 1
ATOM 2224 C C . MET A 1 292 ? 11.836 4.951 -11.794 1.00 96.69 292 MET A C 1
ATOM 2226 O O . MET A 1 292 ? 12.040 3.849 -12.306 1.00 96.69 292 MET A O 1
ATOM 2230 N N . GLU A 1 293 ? 12.636 5.423 -10.833 1.00 98.50 293 GLU A N 1
ATOM 2231 C CA . GLU A 1 293 ? 13.749 4.636 -10.294 1.00 98.50 293 GLU A CA 1
ATOM 2232 C C . GLU A 1 293 ? 13.258 3.270 -9.808 1.00 98.50 293 GLU A C 1
ATOM 2234 O O . GLU A 1 293 ? 12.200 3.166 -9.189 1.00 98.50 293 GLU A O 1
ATOM 2239 N N . GLU A 1 294 ? 14.030 2.218 -10.065 1.00 98.75 294 GLU A N 1
ATOM 2240 C CA . GLU A 1 294 ? 13.763 0.855 -9.593 1.00 98.75 294 GLU A CA 1
ATOM 2241 C C . GLU A 1 294 ? 12.401 0.263 -10.007 1.00 98.75 294 GLU A C 1
ATOM 2243 O O . GLU A 1 294 ? 12.007 -0.748 -9.434 1.00 98.75 294 GLU A O 1
ATOM 2248 N N . MET A 1 295 ? 11.669 0.849 -10.968 1.00 98.81 295 MET A N 1
ATOM 2249 C CA . MET A 1 295 ? 10.266 0.494 -11.247 1.00 98.81 295 MET A CA 1
ATOM 2250 C C . MET A 1 295 ? 10.027 -1.013 -11.427 1.00 98.81 295 MET A C 1
ATOM 2252 O O . MET A 1 295 ? 9.046 -1.519 -10.886 1.00 98.81 295 MET A O 1
ATOM 2256 N N . PHE A 1 296 ? 10.946 -1.722 -12.092 1.00 98.88 296 PHE A N 1
ATOM 2257 C CA . PHE A 1 296 ? 10.902 -3.171 -12.331 1.00 98.88 296 PHE A CA 1
ATOM 2258 C C . PHE A 1 296 ? 12.108 -3.917 -11.739 1.00 98.88 296 PHE A C 1
ATOM 2260 O O . PHE A 1 296 ? 12.389 -5.059 -12.105 1.00 98.88 296 PHE A O 1
ATOM 2267 N N . ARG A 1 297 ? 12.850 -3.297 -10.814 1.00 98.88 297 ARG A N 1
ATOM 2268 C CA . ARG A 1 297 ? 14.036 -3.909 -10.199 1.00 98.88 297 ARG A CA 1
ATOM 2269 C C . ARG A 1 297 ? 13.692 -5.282 -9.609 1.00 98.88 297 ARG A C 1
ATOM 2271 O O . ARG A 1 297 ? 12.706 -5.419 -8.905 1.00 98.88 297 ARG A O 1
ATOM 2278 N N . ASN A 1 298 ? 14.518 -6.296 -9.852 1.00 98.88 298 ASN A N 1
ATOM 2279 C CA . ASN A 1 298 ? 14.329 -7.679 -9.397 1.00 98.88 298 ASN A CA 1
ATOM 2280 C C . ASN A 1 298 ? 13.002 -8.343 -9.834 1.00 98.88 298 ASN A C 1
ATOM 2282 O O . ASN A 1 298 ? 12.543 -9.281 -9.181 1.00 98.88 298 ASN A O 1
ATOM 2286 N N . CYS A 1 299 ? 12.410 -7.934 -10.961 1.00 98.81 299 CYS A N 1
ATOM 2287 C CA . CYS A 1 299 ? 11.352 -8.700 -11.635 1.00 98.81 299 CYS A CA 1
ATOM 2288 C C . CYS A 1 299 ? 11.948 -9.900 -12.397 1.00 98.81 299 CYS A C 1
ATOM 2290 O O . CYS A 1 299 ? 11.929 -9.966 -13.625 1.00 98.81 299 CYS A O 1
ATOM 2292 N N . THR A 1 300 ? 12.535 -10.850 -11.668 1.00 98.75 300 THR A N 1
ATOM 2293 C CA . THR A 1 300 ? 13.370 -11.930 -12.228 1.00 98.75 300 THR A CA 1
ATOM 2294 C C . THR A 1 300 ? 12.610 -12.943 -13.089 1.00 98.75 300 THR A C 1
ATOM 2296 O O . THR A 1 300 ? 13.229 -13.633 -13.897 1.00 98.75 300 THR A O 1
ATOM 2299 N N . SER A 1 301 ? 11.284 -13.048 -12.953 1.00 98.69 301 SER A N 1
ATOM 2300 C CA . SER A 1 301 ? 10.465 -13.942 -13.785 1.00 98.69 301 SER A CA 1
ATOM 2301 C C . SER A 1 301 ? 9.837 -13.279 -15.007 1.00 98.69 301 SER A C 1
ATOM 2303 O O . SER A 1 301 ? 9.231 -13.994 -15.806 1.00 98.69 301 SER A O 1
ATOM 2305 N N . LEU A 1 302 ? 9.994 -11.964 -15.177 1.00 98.62 302 LEU A N 1
ATOM 2306 C CA . LEU A 1 302 ? 9.310 -11.217 -16.226 1.00 98.62 302 LEU A CA 1
ATOM 2307 C C . LEU A 1 302 ? 9.879 -11.600 -17.596 1.00 98.62 302 LEU A C 1
ATOM 2309 O O . LEU A 1 302 ? 11.067 -11.424 -17.857 1.00 98.62 302 LEU A O 1
ATOM 2313 N N . VAL A 1 303 ? 9.030 -12.161 -18.455 1.00 98.31 303 VAL A N 1
ATOM 2314 C CA . VAL A 1 303 ? 9.374 -12.578 -19.824 1.00 98.31 303 VAL A CA 1
ATOM 2315 C C . VAL A 1 303 ? 8.886 -11.544 -20.834 1.00 98.31 303 VAL A C 1
ATOM 2317 O O . VAL A 1 303 ? 9.577 -11.271 -21.815 1.00 98.31 303 VAL A O 1
ATOM 2320 N N . SER A 1 304 ? 7.712 -10.958 -20.587 1.00 97.50 304 SER A N 1
ATOM 2321 C CA . SER A 1 304 ? 7.109 -9.930 -21.434 1.00 97.50 304 SER A CA 1
ATOM 2322 C C . SER A 1 304 ? 6.757 -8.690 -20.623 1.00 97.50 304 SER A C 1
ATOM 2324 O O . SER A 1 304 ? 6.132 -8.782 -19.565 1.00 97.50 304 SER A O 1
ATOM 2326 N N . LEU A 1 305 ? 7.142 -7.528 -21.144 1.00 98.50 305 LEU A N 1
ATOM 2327 C CA . LEU A 1 305 ? 6.825 -6.226 -20.581 1.00 98.50 305 LEU A CA 1
ATOM 2328 C C . LEU A 1 305 ? 6.415 -5.290 -21.717 1.00 98.50 305 LEU A C 1
ATOM 2330 O O . LEU A 1 305 ? 7.238 -4.958 -22.569 1.00 98.50 305 LEU A O 1
ATOM 2334 N N . ASN A 1 306 ? 5.153 -4.870 -21.727 1.00 98.38 306 ASN A N 1
ATOM 2335 C CA . ASN A 1 306 ? 4.665 -3.895 -22.694 1.00 98.38 306 ASN A CA 1
ATOM 2336 C C . ASN A 1 306 ? 4.616 -2.502 -22.060 1.00 98.38 306 ASN A C 1
ATOM 2338 O O . ASN A 1 306 ? 3.767 -2.236 -21.213 1.00 98.38 306 ASN A O 1
ATOM 2342 N N . ILE A 1 307 ? 5.530 -1.635 -22.488 1.00 97.81 307 ILE A N 1
ATOM 2343 C CA . ILE A 1 307 ? 5.702 -0.248 -22.024 1.00 97.81 307 ILE A CA 1
ATOM 2344 C C . ILE A 1 307 ? 5.728 0.737 -23.200 1.00 97.81 307 ILE A C 1
ATOM 2346 O O . ILE A 1 307 ? 6.287 1.824 -23.095 1.00 97.81 307 ILE A O 1
ATOM 2350 N N . SER A 1 308 ? 5.125 0.368 -24.335 1.00 94.81 308 SER A N 1
ATOM 2351 C CA . SER A 1 308 ? 5.194 1.152 -25.575 1.00 94.81 308 SER A CA 1
ATOM 2352 C C . SER A 1 308 ? 4.540 2.537 -25.486 1.00 94.81 308 SER A C 1
ATOM 2354 O O . SER A 1 308 ? 4.798 3.384 -26.333 1.00 94.81 308 SER A O 1
ATOM 2356 N N . SER A 1 309 ? 3.671 2.771 -24.497 1.00 96.19 309 SER A N 1
ATOM 2357 C CA . SER A 1 309 ? 3.002 4.059 -24.270 1.00 96.19 309 SER A CA 1
ATOM 2358 C C . SER A 1 309 ? 3.806 5.024 -23.397 1.00 96.19 309 SER A C 1
ATOM 2360 O O . SER A 1 309 ? 3.386 6.165 -23.202 1.00 96.19 309 SER A O 1
ATOM 2362 N N . PHE A 1 310 ? 4.937 4.587 -22.833 1.00 98.12 310 PHE A N 1
ATOM 2363 C CA . PHE A 1 310 ? 5.671 5.392 -21.865 1.00 98.12 310 PHE A CA 1
ATOM 2364 C C . PHE A 1 310 ? 6.264 6.625 -22.545 1.00 98.12 310 PHE A C 1
ATOM 2366 O O . PHE A 1 310 ? 7.112 6.515 -23.428 1.00 98.12 310 PHE A O 1
ATOM 2373 N N . ASN A 1 311 ? 5.848 7.797 -22.072 1.00 97.88 311 ASN A N 1
ATOM 2374 C CA . ASN A 1 311 ? 6.483 9.082 -22.324 1.00 97.88 311 ASN A CA 1
ATOM 2375 C C . ASN A 1 311 ? 7.374 9.423 -21.123 1.00 97.88 311 ASN A C 1
ATOM 2377 O O . ASN A 1 311 ? 6.870 9.674 -20.027 1.00 97.88 311 ASN A O 1
ATOM 2381 N N . THR A 1 312 ? 8.691 9.439 -21.325 1.00 98.12 312 THR A N 1
ATOM 2382 C CA . THR A 1 312 ? 9.680 9.680 -20.260 1.00 98.12 312 THR A CA 1
ATOM 2383 C C . THR A 1 312 ? 10.323 11.066 -20.308 1.00 98.12 312 THR A C 1
ATOM 2385 O O . THR A 1 312 ? 11.268 11.316 -19.567 1.00 98.12 312 THR A O 1
ATOM 2388 N N . SER A 1 313 ? 9.790 11.999 -21.104 1.00 98.25 313 SER A N 1
ATOM 2389 C CA . SER A 1 313 ? 10.378 13.335 -21.332 1.00 98.25 313 SER A CA 1
ATOM 2390 C C . SER A 1 313 ? 10.615 14.164 -20.057 1.00 98.25 313 SER A C 1
ATOM 2392 O O . SER A 1 313 ? 11.495 15.027 -20.026 1.00 98.25 313 SER A O 1
ATOM 2394 N N . LYS A 1 314 ? 9.859 13.900 -18.979 1.00 98.50 314 LYS A N 1
ATOM 2395 C CA . LYS A 1 314 ? 10.013 14.542 -17.656 1.00 98.50 314 LYS A CA 1
ATOM 2396 C C . LYS A 1 314 ? 10.801 13.711 -16.639 1.00 98.50 314 LYS A C 1
ATOM 2398 O O . LYS A 1 314 ? 11.085 14.199 -15.543 1.00 98.50 314 LYS A O 1
ATOM 2403 N N . VAL A 1 315 ? 11.151 12.470 -16.969 1.00 98.38 315 VAL A N 1
ATOM 2404 C CA . VAL A 1 315 ? 11.880 11.577 -16.067 1.00 98.38 315 VAL A CA 1
ATOM 2405 C C . VAL A 1 315 ? 13.328 12.043 -15.963 1.00 98.38 315 VAL A C 1
ATOM 2407 O O . VAL A 1 315 ? 14.010 12.258 -16.961 1.00 98.38 315 VAL A O 1
ATOM 2410 N N . THR A 1 316 ? 13.814 12.190 -14.732 1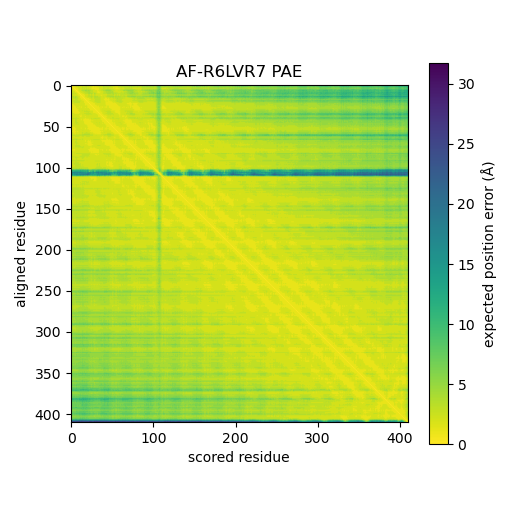.00 96.94 316 THR A N 1
ATOM 2411 C CA . THR A 1 316 ? 15.182 12.681 -14.468 1.00 96.94 316 THR A CA 1
ATOM 2412 C C . THR A 1 316 ? 16.157 11.574 -14.064 1.00 96.94 316 THR A C 1
ATOM 2414 O O . THR A 1 316 ? 17.376 11.776 -14.109 1.00 96.94 316 THR A O 1
ATOM 2417 N N . SER A 1 317 ? 15.639 10.402 -13.684 1.00 97.25 317 SER A N 1
ATOM 2418 C CA . SER A 1 317 ? 16.414 9.256 -13.204 1.00 97.25 317 SER A CA 1
ATOM 2419 C C . SER A 1 317 ? 15.745 7.936 -13.587 1.00 97.25 317 SER A C 1
ATOM 2421 O O . SER A 1 317 ? 14.560 7.736 -13.317 1.00 97.25 317 SER A O 1
ATOM 2423 N N . THR A 1 318 ? 16.526 7.031 -14.178 1.00 97.19 318 THR A N 1
ATOM 2424 C CA . THR A 1 318 ? 16.152 5.645 -14.512 1.00 97.19 318 THR A CA 1
ATOM 2425 C C . THR A 1 318 ? 17.008 4.632 -13.745 1.00 97.19 318 THR A C 1
ATOM 2427 O O . THR A 1 318 ? 17.151 3.477 -14.159 1.00 97.19 318 THR A O 1
ATOM 2430 N N . TRP A 1 319 ? 17.596 5.051 -12.614 1.00 97.81 319 TRP A N 1
ATOM 2431 C CA . TRP A 1 319 ? 18.445 4.196 -11.785 1.00 97.81 319 TRP A CA 1
ATOM 2432 C C . TRP A 1 319 ? 17.790 2.849 -11.504 1.00 97.81 319 TRP A C 1
ATOM 2434 O O . TRP A 1 319 ? 16.662 2.785 -11.010 1.00 97.81 319 TRP A O 1
ATOM 2444 N N . TYR A 1 320 ? 18.519 1.779 -11.828 1.00 98.69 320 TYR A N 1
ATOM 2445 C CA . TYR A 1 320 ? 18.118 0.393 -11.586 1.00 98.69 320 TYR A CA 1
ATOM 2446 C C . TYR A 1 320 ? 16.734 -0.001 -12.125 1.00 98.69 320 TYR A C 1
ATOM 2448 O O . TYR A 1 320 ? 16.165 -0.985 -11.652 1.00 98.69 320 TYR A O 1
ATOM 2456 N N . MET A 1 321 ? 16.176 0.735 -13.095 1.00 98.75 321 MET A N 1
ATOM 2457 C CA . MET A 1 321 ? 14.789 0.555 -13.543 1.00 98.75 321 MET A CA 1
ATOM 2458 C C . MET A 1 321 ? 14.478 -0.890 -13.954 1.00 98.75 321 MET A C 1
ATOM 2460 O O . MET A 1 321 ? 13.424 -1.398 -13.583 1.00 98.75 321 MET A O 1
ATOM 2464 N N . PHE A 1 322 ? 15.414 -1.562 -14.630 1.00 98.81 322 PHE A N 1
ATOM 2465 C CA . PHE A 1 322 ? 15.317 -2.956 -15.075 1.00 98.81 322 PHE A CA 1
ATOM 2466 C C . PHE A 1 322 ? 16.404 -3.851 -14.456 1.00 98.81 322 PHE A C 1
ATOM 2468 O O . PHE A 1 322 ? 16.712 -4.924 -14.982 1.00 98.81 322 PHE A O 1
ATOM 2475 N N . MET A 1 323 ? 16.999 -3.430 -13.332 1.00 98.81 323 MET A N 1
ATOM 2476 C CA . MET A 1 323 ? 18.026 -4.212 -12.642 1.00 98.81 323 MET A CA 1
ATOM 2477 C C . MET A 1 323 ? 17.499 -5.621 -12.347 1.00 98.81 323 MET A C 1
ATOM 2479 O O . MET A 1 323 ? 16.442 -5.773 -11.743 1.00 98.81 323 MET A O 1
ATOM 2483 N N . ASN A 1 324 ? 18.254 -6.647 -12.725 1.00 98.69 324 ASN A N 1
ATOM 2484 C CA . ASN A 1 324 ? 17.962 -8.059 -12.501 1.00 98.69 324 ASN A CA 1
ATOM 2485 C C . ASN A 1 324 ? 16.607 -8.521 -13.084 1.00 98.69 324 ASN A C 1
ATOM 2487 O O . ASN A 1 324 ? 15.967 -9.429 -12.554 1.00 98.69 324 ASN A O 1
ATOM 2491 N N . CYS A 1 325 ? 16.166 -7.924 -14.196 1.00 98.50 325 CYS A N 1
ATOM 2492 C CA . CYS A 1 325 ? 15.100 -8.470 -15.046 1.00 98.50 325 CYS A CA 1
ATOM 2493 C C . CYS A 1 325 ? 15.649 -9.618 -15.911 1.00 98.50 325 CYS A C 1
ATOM 2495 O O . CYS A 1 325 ? 15.785 -9.508 -17.128 1.00 98.50 325 CYS A O 1
ATOM 2497 N N . SER A 1 326 ? 16.034 -10.721 -15.271 1.00 97.19 326 SER A N 1
ATOM 2498 C CA . SER A 1 326 ? 16.897 -11.749 -15.866 1.00 97.19 326 SER A CA 1
ATOM 2499 C C . SER A 1 326 ? 16.232 -12.664 -16.901 1.00 97.19 326 SER A C 1
ATOM 2501 O O . SER A 1 326 ? 16.936 -13.479 -17.494 1.00 97.19 326 SER A O 1
ATOM 2503 N N . LYS A 1 327 ? 14.924 -12.540 -17.163 1.00 98.50 327 LYS A N 1
ATOM 2504 C CA . LYS A 1 327 ? 14.201 -13.311 -18.196 1.00 98.50 327 LYS A CA 1
ATOM 2505 C C . LYS A 1 327 ? 13.701 -12.491 -19.387 1.00 98.50 327 LYS A C 1
ATOM 2507 O O . LYS A 1 327 ? 13.289 -13.088 -20.383 1.00 98.50 327 LYS A O 1
ATOM 2512 N N . ILE A 1 328 ? 13.781 -11.161 -19.336 1.00 98.44 328 ILE A N 1
ATOM 2513 C CA . ILE A 1 328 ? 13.425 -10.320 -20.481 1.00 98.44 328 ILE A CA 1
ATOM 2514 C C . ILE A 1 328 ? 14.502 -10.500 -21.552 1.00 98.44 328 ILE A C 1
ATOM 2516 O O . ILE A 1 328 ? 15.681 -10.272 -21.292 1.00 98.44 328 ILE A O 1
ATOM 2520 N N . MET A 1 329 ? 14.102 -10.905 -22.759 1.00 98.50 329 MET A N 1
ATOM 2521 C CA . MET A 1 329 ? 15.023 -11.043 -23.896 1.00 98.50 329 MET A CA 1
ATOM 2522 C C . MET A 1 329 ? 15.031 -9.822 -24.813 1.00 98.50 329 MET A C 1
ATOM 2524 O O . MET A 1 329 ? 16.057 -9.513 -25.415 1.00 98.50 329 MET A O 1
ATOM 2528 N N . ILE A 1 330 ? 13.890 -9.151 -24.948 1.00 98.50 330 ILE A N 1
ATOM 2529 C CA . ILE A 1 330 ? 13.716 -7.984 -25.809 1.00 98.50 330 ILE A CA 1
ATOM 2530 C C . ILE A 1 330 ? 13.031 -6.918 -24.976 1.00 98.50 330 ILE A C 1
ATOM 2532 O O . ILE A 1 330 ? 11.998 -7.187 -24.365 1.00 98.50 330 ILE A O 1
ATOM 2536 N N . LEU A 1 331 ? 13.600 -5.719 -24.977 1.00 98.06 331 LEU A N 1
ATOM 2537 C CA . LEU A 1 331 ? 13.003 -4.561 -24.339 1.00 98.06 331 LEU A CA 1
ATOM 2538 C C . LEU A 1 331 ? 12.835 -3.454 -25.374 1.00 98.06 331 LEU A C 1
ATOM 2540 O O . LEU A 1 331 ? 13.803 -3.034 -26.007 1.00 98.06 331 LEU A O 1
ATOM 2544 N N . ASP A 1 332 ? 11.599 -3.008 -25.561 1.00 98.25 332 ASP A N 1
ATOM 2545 C CA . ASP A 1 332 ? 11.288 -1.921 -26.478 1.00 98.25 332 ASP A CA 1
ATOM 2546 C C . ASP A 1 332 ? 11.173 -0.603 -25.718 1.00 98.25 332 ASP A C 1
ATOM 2548 O O . ASP A 1 332 ? 10.205 -0.377 -24.996 1.00 98.25 332 ASP A O 1
ATOM 2552 N N . LEU A 1 333 ? 12.192 0.240 -25.870 1.00 98.19 333 LEU A N 1
ATOM 2553 C CA . LEU A 1 333 ? 12.281 1.582 -25.302 1.00 98.19 333 LEU A CA 1
ATOM 2554 C C . LEU A 1 333 ? 12.213 2.650 -26.406 1.00 98.19 333 LEU A C 1
ATOM 2556 O O . LEU A 1 333 ? 12.658 3.774 -26.202 1.00 98.19 333 LEU A O 1
ATOM 2560 N N . SER A 1 334 ? 11.682 2.331 -27.592 1.00 98.12 334 SER A N 1
ATOM 2561 C CA . SER A 1 334 ? 11.613 3.285 -28.714 1.00 98.12 334 SER A CA 1
ATOM 2562 C C . SER A 1 334 ? 10.785 4.541 -28.411 1.00 98.12 334 SER A C 1
ATOM 2564 O O . SER A 1 334 ? 11.054 5.592 -28.996 1.00 98.12 334 SER A O 1
ATOM 2566 N N . SER A 1 335 ? 9.848 4.473 -27.459 1.00 97.81 335 SER A N 1
ATOM 2567 C CA . SER A 1 335 ? 9.065 5.620 -26.980 1.00 97.81 335 SER A CA 1
ATOM 2568 C C . SER A 1 335 ? 9.770 6.460 -25.903 1.00 97.81 335 SER A C 1
ATOM 2570 O O . SER A 1 335 ? 9.284 7.537 -25.555 1.00 97.81 335 SER A O 1
ATOM 2572 N N . PHE A 1 336 ? 10.894 5.989 -25.347 1.00 98.25 336 PHE A N 1
ATOM 2573 C CA . PHE A 1 336 ? 11.573 6.670 -24.246 1.00 98.25 336 PHE A CA 1
ATOM 2574 C C . PHE A 1 336 ? 12.303 7.914 -24.759 1.00 98.25 336 PHE A C 1
ATOM 2576 O O . PHE A 1 336 ? 13.312 7.820 -25.455 1.00 98.25 336 PHE A O 1
ATOM 2583 N N . ASP A 1 337 ? 11.817 9.081 -24.346 1.00 98.25 337 ASP A N 1
ATOM 2584 C CA . ASP A 1 337 ? 12.557 10.339 -24.389 1.00 98.25 337 ASP A CA 1
ATOM 2585 C C . ASP A 1 337 ? 13.442 10.444 -23.147 1.00 98.25 337 ASP A C 1
ATOM 2587 O O . ASP A 1 337 ? 12.947 10.612 -22.029 1.00 98.25 337 ASP A O 1
ATOM 2591 N N . THR A 1 338 ? 14.754 10.305 -23.335 1.00 98.00 338 THR A N 1
ATOM 2592 C CA . THR A 1 338 ? 15.736 10.368 -22.244 1.00 98.00 338 THR A CA 1
ATOM 2593 C C . THR A 1 338 ? 16.456 11.711 -22.154 1.00 98.00 338 THR A C 1
ATOM 2595 O O . THR A 1 338 ? 17.356 11.856 -21.328 1.00 98.00 338 THR A O 1
ATOM 2598 N N . SER A 1 339 ? 16.037 12.722 -22.921 1.00 98.06 339 SER A N 1
ATOM 2599 C CA . SER A 1 339 ? 16.699 14.036 -23.001 1.00 98.06 339 SER A CA 1
ATOM 2600 C C . SER A 1 339 ? 16.727 14.819 -21.680 1.00 98.06 339 SER A C 1
ATOM 2602 O O . SER A 1 339 ? 17.486 15.783 -21.536 1.00 98.06 339 SER A O 1
ATOM 2604 N N . SER A 1 340 ? 15.923 14.421 -20.690 1.00 98.12 340 SER A N 1
ATOM 2605 C CA . SER A 1 340 ? 15.917 14.976 -19.326 1.00 98.12 340 SER A CA 1
ATOM 2606 C C . SER A 1 340 ? 16.635 14.100 -18.290 1.00 98.12 340 SER A C 1
ATOM 2608 O O . SER A 1 340 ? 16.819 14.528 -17.147 1.00 98.12 340 SER A O 1
ATOM 2610 N N . VAL A 1 341 ? 17.059 12.888 -18.656 1.00 98.19 341 VAL A N 1
ATOM 2611 C CA . VAL A 1 341 ? 17.640 11.922 -17.721 1.00 98.19 341 VAL A CA 1
ATOM 2612 C C . VAL A 1 341 ? 19.084 12.297 -17.396 1.00 98.19 341 VAL A C 1
ATOM 2614 O O . VAL A 1 341 ? 19.928 12.468 -18.270 1.00 98.19 341 VAL A O 1
ATOM 2617 N N . THR A 1 342 ? 19.386 12.374 -16.100 1.00 97.75 342 THR A N 1
ATOM 2618 C CA . THR A 1 342 ? 20.740 12.661 -15.592 1.00 97.75 342 THR A CA 1
ATOM 2619 C C . THR A 1 342 ? 21.402 11.447 -14.939 1.00 97.75 342 THR A C 1
ATOM 2621 O O . THR A 1 342 ? 22.625 11.411 -14.788 1.00 97.75 342 THR A O 1
ATOM 2624 N N . LYS A 1 343 ? 20.611 10.434 -14.566 1.00 98.06 343 LYS A N 1
ATOM 2625 C CA . LYS A 1 343 ? 21.038 9.249 -13.812 1.00 98.06 343 LYS A CA 1
ATOM 2626 C C . LYS A 1 343 ? 20.526 7.968 -14.479 1.00 98.06 343 LYS A C 1
ATOM 2628 O O . LYS A 1 343 ? 19.324 7.725 -14.477 1.00 98.06 343 LYS A O 1
ATOM 2633 N N . MET A 1 344 ? 21.443 7.152 -15.007 1.00 97.69 344 MET A N 1
ATOM 2634 C CA . MET A 1 344 ? 21.176 5.860 -15.674 1.00 97.69 344 MET A CA 1
ATOM 2635 C C . MET A 1 344 ? 21.966 4.679 -15.072 1.00 97.69 344 MET A C 1
ATOM 2637 O O . MET A 1 344 ? 21.949 3.570 -15.601 1.00 97.69 344 MET A O 1
ATOM 2641 N N . GLY A 1 345 ? 22.677 4.903 -13.962 1.00 98.19 345 GLY A N 1
ATOM 2642 C CA . GLY A 1 345 ? 23.415 3.860 -13.238 1.00 98.19 345 GLY A CA 1
ATOM 2643 C C . GLY A 1 345 ? 22.596 2.587 -12.978 1.00 98.19 345 GLY A C 1
ATOM 2644 O O . GLY A 1 345 ? 21.445 2.633 -12.536 1.00 98.19 345 GLY A O 1
ATOM 2645 N N . GLY A 1 346 ? 23.195 1.448 -13.308 1.00 98.44 346 G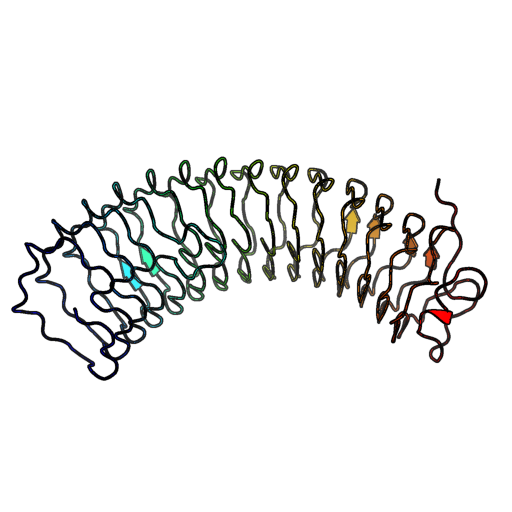LY A N 1
ATOM 2646 C CA . GLY A 1 346 ? 22.623 0.119 -13.131 1.00 98.44 346 GLY A CA 1
ATOM 2647 C C . GLY A 1 346 ? 21.276 -0.148 -13.813 1.00 98.44 346 GLY A C 1
ATOM 2648 O O . GLY A 1 346 ? 20.608 -1.105 -13.424 1.00 98.44 346 GLY A O 1
ATOM 2649 N N . MET A 1 347 ? 20.848 0.661 -14.794 1.00 98.56 347 MET A N 1
ATOM 2650 C CA . MET A 1 347 ? 19.521 0.545 -15.422 1.00 98.56 347 MET A CA 1
ATOM 2651 C C . MET A 1 347 ? 19.205 -0.880 -15.907 1.00 98.56 347 MET A C 1
ATOM 2653 O O . MET A 1 347 ? 18.081 -1.331 -15.704 1.00 98.56 347 MET A O 1
ATOM 2657 N N . PHE A 1 348 ? 20.193 -1.599 -16.454 1.00 98.69 348 PHE A N 1
ATOM 2658 C CA . PHE A 1 348 ? 20.082 -2.987 -16.926 1.00 98.69 348 PHE A CA 1
ATOM 2659 C C . PHE A 1 348 ? 20.991 -3.959 -16.151 1.00 98.69 348 PHE A C 1
ATOM 2661 O O . PHE A 1 348 ? 21.247 -5.075 -16.595 1.00 98.69 348 PHE A O 1
ATOM 2668 N N . TYR A 1 349 ? 21.494 -3.560 -14.981 1.00 98.62 349 TYR A N 1
ATOM 2669 C CA . TYR A 1 349 ? 22.425 -4.350 -14.167 1.00 98.62 349 TYR A CA 1
ATOM 2670 C C . TYR A 1 349 ? 21.892 -5.769 -13.907 1.00 98.62 349 TYR A C 1
ATOM 2672 O O . TYR A 1 349 ? 20.781 -5.911 -13.407 1.00 98.62 349 TYR A O 1
ATOM 2680 N N . LEU A 1 350 ? 22.669 -6.818 -14.203 1.00 98.50 350 LEU A N 1
ATOM 2681 C CA . LEU A 1 350 ? 22.275 -8.240 -14.109 1.00 98.50 350 LEU A CA 1
ATOM 2682 C C . LEU A 1 350 ? 21.115 -8.679 -15.033 1.00 98.50 350 LEU A C 1
ATOM 2684 O O . LEU A 1 350 ? 20.528 -9.740 -14.812 1.00 98.50 350 LEU A O 1
ATOM 2688 N N . ALA A 1 351 ? 20.786 -7.938 -16.094 1.00 97.88 351 ALA A N 1
ATOM 2689 C CA . ALA A 1 351 ? 19.818 -8.369 -17.111 1.00 97.88 351 ALA A CA 1
ATOM 2690 C C . ALA A 1 351 ? 20.448 -9.351 -18.129 1.00 97.88 351 ALA A C 1
ATOM 2692 O O . ALA A 1 351 ? 20.477 -9.106 -19.331 1.00 97.88 351 ALA A O 1
ATOM 2693 N N . GLY A 1 352 ? 20.977 -10.482 -17.650 1.00 96.62 352 GLY A N 1
ATOM 2694 C CA . GLY A 1 352 ? 21.835 -11.378 -18.443 1.00 96.62 352 GLY A CA 1
ATOM 2695 C C . GLY A 1 352 ? 21.187 -12.038 -19.669 1.00 96.62 352 GLY A C 1
ATOM 2696 O O . GLY A 1 352 ? 21.907 -12.420 -20.590 1.00 96.62 352 GLY A O 1
ATOM 2697 N N . SER A 1 353 ? 19.854 -12.148 -19.718 1.00 98.00 353 SER A N 1
ATOM 2698 C CA . SER A 1 353 ? 19.123 -12.700 -20.876 1.00 98.00 353 SER A CA 1
ATOM 2699 C C . SER A 1 353 ? 18.741 -11.656 -21.924 1.00 98.00 353 SER A C 1
ATOM 2701 O O . SER A 1 353 ? 18.233 -12.033 -22.982 1.00 98.00 353 SER A O 1
ATOM 2703 N N . LEU A 1 354 ? 18.960 -10.367 -21.647 1.00 98.31 354 LEU A N 1
ATOM 2704 C CA . LEU A 1 354 ? 18.586 -9.278 -22.538 1.00 98.31 354 LEU A CA 1
ATOM 2705 C C . LEU A 1 354 ? 19.454 -9.333 -23.797 1.00 98.31 354 LEU A C 1
ATOM 2707 O O . LEU A 1 354 ? 20.671 -9.188 -23.727 1.00 98.31 354 LEU A O 1
ATOM 2711 N N . LYS A 1 355 ? 18.819 -9.581 -24.944 1.00 98.38 355 LYS A N 1
ATOM 2712 C CA . LYS A 1 355 ? 19.472 -9.704 -26.253 1.00 98.38 355 LYS A CA 1
ATOM 2713 C C . LYS A 1 355 ? 19.405 -8.412 -27.045 1.00 98.38 355 LYS A C 1
ATOM 2715 O O . LYS A 1 355 ? 20.370 -8.061 -27.713 1.00 98.38 355 LYS A O 1
ATOM 2720 N N . THR A 1 356 ? 18.274 -7.715 -26.966 1.00 98.38 356 THR A N 1
ATOM 2721 C CA . THR A 1 356 ? 18.015 -6.517 -27.767 1.00 98.38 356 THR A CA 1
ATOM 2722 C C . THR A 1 356 ? 17.299 -5.464 -26.937 1.00 98.38 356 THR A C 1
ATOM 2724 O O . THR A 1 356 ? 16.295 -5.752 -26.283 1.00 98.38 356 THR A O 1
ATOM 2727 N N . ILE A 1 357 ? 17.804 -4.235 -27.012 1.00 98.56 357 ILE A N 1
ATOM 2728 C CA . ILE A 1 357 ? 17.151 -3.039 -26.486 1.00 98.56 357 ILE A CA 1
ATOM 2729 C C . ILE A 1 357 ? 16.864 -2.132 -27.677 1.00 98.56 357 ILE A C 1
ATOM 2731 O O . ILE A 1 357 ? 17.800 -1.643 -28.314 1.00 98.56 357 ILE A O 1
ATOM 2735 N N . TYR A 1 358 ? 15.587 -1.934 -27.993 1.00 98.56 358 TYR A N 1
ATOM 2736 C CA . TYR A 1 358 ? 15.183 -1.010 -29.047 1.00 98.56 358 TYR A CA 1
ATOM 2737 C C . TYR A 1 358 ? 15.086 0.411 -28.513 1.00 98.56 358 TYR A C 1
ATOM 2739 O O . TYR A 1 358 ? 14.515 0.629 -27.450 1.00 98.56 358 TYR A O 1
ATOM 2747 N N . VAL A 1 359 ? 15.606 1.365 -29.276 1.00 98.56 359 VAL A N 1
ATOM 2748 C CA . VAL A 1 359 ? 15.537 2.802 -28.993 1.00 98.56 359 VAL A CA 1
ATOM 2749 C C . VAL A 1 359 ? 15.309 3.586 -30.282 1.00 98.56 359 VAL A C 1
ATOM 2751 O O . VAL A 1 359 ? 15.596 3.083 -31.367 1.00 98.56 359 VAL A O 1
ATOM 2754 N N . SER A 1 360 ? 14.815 4.816 -30.170 1.00 98.06 360 SER A N 1
ATOM 2755 C CA . SER A 1 360 ? 14.650 5.742 -31.297 1.00 98.06 360 SER A CA 1
ATOM 2756 C C . SER A 1 360 ? 15.583 6.950 -31.156 1.00 98.06 360 SER A C 1
ATOM 2758 O O . SER A 1 360 ? 16.446 6.985 -30.278 1.00 98.06 360 SER A O 1
ATOM 2760 N N . ASP A 1 361 ? 15.388 7.968 -31.991 1.00 97.62 361 ASP A N 1
ATOM 2761 C CA . ASP A 1 361 ? 16.103 9.249 -31.902 1.00 97.62 361 ASP A CA 1
ATOM 2762 C C . ASP A 1 361 ? 15.749 10.066 -30.645 1.00 97.62 361 ASP A C 1
ATOM 2764 O O . ASP A 1 361 ? 16.405 11.061 -30.350 1.00 97.62 361 ASP A O 1
ATOM 2768 N N . LEU A 1 362 ? 14.742 9.633 -29.878 1.00 97.94 362 LEU A N 1
ATOM 2769 C CA . LEU A 1 362 ? 14.410 10.190 -28.563 1.00 97.94 362 LEU A CA 1
ATOM 2770 C C . LEU A 1 362 ? 15.392 9.753 -27.459 1.00 97.94 362 LEU A C 1
ATOM 2772 O O . LEU A 1 362 ? 15.407 10.330 -26.368 1.00 97.94 362 LEU A O 1
ATOM 2776 N N . TRP A 1 363 ? 16.227 8.749 -27.734 1.00 98.38 363 TRP A N 1
ATOM 2777 C CA . TRP A 1 363 ? 17.246 8.284 -26.804 1.00 98.38 363 TRP A CA 1
ATOM 2778 C C . TRP A 1 363 ? 18.472 9.203 -26.824 1.00 98.38 363 TRP A C 1
ATOM 2780 O O . TRP A 1 363 ? 19.432 9.001 -27.569 1.00 98.38 363 TRP A O 1
ATOM 2790 N N . ASP A 1 364 ? 18.432 10.224 -25.975 1.00 98.12 364 ASP A N 1
ATOM 2791 C CA . ASP A 1 364 ? 19.508 11.183 -25.748 1.00 98.12 364 ASP A CA 1
ATOM 2792 C C . ASP A 1 364 ? 20.164 10.960 -24.376 1.00 98.12 364 ASP A C 1
ATOM 2794 O O . ASP A 1 364 ? 19.510 11.026 -23.334 1.00 98.12 364 ASP A O 1
ATOM 2798 N N . THR A 1 365 ? 21.473 10.711 -24.367 1.00 97.88 365 THR A N 1
ATOM 2799 C CA . THR A 1 365 ? 22.272 10.522 -23.148 1.00 97.88 365 THR A CA 1
ATOM 2800 C C . THR A 1 365 ? 23.154 11.727 -22.807 1.00 97.88 365 THR A C 1
ATOM 2802 O O . THR A 1 365 ? 23.978 11.644 -21.897 1.00 97.88 365 THR A O 1
ATOM 2805 N N . SER A 1 366 ? 23.018 12.852 -23.515 1.00 97.75 366 SER A N 1
ATOM 2806 C CA . SER A 1 366 ? 23.895 14.027 -23.397 1.00 97.75 366 SER A CA 1
ATOM 2807 C C . SER A 1 366 ? 23.906 14.667 -22.004 1.00 97.75 366 SER A C 1
ATOM 2809 O O . SER A 1 366 ? 24.912 15.250 -21.601 1.00 97.75 366 SER A O 1
ATOM 2811 N N . LYS A 1 367 ? 22.810 14.537 -21.244 1.00 98.19 367 LYS A N 1
ATOM 2812 C CA . LYS A 1 367 ? 22.686 15.054 -19.869 1.00 98.19 367 LYS A CA 1
ATOM 2813 C C . LYS A 1 367 ? 23.041 14.040 -18.781 1.00 98.19 367 LYS A C 1
ATOM 2815 O O . LYS A 1 367 ? 22.989 14.378 -17.595 1.00 98.19 367 LYS A O 1
ATOM 2820 N N . VAL A 1 368 ? 23.395 12.807 -19.142 1.00 98.31 368 VAL A N 1
ATOM 2821 C CA . VAL A 1 368 ? 23.690 11.751 -18.168 1.00 98.31 368 VAL A CA 1
ATOM 2822 C C . VAL A 1 368 ? 25.021 12.041 -17.478 1.00 98.31 368 VAL A C 1
ATOM 2824 O O . VAL A 1 368 ? 26.074 12.067 -18.106 1.00 98.31 368 VAL A O 1
ATOM 2827 N N . THR A 1 369 ? 24.976 12.228 -16.159 1.00 97.38 369 THR A N 1
ATOM 2828 C CA . THR A 1 369 ? 26.152 12.501 -15.313 1.00 97.38 369 THR A CA 1
ATOM 2829 C C . THR A 1 369 ? 26.527 11.322 -14.412 1.00 97.38 369 THR A C 1
ATOM 2831 O O . THR A 1 369 ? 27.631 11.286 -13.875 1.00 97.38 369 THR A O 1
ATOM 2834 N N . SER A 1 370 ? 25.635 10.338 -14.245 1.00 97.38 370 SER A N 1
ATOM 2835 C CA . SER A 1 370 ? 25.888 9.125 -13.459 1.00 97.38 370 SER A CA 1
ATOM 2836 C C . SER A 1 370 ? 25.345 7.881 -14.160 1.00 97.38 370 SER A C 1
ATOM 2838 O O . SER A 1 370 ? 24.138 7.754 -14.372 1.00 97.38 370 SER A O 1
ATOM 2840 N N . SER A 1 371 ? 26.236 6.948 -14.495 1.00 96.88 371 SER A N 1
ATOM 2841 C CA . SER A 1 371 ? 25.933 5.779 -15.335 1.00 96.88 371 SER A CA 1
ATOM 2842 C C . SER A 1 371 ? 26.713 4.514 -14.964 1.00 96.88 371 SER A C 1
ATOM 2844 O O . SER A 1 371 ? 26.842 3.606 -15.783 1.00 96.88 371 SER A O 1
ATOM 2846 N N . PHE A 1 372 ? 27.228 4.447 -13.733 1.00 96.50 372 PHE A N 1
ATOM 2847 C CA . PHE A 1 372 ? 27.998 3.296 -13.258 1.00 96.50 372 PHE A CA 1
ATOM 2848 C C . PHE A 1 372 ? 27.231 1.984 -13.485 1.00 96.50 372 PHE A C 1
ATOM 2850 O O . PHE A 1 372 ? 26.022 1.915 -13.253 1.00 96.50 372 PHE A O 1
ATOM 2857 N N . ASP A 1 373 ? 27.938 0.962 -13.964 1.00 97.56 373 ASP A N 1
ATOM 2858 C CA . ASP A 1 373 ? 27.445 -0.408 -14.133 1.00 97.56 373 ASP A CA 1
ATOM 2859 C C . ASP A 1 373 ? 26.103 -0.555 -14.881 1.00 97.56 373 ASP A C 1
ATOM 2861 O O . ASP A 1 373 ? 25.385 -1.536 -14.683 1.00 97.56 373 ASP A O 1
ATOM 2865 N N . MET A 1 374 ? 25.749 0.396 -15.754 1.00 98.31 374 MET A N 1
ATOM 2866 C CA . MET A 1 374 ? 24.493 0.411 -16.516 1.00 98.31 374 MET A CA 1
ATOM 2867 C C . MET A 1 374 ? 24.189 -0.925 -17.212 1.00 98.31 374 MET A C 1
ATOM 2869 O O . MET A 1 374 ? 23.048 -1.381 -17.155 1.00 98.31 374 MET A O 1
ATOM 2873 N N . PHE A 1 375 ? 25.204 -1.560 -17.803 1.00 98.56 375 PHE A N 1
ATOM 2874 C CA . PHE A 1 375 ? 25.115 -2.834 -18.529 1.00 98.56 375 PHE A CA 1
ATOM 2875 C C . PHE A 1 375 ? 25.865 -3.985 -17.849 1.00 98.56 375 PHE A C 1
ATOM 2877 O O . PHE A 1 375 ? 26.161 -4.999 -18.485 1.00 98.56 375 PHE A O 1
ATOM 2884 N N . PHE A 1 376 ? 26.223 -3.857 -16.570 1.00 98.56 376 PHE A N 1
ATOM 2885 C CA . PHE A 1 376 ? 26.999 -4.897 -15.898 1.00 98.56 376 PHE A CA 1
ATOM 2886 C C . PHE A 1 376 ? 26.283 -6.255 -15.968 1.00 98.56 376 PHE A C 1
ATOM 2888 O O . PHE A 1 376 ? 25.104 -6.375 -15.628 1.00 98.56 376 PHE A O 1
ATOM 2895 N N . ASN A 1 377 ? 27.016 -7.280 -16.414 1.00 98.06 377 ASN A N 1
ATOM 2896 C CA . ASN A 1 377 ? 26.530 -8.647 -16.621 1.00 98.06 377 ASN A CA 1
ATOM 2897 C C . ASN A 1 377 ? 25.356 -8.790 -17.623 1.00 98.06 377 ASN A C 1
ATOM 2899 O O . ASN A 1 377 ? 24.536 -9.697 -17.489 1.00 98.06 377 ASN A O 1
ATOM 2903 N N . CYS A 1 378 ? 25.278 -7.928 -18.643 1.00 98.12 378 CYS A N 1
ATOM 2904 C CA . CYS A 1 378 ? 24.373 -8.075 -19.795 1.00 98.12 378 CYS A CA 1
ATOM 2905 C C . CYS A 1 378 ? 24.997 -8.952 -20.898 1.00 98.12 378 CYS A C 1
ATOM 2907 O O . CYS A 1 378 ? 25.148 -8.529 -22.040 1.00 98.12 378 CYS A O 1
ATOM 2909 N N . THR A 1 379 ? 25.410 -10.175 -20.561 1.00 97.56 379 THR A N 1
ATOM 2910 C CA . THR A 1 379 ? 26.277 -11.009 -21.419 1.00 97.56 379 THR A CA 1
ATOM 2911 C C . THR A 1 379 ? 25.649 -11.464 -22.739 1.00 97.56 379 THR A C 1
ATOM 2913 O O . THR A 1 379 ? 26.384 -11.823 -23.656 1.00 97.56 379 THR A O 1
ATOM 2916 N N . SER A 1 380 ? 24.318 -11.443 -22.857 1.00 98.06 380 SER A N 1
ATOM 2917 C CA . SER A 1 380 ? 23.600 -11.799 -24.092 1.00 98.06 380 SER A CA 1
ATOM 2918 C C . SER A 1 380 ? 23.345 -10.613 -25.029 1.00 98.06 380 SER A C 1
ATOM 2920 O O . SER A 1 380 ? 22.770 -10.814 -26.100 1.00 98.06 380 SER A O 1
ATOM 2922 N N . LEU A 1 381 ? 23.720 -9.395 -24.630 1.00 97.75 381 LEU A N 1
ATOM 2923 C CA . LEU A 1 381 ? 23.332 -8.171 -25.320 1.00 97.75 381 LEU A CA 1
ATOM 2924 C C . LEU A 1 381 ? 24.110 -7.993 -26.628 1.00 97.75 381 LEU A C 1
ATOM 2926 O O . LEU A 1 381 ? 25.343 -8.052 -26.655 1.00 97.75 381 LEU A O 1
ATOM 2930 N N . VAL A 1 382 ? 23.376 -7.750 -27.715 1.00 95.38 382 VAL A N 1
ATOM 2931 C CA . VAL A 1 382 ? 23.938 -7.483 -29.041 1.00 95.38 382 VAL A CA 1
ATOM 2932 C C . VAL A 1 382 ? 23.218 -6.279 -29.645 1.00 95.38 382 VAL A C 1
ATOM 2934 O O . VAL A 1 382 ? 22.027 -6.346 -29.944 1.00 95.38 382 VAL A O 1
ATOM 2937 N N . GLY A 1 383 ? 23.955 -5.179 -29.812 1.00 96.31 383 GLY A N 1
ATOM 2938 C CA . GLY A 1 383 ? 23.501 -3.982 -30.523 1.00 96.31 383 GLY A CA 1
ATOM 2939 C C . GLY A 1 383 ? 24.299 -3.772 -31.804 1.00 96.31 383 GLY A C 1
ATOM 2940 O O . GLY A 1 383 ? 24.552 -4.718 -32.549 1.00 96.31 383 GLY A O 1
ATOM 2941 N N . ALA A 1 384 ? 24.759 -2.539 -32.031 1.00 97.25 384 ALA A N 1
ATOM 2942 C CA . ALA A 1 384 ? 25.723 -2.241 -33.091 1.00 97.25 384 ALA A CA 1
ATOM 2943 C C . ALA A 1 384 ? 27.057 -2.984 -32.894 1.00 97.25 384 ALA A C 1
ATOM 2945 O O . ALA A 1 384 ? 27.735 -3.319 -33.865 1.00 97.25 384 ALA A O 1
ATOM 2946 N N . VAL A 1 385 ? 27.418 -3.269 -31.638 1.00 97.69 385 VAL A N 1
ATOM 2947 C CA . VAL A 1 385 ? 28.560 -4.114 -31.273 1.00 97.69 385 VAL A CA 1
ATOM 2948 C C . VAL A 1 385 ? 28.159 -5.194 -30.253 1.00 97.69 385 VAL A C 1
ATOM 2950 O O . VAL A 1 385 ? 27.164 -5.022 -29.537 1.00 97.69 385 VAL A O 1
ATOM 2953 N N . PRO A 1 386 ? 28.915 -6.308 -30.153 1.00 97.06 386 PRO A N 1
ATOM 2954 C CA . PRO A 1 386 ? 28.753 -7.282 -29.073 1.00 97.06 386 PRO A CA 1
ATOM 2955 C C . PRO A 1 386 ? 29.090 -6.686 -27.700 1.00 97.06 386 PRO A C 1
ATOM 2957 O O . PRO A 1 386 ? 29.914 -5.776 -27.603 1.00 97.06 386 PRO A O 1
ATOM 2960 N N . PHE A 1 387 ? 28.498 -7.240 -26.640 1.00 98.25 387 PHE A N 1
ATOM 2961 C CA . PHE A 1 387 ? 28.806 -6.870 -25.258 1.00 98.25 387 PHE A CA 1
ATOM 2962 C C . PHE A 1 387 ? 30.301 -7.024 -24.903 1.00 98.25 387 PHE A C 1
ATOM 2964 O O . PHE A 1 387 ? 30.915 -8.057 -25.174 1.00 98.25 387 PHE A O 1
ATOM 2971 N N . ASP A 1 388 ? 30.859 -6.017 -24.224 1.00 97.94 388 ASP A N 1
ATOM 2972 C CA . ASP A 1 388 ? 32.211 -5.989 -23.657 1.00 97.94 388 ASP A CA 1
ATOM 2973 C C . ASP A 1 388 ? 32.121 -5.717 -22.146 1.00 97.94 388 ASP A C 1
ATOM 2975 O O . ASP A 1 388 ? 31.673 -4.657 -21.705 1.00 97.94 388 ASP A O 1
ATOM 2979 N N . SER A 1 389 ? 32.586 -6.668 -21.330 1.00 97.38 389 SER A N 1
ATOM 2980 C CA . SER A 1 389 ? 32.519 -6.581 -19.865 1.00 97.38 389 SER A CA 1
ATOM 2981 C C . SER A 1 389 ? 33.337 -5.437 -19.260 1.00 97.38 389 SER A C 1
ATOM 2983 O O . SER A 1 389 ? 33.162 -5.131 -18.085 1.00 97.38 389 SER A O 1
ATOM 2985 N N . THR A 1 390 ? 34.241 -4.820 -20.026 1.00 97.19 390 THR A N 1
ATOM 2986 C CA . THR A 1 390 ? 35.030 -3.658 -19.589 1.00 97.19 390 THR A CA 1
ATOM 2987 C C . THR A 1 390 ? 34.339 -2.323 -19.875 1.00 97.19 390 THR A C 1
ATOM 2989 O O . THR A 1 390 ? 34.744 -1.299 -19.326 1.00 97.19 390 THR A O 1
ATOM 2992 N N . LYS A 1 391 ? 33.277 -2.320 -20.693 1.00 97.62 391 LYS A N 1
ATOM 2993 C CA . LYS A 1 391 ? 32.519 -1.130 -21.096 1.00 97.62 391 LYS A CA 1
ATOM 2994 C C . LYS A 1 391 ? 31.059 -1.295 -20.708 1.00 97.62 391 LYS A C 1
ATOM 2996 O O . LYS A 1 391 ? 30.246 -1.803 -21.476 1.00 97.62 391 LYS A O 1
ATOM 3001 N N . VAL A 1 392 ? 30.735 -0.888 -19.489 1.00 98.06 392 VAL A N 1
ATOM 3002 C CA . VAL A 1 392 ? 29.419 -1.143 -18.882 1.00 98.06 392 VAL A CA 1
ATOM 3003 C C . VAL A 1 392 ? 28.642 0.127 -18.555 1.00 98.06 392 VAL A C 1
ATOM 3005 O O . VAL A 1 392 ? 27.579 0.036 -17.952 1.00 98.06 392 VAL A O 1
ATOM 3008 N N . ASP A 1 393 ? 29.148 1.298 -18.930 1.00 97.12 393 ASP A N 1
ATOM 3009 C CA . ASP A 1 393 ? 28.525 2.589 -18.641 1.00 97.12 393 ASP A CA 1
ATOM 3010 C C . ASP A 1 393 ? 27.754 3.161 -19.849 1.00 97.12 393 ASP A C 1
ATOM 3012 O O . ASP A 1 393 ? 27.541 2.497 -20.869 1.00 97.12 393 ASP A O 1
ATOM 3016 N N . VAL A 1 394 ? 27.323 4.420 -19.730 1.00 97.25 394 VAL A N 1
ATOM 3017 C CA . VAL A 1 394 ? 26.538 5.130 -20.755 1.00 97.25 394 VAL A CA 1
ATOM 3018 C C . VAL A 1 394 ? 27.259 5.294 -22.095 1.00 97.25 394 VAL A C 1
ATOM 3020 O O . VAL A 1 394 ? 26.597 5.526 -23.101 1.00 97.25 394 VAL A O 1
ATOM 3023 N N . THR A 1 395 ? 28.586 5.143 -22.167 1.00 97.19 395 THR A N 1
ATOM 3024 C CA . THR A 1 395 ? 29.310 5.257 -23.446 1.00 97.19 395 THR A CA 1
ATOM 3025 C C . THR A 1 395 ? 28.833 4.225 -24.472 1.00 97.19 395 THR A C 1
ATOM 3027 O O . THR A 1 395 ? 28.859 4.490 -25.673 1.00 97.19 395 THR A O 1
ATOM 3030 N N . MET A 1 396 ? 28.299 3.094 -24.001 1.00 98.31 396 MET A N 1
ATOM 3031 C CA . MET A 1 396 ? 27.708 2.044 -24.832 1.00 98.31 396 MET A CA 1
ATOM 3032 C C . MET A 1 396 ? 26.183 2.161 -24.979 1.00 98.31 396 MET A C 1
ATOM 3034 O O . MET A 1 396 ? 25.573 1.365 -25.690 1.00 98.31 396 MET A O 1
ATOM 3038 N N . ALA A 1 397 ? 25.541 3.152 -24.356 1.00 98.06 397 ALA A N 1
ATOM 3039 C CA . ALA A 1 397 ? 24.098 3.383 -24.429 1.00 98.06 397 ALA A CA 1
ATOM 3040 C C . ALA A 1 397 ? 23.703 4.179 -25.686 1.00 98.06 397 ALA A C 1
ATOM 3042 O O . ALA A 1 397 ? 23.040 5.209 -25.598 1.00 98.06 397 ALA A O 1
ATOM 3043 N N . ASN A 1 398 ? 24.112 3.706 -26.862 1.00 97.50 398 ASN A N 1
ATOM 3044 C CA . ASN A 1 398 ? 23.755 4.292 -28.153 1.00 97.50 398 ASN A CA 1
ATOM 3045 C C . ASN A 1 398 ? 23.567 3.195 -29.218 1.00 97.50 398 ASN A C 1
ATOM 3047 O O . ASN A 1 398 ? 24.072 2.081 -29.058 1.00 97.50 398 ASN A O 1
ATOM 3051 N N . TYR A 1 399 ? 22.842 3.500 -30.298 1.00 97.75 399 TYR A N 1
ATOM 3052 C CA . TYR A 1 399 ? 22.480 2.516 -31.328 1.00 97.75 399 TYR A CA 1
ATOM 3053 C C . TYR A 1 399 ? 23.420 2.473 -32.546 1.00 97.75 399 TYR A C 1
ATOM 3055 O O . TYR A 1 399 ? 23.215 1.660 -33.442 1.00 97.75 399 TYR A O 1
ATOM 3063 N N . THR A 1 400 ? 24.437 3.336 -32.617 1.00 97.31 400 THR A N 1
ATOM 3064 C CA . THR A 1 400 ? 25.355 3.419 -33.773 1.00 97.31 400 THR A CA 1
ATOM 3065 C C . THR A 1 400 ? 26.692 2.729 -33.522 1.00 97.31 400 THR A C 1
ATOM 3067 O O . THR A 1 400 ? 27.290 2.172 -34.437 1.00 97.31 400 THR A O 1
ATOM 3070 N N . THR A 1 401 ? 27.160 2.756 -32.277 1.00 97.50 401 THR A N 1
ATOM 3071 C CA . THR A 1 401 ? 28.451 2.208 -31.829 1.00 97.50 401 THR A CA 1
ATOM 3072 C C . THR A 1 401 ? 28.341 1.410 -30.527 1.00 97.50 401 THR A C 1
ATOM 3074 O O . THR A 1 401 ? 29.320 0.807 -30.093 1.00 97.50 401 THR A O 1
ATOM 3077 N N . GLY A 1 402 ? 27.166 1.420 -29.895 1.00 98.31 402 GLY A N 1
ATOM 3078 C CA . GLY A 1 402 ? 26.909 0.811 -28.598 1.00 98.31 402 GLY A CA 1
ATOM 3079 C C . GLY A 1 402 ? 26.069 -0.466 -28.654 1.00 98.31 402 GLY A C 1
ATOM 3080 O O . GLY A 1 402 ? 25.996 -1.169 -29.664 1.00 98.31 402 GLY A O 1
ATOM 3081 N N . TYR A 1 403 ? 25.430 -0.768 -27.528 1.00 98.62 403 TYR A N 1
ATOM 3082 C CA . TYR A 1 403 ? 24.663 -1.992 -27.305 1.00 98.62 403 TYR A CA 1
ATOM 3083 C C . TYR A 1 403 ? 23.172 -1.881 -27.644 1.00 98.62 403 TYR A C 1
ATOM 3085 O O . TYR A 1 403 ? 22.424 -2.839 -27.452 1.00 98.62 403 TYR A O 1
ATOM 3093 N N . LEU A 1 404 ? 22.718 -0.726 -28.129 1.00 98.56 404 LEU A N 1
ATOM 3094 C CA . LEU A 1 404 ? 21.311 -0.500 -28.450 1.00 98.56 404 LEU A CA 1
ATOM 3095 C C . LEU A 1 404 ? 21.039 -0.773 -29.933 1.00 98.56 404 LEU A C 1
ATOM 3097 O O . LEU A 1 404 ? 21.957 -0.823 -30.751 1.00 98.56 404 LEU A O 1
ATOM 3101 N N . THR A 1 405 ? 19.768 -0.957 -30.281 1.00 98.50 405 THR A N 1
ATOM 3102 C CA . THR A 1 405 ? 19.305 -1.176 -31.657 1.00 98.50 405 THR A CA 1
ATOM 3103 C C . THR A 1 405 ? 18.274 -0.120 -32.030 1.00 98.50 405 THR A C 1
ATOM 3105 O O . THR A 1 405 ? 17.345 0.135 -31.268 1.00 98.50 405 THR A O 1
ATOM 3108 N N . TYR A 1 406 ? 18.410 0.481 -33.211 1.00 98.12 406 TYR A N 1
ATOM 3109 C CA . TYR A 1 406 ? 17.454 1.481 -33.677 1.00 98.12 406 TYR 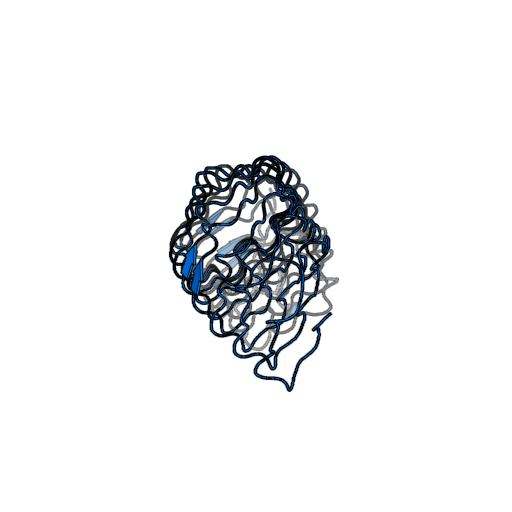A CA 1
ATOM 3110 C C . TYR A 1 406 ? 16.100 0.857 -34.036 1.00 98.12 406 TYR A C 1
ATOM 3112 O O . TYR A 1 406 ? 16.031 -0.164 -34.725 1.00 98.12 406 TYR A O 1
ATOM 3120 N N . LYS A 1 407 ? 15.023 1.515 -33.616 1.00 97.50 407 LYS A N 1
ATOM 3121 C CA . LYS A 1 407 ? 13.646 1.278 -34.042 1.00 97.50 407 LYS A CA 1
ATOM 3122 C C . LYS A 1 407 ? 12.926 2.624 -34.084 1.00 97.50 407 LYS A C 1
ATOM 3124 O O . LYS A 1 407 ? 12.874 3.324 -33.076 1.00 97.50 407 LYS A O 1
ATOM 3129 N N . ALA A 1 408 ? 12.377 2.975 -35.245 1.00 92.94 408 ALA A N 1
ATOM 3130 C CA . ALA A 1 408 ? 11.606 4.204 -35.399 1.00 92.94 408 ALA A CA 1
ATOM 3131 C C . ALA A 1 408 ? 10.397 4.209 -34.448 1.00 92.94 408 ALA A C 1
ATOM 3133 O O . ALA A 1 408 ? 9.737 3.181 -34.273 1.00 92.94 408 ALA A O 1
ATOM 3134 N N . ASN A 1 409 ? 10.126 5.368 -33.846 1.00 81.94 409 ASN A N 1
ATOM 3135 C CA . ASN A 1 409 ? 8.910 5.605 -33.078 1.00 81.94 409 ASN A CA 1
ATOM 3136 C C . ASN A 1 409 ? 7.790 5.950 -34.077 1.00 81.94 409 ASN A C 1
ATOM 3138 O O . ASN A 1 409 ? 7.943 6.918 -34.824 1.00 81.94 409 ASN A O 1
ATOM 3142 N N . ASN A 1 410 ? 6.737 5.130 -34.149 1.00 60.03 410 ASN A N 1
ATOM 3143 C CA . ASN A 1 410 ? 5.616 5.306 -35.085 1.00 60.03 410 ASN A CA 1
ATOM 3144 C C . ASN A 1 410 ? 4.438 6.015 -34.429 1.00 60.03 410 ASN A C 1
ATOM 3146 O O . ASN A 1 410 ? 4.089 5.614 -33.296 1.00 60.03 410 ASN A O 1
#

pLDDT: mean 97.11, std 4.49, range [59.19, 98.94]